Protein AF-0000000084648744 (afdb_homodimer)

Nearest PDB structures (foldseek):
  3tvk-assembly1_A  TM=9.026E-01  e=6.780E-12  Escherichia coli K-12
  4zmm-assembly1_B  TM=9.107E-01  e=5.421E-11  Pseudomonas aeruginosa PAO1
  7e6g-assembly1_B  TM=6.461E-01  e=3.018E-14  Pseudomonas aeruginosa
  5xge-assembly1_A  TM=9.233E-01  e=1.233E-10  Pseudomonas aeruginosa PAO1
  4zmu-assembly2_D  TM=7.276E-01  e=1.133E-12  Pseudomonas aeruginosa PAO1

Solvent-accessible surface area (backbone atoms only — not comparable to full-atom values): 40571 Å² total; per-residue (Å²): 130,80,72,69,49,69,80,64,50,49,41,69,85,43,54,94,82,56,56,72,87,45,51,61,44,44,53,54,51,44,51,53,24,52,51,51,25,53,51,26,53,53,45,26,56,52,26,49,75,64,72,32,56,70,59,18,51,53,24,53,53,42,28,52,41,22,51,47,19,36,50,30,35,65,72,63,38,50,67,59,16,51,49,39,46,48,52,47,50,55,51,49,24,50,53,50,21,50,62,56,31,70,78,36,31,49,46,51,46,37,54,39,51,21,38,49,48,32,46,43,65,90,54,58,64,68,60,23,47,50,54,19,49,49,33,42,50,52,41,50,48,63,72,66,48,56,69,83,75,35,67,52,66,92,64,89,59,63,52,67,67,57,13,51,51,43,35,50,51,34,49,48,46,33,48,51,49,32,41,49,52,39,50,51,52,51,52,51,48,52,53,31,45,46,48,33,31,28,30,87,81,51,64,31,30,17,44,67,41,50,52,53,50,40,49,48,46,32,60,47,21,60,72,69,66,53,43,26,19,37,36,33,35,36,52,57,65,48,66,57,46,25,72,73,66,28,60,70,52,41,49,50,49,51,33,49,50,40,51,50,49,62,71,72,51,61,88,83,40,46,54,22,46,56,47,95,63,28,33,35,38,37,33,72,72,30,45,52,81,68,46,47,62,56,51,52,50,46,56,50,51,41,52,75,54,46,47,78,52,97,89,38,72,44,79,47,46,47,19,22,2,34,25,40,54,34,52,73,46,58,50,67,59,43,51,50,49,17,48,50,30,22,50,50,17,48,73,73,69,37,64,34,79,32,73,51,84,60,76,62,65,92,78,75,77,64,81,76,65,87,76,64,85,82,70,76,76,87,71,74,79,82,78,80,134,132,80,70,74,58,75,77,63,69,39,51,73,64,38,53,101,79,47,54,76,81,44,57,60,43,46,54,55,51,43,51,51,24,53,52,50,25,52,52,26,54,53,44,26,54,52,25,49,75,66,71,32,58,70,60,18,51,51,23,53,54,44,28,51,42,23,51,47,19,36,50,30,35,56,63,55,39,50,66,59,15,50,50,40,47,49,51,48,51,54,49,49,25,50,54,49,21,50,63,56,31,72,77,36,30,50,46,49,46,38,53,39,51,20,39,48,48,34,47,43,65,88,53,58,66,67,60,23,48,49,54,19,48,49,34,43,50,50,41,50,50,63,73,66,48,54,68,83,74,37,70,50,66,92,64,88,58,62,52,68,66,57,12,50,50,44,35,49,50,34,49,47,47,30,48,50,49,32,40,50,52,39,51,52,52,50,53,51,48,53,54,32,45,46,49,33,31,29,30,87,82,52,63,31,30,17,45,67,40,51,52,49,49,40,49,50,48,32,58,47,21,58,72,69,66,53,43,26,18,38,35,35,34,35,50,57,67,48,67,58,46,24,72,74,66,30,60,68,52,41,50,49,48,50,34,50,51,41,52,49,50,62,70,71,50,62,86,82,40,45,53,22,44,56,47,95,63,27,32,35,38,39,32,71,72,30,44,54,81,68,47,47,63,57,51,51,51,47,56,51,50,40,51,74,54,47,47,78,53,95,90,38,73,43,79,46,46,46,19,22,2,32,26,38,54,36,53,74,46,59,50,68,59,44,50,48,49,16,49,51,29,23,50,48,17,49,74,74,68,36,65,35,78,31,73,50,82,62,77,63,65,92,78,75,80,64,78,76,65,87,76,65,84,81,73,80,73,89,72,70,81,86,79,81,131

Radius of gyration: 34.03 Å; Cα contacts (8 Å, |Δi|>4): 1109; chains: 2; bounding box: 67×123×66 Å

InterPro domains:
  IPR000160 GGDEF domain [PF00990] (196-352)
  IPR000160 GGDEF domain [PS50887] (226-358)
  IPR000160 GGDEF domain [SM00267] (185-356)
  IPR000160 GGDEF domain [TIGR00254] (193-355)
  IPR000160 GGDEF domain [cd01949] (197-354)
  IPR029787 Nucleotide cyclase [SSF55073] (201-355)
  IPR043128 Reverse transcriptase/Diguanylate cyclase domain [G3DSA:3.30.70.270] (186-356)
  IPR050469 Diguanylate cyclase Dgc-like, bacteria [PTHR45138] (186-361)

Organism: NCBI:txid1178482

pLDDT: mean 81.94, std 21.15, range [16.98, 97.75]

Sequence (770 aa):
MREPSFTAHISQGKPHRVHSQNYRKFFLIHWASVIGAIAHLCFIFLFLAYDHPGLAWLNVGGVLMWLGALLANLRGNHNQAIYLISIEAYTHAGIVTVTLGTAAGFHYYLLPLSCLVTLSPNMPKWRSLLIGFLGMLEFLALERLPDSLLPLPSGSNLPSIAATLNLSVALSAMVLFAMLVRCVYEMQERSLTTMATRDSLTGLFNRRFSSDYLRQVSIQQQRNKSPCSIALLDIDHFKQINDRYGHKVGDACLVQISDMLTRHFRSSDVLCRWGGEEFLLIFPGTSVKKIMPVMESFRQYLHDNPTQHHGEQIPLTISMGVTNLPPGIPYDVVINRADHLLYRAKAEGRDRIICQHVESRRGQAEYGHQDDMFEDGDHQQDQHPMREPSFTAHISQGKPHRVHSQNYRKFFLIHWASVIGAIAHLCFIFLFLAYDHPGLAWLNVGGVLMWLGALLANLRGNHNQAIYLISIEAYTHAGIVTVTLGTAAGFHYYLLPLSCLVTLSPNMPKWRSLLIGFLGMLEFLALERLPDSLLPLPSGSNLPSIAATLNLSVALSAMVLFAMLVRCVYEMQERSLTTMATRDSLTGLFNRRFSSDYLRQVSIQQQRNKSPCSIALLDIDHFKQINDRYGHKVGDACLVQISDMLTRHFRSSDVLCRWGGEEFLLIFPGTSVKKIMPVMESFRQYLHDNPTQHHGEQIPLTISMGVTNLPPGIPYDVVINRADHLLYRAKAEGRDRIICQHVESRRGQAEYGHQDDMFEDGDHQQDQHP

Structure (mmCIF, N/CA/C/O backbone):
data_AF-0000000084648744-model_v1
#
loop_
_entity.id
_entity.type
_entity.pdbx_description
1 polymer 'diguanylate cyclase'
#
loop_
_atom_site.group_PDB
_atom_site.id
_atom_site.type_symbol
_atom_site.label_atom_id
_atom_site.label_alt_id
_atom_site.label_comp_id
_atom_site.label_asym_id
_atom_site.label_entity_id
_atom_site.label_seq_id
_atom_site.pdbx_PDB_ins_code
_atom_site.Cartn_x
_atom_site.Cartn_y
_atom_site.Cartn_z
_atom_site.occupancy
_atom_site.B_iso_or_equiv
_atom_site.auth_seq_id
_atom_site.auth_comp_id
_atom_site.auth_asym_id
_atom_site.auth_atom_id
_atom_site.pdbx_PDB_model_num
ATOM 1 N N . MET A 1 1 ? 8.57 -1.099 22.016 1 17.12 1 MET A N 1
ATOM 2 C CA . MET A 1 1 ? 9.203 -1.374 20.734 1 17.12 1 MET A CA 1
ATOM 3 C C . MET A 1 1 ? 8.984 -0.219 19.766 1 17.12 1 MET A C 1
ATOM 5 O O . MET A 1 1 ? 7.84 0.154 19.484 1 17.12 1 MET A O 1
ATOM 9 N N . ARG A 1 2 ? 9.953 0.696 19.75 1 21.28 2 ARG A N 1
ATOM 10 C CA . ARG A 1 2 ? 10.055 1.984 19.062 1 21.28 2 ARG A CA 1
ATOM 11 C C . ARG A 1 2 ? 9.789 1.84 17.578 1 21.28 2 ARG A C 1
ATOM 13 O O . ARG A 1 2 ? 10.367 0.977 16.906 1 21.28 2 ARG A O 1
ATOM 20 N N . GLU A 1 3 ? 8.609 2.086 17.234 1 23.09 3 GLU A N 1
ATOM 21 C CA . GLU A 1 3 ? 7.992 1.869 15.93 1 23.09 3 GLU A CA 1
ATOM 22 C C . GLU A 1 3 ? 8.883 2.4 14.812 1 23.09 3 GLU A C 1
ATOM 24 O O . GLU A 1 3 ? 9.328 3.549 14.852 1 23.09 3 GLU A O 1
ATOM 29 N N . PRO A 1 4 ? 9.672 1.507 14.211 1 27.5 4 PRO A N 1
ATOM 30 C CA . PRO A 1 4 ? 10.672 1.858 13.195 1 27.5 4 PRO A CA 1
ATOM 31 C C . PRO A 1 4 ? 10.164 2.898 12.203 1 27.5 4 PRO A C 1
ATOM 33 O O . PRO A 1 4 ? 8.984 2.883 11.836 1 27.5 4 PRO A O 1
ATOM 36 N N . SER A 1 5 ? 10.523 4.07 12.383 1 25.86 5 SER A N 1
ATOM 37 C CA . SER A 1 5 ? 10.25 5.234 11.555 1 25.86 5 SER A CA 1
ATOM 38 C C . SER A 1 5 ? 10.305 4.879 10.07 1 25.86 5 SER A C 1
ATOM 40 O O . SER A 1 5 ? 11.289 4.312 9.594 1 25.86 5 SER A O 1
ATOM 42 N N . PHE A 1 6 ? 9.336 4.629 9.539 1 27.59 6 PHE A N 1
ATOM 43 C CA . PHE A 1 6 ? 9.125 4.152 8.172 1 27.59 6 PHE A CA 1
ATOM 44 C C . PHE A 1 6 ? 9.945 4.965 7.18 1 27.59 6 PHE A C 1
ATOM 46 O O . PHE A 1 6 ? 10.195 4.516 6.062 1 27.59 6 PHE A O 1
ATOM 53 N N . THR A 1 7 ? 10.188 6.234 7.32 1 31 7 THR A N 1
ATOM 54 C CA . THR A 1 7 ? 11.094 6.918 6.402 1 31 7 THR A CA 1
ATOM 55 C C . THR A 1 7 ? 12.492 6.328 6.488 1 31 7 THR A C 1
ATOM 57 O O . THR A 1 7 ? 13.156 6.125 5.465 1 31 7 THR A O 1
ATOM 60 N N . ALA A 1 8 ? 13.25 6.363 7.656 1 30.59 8 ALA A N 1
ATOM 61 C CA . ALA A 1 8 ? 14.586 5.945 8.07 1 30.59 8 ALA A CA 1
ATOM 62 C C . ALA A 1 8 ? 14.68 4.426 8.172 1 30.59 8 ALA A C 1
ATOM 64 O O . ALA A 1 8 ? 15.742 3.846 7.965 1 30.59 8 ALA A O 1
ATOM 65 N N . HIS A 1 9 ? 13.75 3.66 8.672 1 29.58 9 HIS A N 1
ATOM 66 C CA . HIS A 1 9 ? 13.891 2.219 8.852 1 29.58 9 HIS A CA 1
ATOM 67 C C . HIS A 1 9 ? 13.789 1.487 7.516 1 29.58 9 HIS A C 1
ATOM 69 O O . HIS A 1 9 ? 13.883 0.259 7.465 1 29.58 9 HIS A O 1
ATOM 75 N N . ILE A 1 10 ? 13.195 1.977 6.547 1 31.11 10 ILE A N 1
ATOM 76 C CA . ILE A 1 10 ? 13.516 1.327 5.281 1 31.11 10 ILE A CA 1
ATOM 77 C C . ILE A 1 10 ? 15.031 1.308 5.082 1 31.11 10 ILE A C 1
ATOM 79 O O . ILE A 1 10 ? 15.547 0.535 4.273 1 31.11 10 ILE A O 1
ATOM 83 N N . SER A 1 11 ? 15.773 2.188 5.672 1 28.75 11 SER A N 1
ATOM 84 C CA . SER A 1 11 ? 17.234 2.186 5.57 1 28.75 11 SER A CA 1
ATOM 85 C C . SER A 1 11 ? 17.828 1.019 6.34 1 28.75 11 SER A C 1
ATOM 87 O O . SER A 1 11 ? 18.969 0.62 6.082 1 28.75 11 SER A O 1
ATOM 89 N N . GLN A 1 12 ? 17.516 0.697 7.41 1 31.38 12 GLN A N 1
ATOM 90 C CA . GLN A 1 12 ? 18.578 0.004 8.125 1 31.38 12 GLN A CA 1
ATOM 91 C C . GLN A 1 12 ? 19 -1.267 7.395 1 31.38 12 GLN A C 1
ATOM 93 O O . GLN A 1 12 ? 20.141 -1.733 7.551 1 31.38 12 GLN A O 1
ATOM 98 N N . GLY A 1 13 ? 18.281 -2.236 7.098 1 31.33 13 GLY A N 1
ATOM 99 C CA . GLY A 1 13 ? 18.953 -3.352 6.457 1 31.33 13 GLY A CA 1
ATOM 100 C C . GLY A 1 13 ? 19.172 -3.139 4.969 1 31.33 13 GLY A C 1
ATOM 101 O O . GLY A 1 13 ? 19.547 -4.07 4.254 1 31.33 13 GLY A O 1
ATOM 102 N N . LYS A 1 14 ? 18.375 -2.387 4.23 1 35 14 LYS A N 1
ATOM 103 C CA . LYS A 1 14 ? 18.609 -2.076 2.822 1 35 14 LYS A CA 1
ATOM 104 C C . LYS A 1 14 ? 19.828 -1.182 2.656 1 35 14 LYS A C 1
ATOM 106 O O . LYS A 1 14 ? 20.062 -0.279 3.463 1 35 14 LYS A O 1
ATOM 111 N N . PRO A 1 15 ? 20.734 -1.55 1.886 1 34.31 15 PRO A N 1
ATOM 112 C CA . PRO A 1 15 ? 21.828 -0.626 1.581 1 34.31 15 PRO A CA 1
ATOM 113 C C . PRO A 1 15 ? 21.344 0.782 1.252 1 34.31 15 PRO A C 1
ATOM 115 O O . PRO A 1 15 ? 20.188 0.961 0.848 1 34.31 15 PRO A O 1
ATOM 118 N N . HIS A 1 16 ? 22.062 2.053 1.551 1 37.09 16 HIS A N 1
ATOM 119 C CA . HIS A 1 16 ? 22.016 3.5 1.374 1 37.09 16 HIS A CA 1
ATOM 120 C C . HIS A 1 16 ? 21.266 3.877 0.104 1 37.09 16 HIS A C 1
ATOM 122 O O . HIS A 1 16 ? 20.609 4.926 0.051 1 37.09 16 HIS A O 1
ATOM 128 N N . ARG A 1 17 ? 21.438 3.092 -0.977 1 36.22 17 ARG A N 1
ATOM 129 C CA . ARG A 1 17 ? 20.984 3.455 -2.316 1 36.22 17 ARG A CA 1
ATOM 130 C C . ARG A 1 17 ? 19.516 3.053 -2.531 1 36.22 17 ARG A C 1
ATOM 132 O O . ARG A 1 17 ? 18.969 3.244 -3.619 1 36.22 17 ARG A O 1
ATOM 139 N N . VAL A 1 18 ? 18.938 2.24 -1.724 1 39.69 18 VAL A N 1
ATOM 140 C CA . VAL A 1 18 ? 17.625 1.746 -2.098 1 39.69 18 VAL A CA 1
ATOM 141 C C . VAL A 1 18 ? 16.547 2.727 -1.627 1 39.69 18 VAL A C 1
ATOM 143 O O . VAL A 1 18 ? 16.422 2.984 -0.428 1 39.69 18 VAL A O 1
ATOM 146 N N . HIS A 1 19 ? 16.047 3.564 -2.357 1 42.38 19 HIS A N 1
ATOM 147 C CA . HIS A 1 19 ? 14.922 4.484 -2.18 1 42.38 19 HIS A CA 1
ATOM 148 C C . HIS A 1 19 ? 13.688 3.756 -1.659 1 42.38 19 HIS A C 1
ATOM 150 O O . HIS A 1 19 ? 13.516 2.562 -1.917 1 42.38 19 HIS A O 1
ATOM 156 N N . SER A 1 20 ? 13.047 4.039 -0.458 1 44.44 20 SER A N 1
ATOM 157 C CA . SER A 1 20 ? 11.852 3.523 0.205 1 44.44 20 SER A CA 1
ATOM 158 C C . SER A 1 20 ? 10.93 2.824 -0.785 1 44.44 20 SER A C 1
ATOM 160 O O . SER A 1 20 ? 10.305 1.815 -0.452 1 44.44 20 SER A O 1
ATOM 162 N N . GLN A 1 21 ? 10.938 3.281 -1.932 1 50.34 21 GLN A N 1
ATOM 163 C CA . GLN A 1 21 ? 10.094 2.756 -3.002 1 50.34 21 GLN A CA 1
ATOM 164 C C . GLN A 1 21 ? 10.5 1.333 -3.373 1 50.34 21 GLN A C 1
ATOM 166 O O . GLN A 1 21 ? 9.68 0.551 -3.854 1 50.34 21 GLN A O 1
ATOM 171 N N . ASN A 1 22 ? 11.695 0.948 -2.938 1 57.66 22 ASN A N 1
ATOM 172 C CA . ASN A 1 22 ? 12.18 -0.31 -3.496 1 57.66 22 ASN A CA 1
ATOM 173 C C . ASN A 1 22 ? 12.266 -1.399 -2.432 1 57.66 22 ASN A C 1
ATOM 175 O O . ASN A 1 22 ? 12.922 -2.422 -2.635 1 57.66 22 ASN A O 1
ATOM 179 N N . TYR A 1 23 ? 11.727 -1.217 -1.229 1 59.62 23 TYR A N 1
ATOM 180 C CA . TYR A 1 23 ? 11.836 -2.16 -0.123 1 59.62 23 TYR A CA 1
ATOM 181 C C . TYR A 1 23 ? 11.117 -3.467 -0.445 1 59.62 23 TYR A C 1
ATOM 183 O O . TYR A 1 23 ? 11.648 -4.551 -0.179 1 59.62 23 TYR A O 1
ATOM 191 N N . ARG A 1 24 ? 10.102 -3.355 -1.038 1 68.69 24 ARG A N 1
ATOM 192 C CA . ARG A 1 24 ? 9.32 -4.543 -1.381 1 68.69 24 ARG A CA 1
ATOM 193 C C . ARG A 1 24 ? 10.109 -5.461 -2.309 1 68.69 24 ARG A C 1
ATOM 195 O O . ARG A 1 24 ? 10.156 -6.676 -2.092 1 68.69 24 ARG A O 1
ATOM 202 N N . LYS A 1 25 ? 10.672 -4.766 -3.158 1 66.69 25 LYS A N 1
ATOM 203 C CA . LYS A 1 25 ? 11.398 -5.555 -4.152 1 66.69 25 LYS A CA 1
ATOM 204 C C . LYS A 1 25 ? 12.555 -6.32 -3.508 1 66.69 25 LYS A C 1
ATOM 206 O O . LYS A 1 25 ? 12.781 -7.492 -3.818 1 66.69 25 LYS A O 1
ATOM 211 N N . PHE A 1 26 ? 13.164 -5.641 -2.609 1 75.25 26 PHE A N 1
ATOM 212 C CA . PHE A 1 26 ? 14.336 -6.23 -1.968 1 75.25 26 PHE A CA 1
ATOM 213 C C . PHE A 1 26 ? 13.938 -7.461 -1.158 1 75.25 26 PHE A C 1
ATOM 215 O O . PHE A 1 26 ? 14.555 -8.523 -1.292 1 75.25 26 PHE A O 1
ATOM 222 N N . PHE A 1 27 ? 12.844 -7.406 -0.451 1 81 27 PHE A N 1
ATOM 223 C CA . PHE A 1 27 ? 12.469 -8.484 0.453 1 81 27 PHE A CA 1
ATOM 224 C C . PHE A 1 27 ? 11.977 -9.695 -0.328 1 81 27 PHE A C 1
ATOM 226 O O . PHE A 1 27 ? 12.32 -10.836 0.003 1 81 27 PHE A O 1
ATOM 233 N N . LEU A 1 28 ? 11.203 -9.484 -1.287 1 84.75 28 LEU A N 1
ATOM 234 C CA . LEU A 1 28 ? 10.656 -10.578 -2.074 1 84.75 28 LEU A CA 1
ATOM 235 C C . LEU A 1 28 ? 11.766 -11.352 -2.773 1 84.75 28 LEU A C 1
ATOM 237 O O . LEU A 1 28 ? 11.82 -12.586 -2.688 1 84.75 28 LEU A O 1
ATOM 241 N N . ILE A 1 29 ? 12.656 -10.625 -3.398 1 87.75 29 ILE A N 1
ATOM 242 C CA . ILE A 1 29 ? 13.742 -11.25 -4.145 1 87.75 29 ILE A CA 1
ATOM 243 C C . ILE A 1 29 ? 14.727 -11.906 -3.178 1 87.75 29 ILE A C 1
ATOM 245 O O . ILE A 1 29 ? 15.273 -12.977 -3.467 1 87.75 29 ILE A O 1
ATOM 249 N N . HIS A 1 30 ? 14.898 -11.359 -2.027 1 89.38 30 HIS A N 1
ATOM 250 C CA . HIS A 1 30 ? 15.789 -11.914 -1.018 1 89.38 30 HIS A CA 1
ATOM 251 C C . HIS A 1 30 ? 15.336 -13.305 -0.584 1 89.38 30 HIS A C 1
ATOM 253 O O . HIS A 1 30 ? 16.094 -14.273 -0.689 1 89.38 30 HIS A O 1
ATOM 259 N N . TRP A 1 31 ? 14.164 -13.422 -0.26 1 88.38 31 TRP A N 1
ATOM 260 C CA . TRP A 1 31 ? 13.664 -14.688 0.265 1 88.38 31 TRP A CA 1
ATOM 261 C C . TRP A 1 31 ? 13.492 -15.711 -0.853 1 88.38 31 TRP A C 1
ATOM 263 O O . TRP A 1 31 ? 13.727 -16.906 -0.654 1 88.38 31 TRP A O 1
ATOM 273 N N . ALA A 1 32 ? 13.008 -15.227 -1.979 1 89.81 32 ALA A N 1
ATOM 274 C CA . ALA A 1 32 ? 12.922 -16.125 -3.123 1 89.81 32 ALA A CA 1
ATOM 275 C C . ALA A 1 32 ? 14.289 -16.734 -3.449 1 89.81 32 ALA A C 1
ATOM 277 O O . ALA A 1 32 ? 14.398 -17.938 -3.699 1 89.81 32 ALA A O 1
ATOM 278 N N . SER A 1 33 ? 15.352 -15.867 -3.408 1 92.62 33 SER A N 1
ATOM 279 C CA . SER A 1 33 ? 16.703 -16.312 -3.736 1 92.62 33 SER A CA 1
ATOM 280 C C . SER A 1 33 ? 17.219 -17.281 -2.689 1 92.62 33 SER A C 1
ATOM 282 O O . SER A 1 33 ? 17.844 -18.297 -3.029 1 92.62 33 SER A O 1
ATOM 284 N N . VAL A 1 34 ? 16.953 -17.047 -1.436 1 92.69 34 VAL A N 1
ATOM 285 C CA . VAL A 1 34 ? 17.406 -17.906 -0.353 1 92.69 34 VAL A CA 1
ATOM 286 C C . VAL A 1 34 ? 16.719 -19.266 -0.454 1 92.69 34 VAL A C 1
ATOM 288 O O . VAL A 1 34 ? 17.359 -20.312 -0.421 1 92.69 34 VAL A O 1
ATOM 291 N N . ILE A 1 35 ? 15.453 -19.297 -0.66 1 91.81 35 ILE A N 1
ATOM 292 C CA . ILE A 1 35 ? 14.664 -20.516 -0.755 1 91.81 35 ILE A CA 1
ATOM 293 C C . ILE A 1 35 ? 15.078 -21.297 -2.004 1 91.81 35 ILE A C 1
ATOM 295 O O . ILE A 1 35 ? 15.227 -22.531 -1.958 1 91.81 35 ILE A O 1
ATOM 299 N N . GLY A 1 36 ? 15.242 -20.547 -3.123 1 93.5 36 GLY A N 1
ATOM 300 C CA . GLY A 1 36 ? 15.703 -21.203 -4.344 1 93.5 36 GLY A CA 1
ATOM 301 C C . GLY A 1 36 ? 17.062 -21.875 -4.191 1 93.5 36 GLY A C 1
ATOM 302 O O . GLY A 1 36 ? 17.25 -23 -4.637 1 93.5 36 GLY A O 1
ATOM 303 N N . ALA A 1 37 ? 17.969 -21.188 -3.5 1 95.38 37 ALA A N 1
ATOM 304 C CA . ALA A 1 37 ? 19.297 -21.734 -3.27 1 95.38 37 ALA A CA 1
ATOM 305 C C . ALA A 1 37 ? 19.219 -23 -2.41 1 95.38 37 ALA A C 1
ATOM 307 O O . ALA A 1 37 ? 19.875 -24 -2.715 1 95.38 37 ALA A O 1
ATOM 308 N N . ILE A 1 38 ? 18.422 -22.969 -1.412 1 94.75 38 ILE A N 1
ATOM 309 C CA . ILE A 1 38 ? 18.266 -24.094 -0.505 1 94.75 38 ILE A CA 1
ATOM 310 C C . ILE A 1 38 ? 17.641 -25.281 -1.25 1 94.75 38 ILE A C 1
ATOM 312 O O . ILE A 1 38 ? 18.094 -26.422 -1.102 1 94.75 38 ILE A O 1
ATOM 316 N N . ALA A 1 39 ? 16.625 -25.016 -2.027 1 94.31 39 ALA A N 1
ATOM 317 C CA . ALA A 1 39 ? 15.992 -26.078 -2.816 1 94.31 39 ALA A CA 1
ATOM 318 C C . ALA A 1 39 ? 17 -26.75 -3.746 1 94.31 39 ALA A C 1
ATOM 320 O O . ALA A 1 39 ? 17.047 -27.969 -3.834 1 94.31 39 ALA A O 1
ATOM 321 N N . HIS A 1 40 ? 17.828 -25.953 -4.414 1 96.38 40 HIS A N 1
ATOM 322 C CA . HIS A 1 40 ? 18.797 -26.5 -5.359 1 96.38 40 HIS A CA 1
ATOM 323 C C . HIS A 1 40 ? 19.891 -27.281 -4.633 1 96.38 40 HIS A C 1
ATOM 325 O O . HIS A 1 40 ? 20.391 -28.281 -5.156 1 96.38 40 HIS A O 1
ATOM 331 N N . LEU A 1 41 ? 20.219 -26.844 -3.447 1 96.25 41 LEU A N 1
ATOM 332 C CA . LEU A 1 41 ? 21.156 -27.609 -2.633 1 96.25 41 LEU A CA 1
ATOM 333 C C . LEU A 1 41 ? 20.578 -28.984 -2.305 1 96.25 41 LEU A C 1
ATOM 335 O O . LEU A 1 41 ? 21.281 -30 -2.41 1 96.25 41 LEU A O 1
ATOM 339 N N . CYS A 1 42 ? 19.344 -29.047 -1.97 1 96 42 CYS A N 1
ATOM 340 C CA . CYS A 1 42 ? 18.672 -30.312 -1.667 1 96 42 CYS A CA 1
ATOM 341 C C . CYS A 1 42 ? 18.609 -31.203 -2.902 1 96 42 CYS A C 1
ATOM 343 O O . CYS A 1 42 ? 18.766 -32.406 -2.805 1 96 42 CYS A O 1
ATOM 345 N N . PHE A 1 43 ? 18.406 -30.594 -4.074 1 95.88 43 PHE A N 1
ATOM 346 C CA . PHE A 1 43 ? 18.312 -31.359 -5.32 1 95.88 43 PHE A CA 1
ATOM 347 C C . PHE A 1 43 ? 19.641 -32 -5.656 1 95.88 43 PHE A C 1
ATOM 349 O O . PHE A 1 43 ? 19.688 -33.062 -6.273 1 95.88 43 PHE A O 1
ATOM 356 N N . ILE A 1 44 ? 20.75 -31.375 -5.277 1 96.75 44 ILE A N 1
ATOM 357 C CA . ILE A 1 44 ? 22.062 -31.984 -5.5 1 96.75 44 ILE A CA 1
ATOM 358 C C . ILE A 1 44 ? 22.109 -33.344 -4.832 1 96.75 44 ILE A C 1
ATOM 360 O O . ILE A 1 44 ? 22.484 -34.344 -5.465 1 96.75 44 ILE A O 1
ATOM 364 N N . PHE A 1 45 ? 21.672 -33.375 -3.59 1 95.62 45 PHE A N 1
ATOM 365 C CA . PHE A 1 45 ? 21.688 -34.656 -2.842 1 95.62 45 PHE A CA 1
ATOM 366 C C . PHE A 1 45 ? 20.688 -35.625 -3.434 1 95.62 45 PHE A C 1
ATOM 368 O O . PHE A 1 45 ? 20.969 -36.844 -3.514 1 95.62 45 PHE A O 1
ATOM 375 N N . LEU A 1 46 ? 19.594 -35.094 -3.828 1 94.19 46 LEU A N 1
ATOM 376 C CA . LEU A 1 46 ? 18.578 -35.938 -4.441 1 94.19 46 LEU A CA 1
ATOM 377 C C . LEU A 1 46 ? 19.125 -36.625 -5.699 1 94.19 46 LEU A C 1
ATOM 379 O O . LEU A 1 46 ? 19 -37.844 -5.867 1 94.19 46 LEU A O 1
ATOM 383 N N . PHE A 1 47 ? 19.766 -35.906 -6.602 1 94.38 47 PHE A N 1
ATOM 384 C CA . PHE A 1 47 ? 20.219 -36.406 -7.887 1 94.38 47 PHE A CA 1
ATOM 385 C C . PHE A 1 47 ? 21.422 -37.344 -7.699 1 94.38 47 PHE A C 1
ATOM 387 O O . PHE A 1 47 ? 21.578 -38.312 -8.43 1 94.38 47 PHE A O 1
ATOM 394 N N . LEU A 1 48 ? 22.203 -37.062 -6.691 1 94.62 48 LEU A N 1
ATOM 395 C CA . LEU A 1 48 ? 23.312 -37.969 -6.391 1 94.62 48 LEU A CA 1
ATOM 396 C C . LEU A 1 48 ? 22.797 -39.312 -5.84 1 94.62 48 LEU A C 1
ATOM 398 O O . LEU A 1 48 ? 23.312 -40.375 -6.184 1 94.62 48 LEU A O 1
ATOM 402 N N . ALA A 1 49 ? 21.812 -39.219 -5.02 1 93.06 49 ALA A N 1
ATOM 403 C CA . ALA A 1 49 ? 21.234 -40.406 -4.414 1 93.06 49 ALA A CA 1
ATOM 404 C C . ALA A 1 49 ? 20.625 -41.312 -5.473 1 93.06 49 ALA A C 1
ATOM 406 O O . ALA A 1 49 ? 20.609 -42.531 -5.316 1 93.06 49 ALA A O 1
ATOM 407 N N . TYR A 1 50 ? 20.219 -40.719 -6.547 1 90.44 50 TYR A N 1
ATOM 408 C CA . TYR A 1 50 ? 19.562 -41.5 -7.574 1 90.44 50 TYR A CA 1
ATOM 409 C C . TYR A 1 50 ? 20.422 -41.594 -8.828 1 90.44 50 TYR A C 1
ATOM 411 O O . TYR A 1 50 ? 19.906 -41.781 -9.93 1 90.44 50 TYR A O 1
ATOM 419 N N . ASP A 1 51 ? 21.656 -41.312 -8.672 1 90.44 51 ASP A N 1
ATOM 420 C CA . ASP A 1 51 ? 22.719 -41.594 -9.641 1 90.44 51 ASP A CA 1
ATOM 421 C C . ASP A 1 51 ? 22.547 -40.75 -10.898 1 90.44 51 ASP A C 1
ATOM 423 O O . ASP A 1 51 ? 22.594 -41.281 -12.016 1 90.44 51 ASP A O 1
ATOM 427 N N . HIS A 1 52 ? 22.219 -39.5 -10.711 1 91.94 52 HIS A N 1
ATOM 428 C CA . HIS A 1 52 ? 22.203 -38.531 -11.789 1 91.94 52 HIS A CA 1
ATOM 429 C C . HIS A 1 52 ? 23.219 -37.406 -11.539 1 91.94 52 HIS A C 1
ATOM 431 O O . HIS A 1 52 ? 22.844 -36.281 -11.297 1 91.94 52 HIS A O 1
ATOM 437 N N . PRO A 1 53 ? 24.469 -37.781 -11.664 1 94.06 53 PRO A N 1
ATOM 438 C CA . PRO A 1 53 ? 25.5 -36.781 -11.336 1 94.06 53 PRO A CA 1
ATOM 439 C C . PRO A 1 53 ? 25.469 -35.562 -12.25 1 94.06 53 PRO A C 1
ATOM 441 O O . PRO A 1 53 ? 25.797 -34.469 -11.828 1 94.06 53 PRO A O 1
ATOM 444 N N . GLY A 1 54 ? 25.141 -35.719 -13.531 1 94.44 54 GLY A N 1
ATOM 445 C CA . GLY A 1 54 ? 25 -34.594 -14.43 1 94.44 54 GLY A CA 1
ATOM 446 C C . GLY A 1 54 ? 24 -33.562 -13.938 1 94.44 54 GLY A C 1
ATOM 447 O O . GLY A 1 54 ? 24.266 -32.344 -13.969 1 94.44 54 GLY A O 1
ATOM 448 N N . LEU A 1 55 ? 22.875 -34.031 -13.484 1 95.38 55 LEU A N 1
ATOM 449 C CA . LEU A 1 55 ? 21.859 -33.156 -12.953 1 95.38 55 LEU A CA 1
ATOM 450 C C . LEU A 1 55 ? 22.312 -32.5 -11.641 1 95.38 55 LEU A C 1
ATOM 452 O O . LEU A 1 55 ? 21.969 -31.375 -11.344 1 95.38 55 LEU A O 1
ATOM 456 N N . ALA A 1 56 ? 23.078 -33.219 -10.875 1 96.81 56 ALA A N 1
ATOM 457 C CA . ALA A 1 56 ? 23.641 -32.656 -9.648 1 96.81 56 ALA A CA 1
ATOM 458 C C . ALA A 1 56 ? 24.547 -31.469 -9.961 1 96.81 56 ALA A C 1
ATOM 460 O O . ALA A 1 56 ? 24.484 -30.438 -9.289 1 96.81 56 ALA A O 1
ATOM 461 N N . TRP A 1 57 ? 25.281 -31.625 -10.969 1 97.06 57 TRP A N 1
ATOM 462 C CA . TRP A 1 57 ? 26.172 -30.531 -11.367 1 97.06 57 TRP A CA 1
ATOM 463 C C . TRP A 1 57 ? 25.375 -29.344 -11.883 1 97.06 57 TRP A C 1
ATOM 465 O O . TRP A 1 57 ? 25.75 -28.188 -11.656 1 97.06 57 TRP A O 1
ATOM 475 N N . LEU A 1 58 ? 24.359 -29.641 -12.594 1 97.06 58 LEU A N 1
ATOM 476 C CA . LEU A 1 58 ? 23.453 -28.578 -13.023 1 97.06 58 LEU A CA 1
ATOM 477 C C . LEU A 1 58 ? 22.953 -27.766 -11.828 1 97.06 58 LEU A C 1
ATOM 479 O O . LEU A 1 58 ? 22.891 -26.531 -11.891 1 97.06 58 LEU A O 1
ATOM 483 N N . ASN A 1 59 ? 22.672 -28.453 -10.766 1 97.75 59 ASN A N 1
ATOM 484 C CA . ASN A 1 59 ? 22.156 -27.797 -9.578 1 97.75 59 ASN A CA 1
ATOM 485 C C . ASN A 1 59 ? 23.25 -27.016 -8.852 1 97.75 59 ASN A C 1
ATOM 487 O O . ASN A 1 59 ? 22.953 -26.016 -8.172 1 97.75 59 ASN A O 1
ATOM 491 N N . VAL A 1 60 ? 24.469 -27.484 -8.938 1 97.5 60 VAL A N 1
ATOM 492 C CA . VAL A 1 60 ? 25.562 -26.672 -8.414 1 97.5 60 VAL A CA 1
ATOM 493 C C . VAL A 1 60 ? 25.578 -25.312 -9.125 1 97.5 60 VAL A C 1
ATOM 495 O O . VAL A 1 60 ? 25.672 -24.266 -8.484 1 97.5 60 VAL A O 1
ATOM 498 N N . GLY A 1 61 ? 25.5 -25.391 -10.438 1 97.06 61 GLY A N 1
ATOM 499 C CA . GLY A 1 61 ? 25.359 -24.156 -11.195 1 97.06 61 GLY A CA 1
ATOM 500 C C . GLY A 1 61 ? 24.156 -23.344 -10.781 1 97.06 61 GLY A C 1
ATOM 501 O O . GLY A 1 61 ? 24.219 -22.109 -10.719 1 97.06 61 GLY A O 1
ATOM 502 N N . GLY A 1 62 ? 23.031 -24.016 -10.5 1 97.38 62 GLY A N 1
ATOM 503 C CA . GLY A 1 62 ? 21.828 -23.344 -10.039 1 97.38 62 GLY A CA 1
ATOM 504 C C . GLY A 1 62 ? 22.016 -22.594 -8.734 1 97.38 62 GLY A C 1
ATOM 505 O O . GLY A 1 62 ? 21.594 -21.453 -8.602 1 97.38 62 GLY A O 1
ATOM 506 N N . VAL A 1 63 ? 22.672 -23.281 -7.789 1 97.38 63 VAL A N 1
ATOM 507 C CA . VAL A 1 63 ? 22.938 -22.641 -6.496 1 97.38 63 VAL A CA 1
ATOM 508 C C . VAL A 1 63 ? 23.734 -21.359 -6.699 1 97.38 63 VAL A C 1
ATOM 510 O O . VAL A 1 63 ? 23.422 -20.328 -6.109 1 97.38 63 VAL A O 1
ATOM 513 N N . LEU A 1 64 ? 24.688 -21.406 -7.562 1 96.88 64 LEU A N 1
ATOM 514 C CA . LEU A 1 64 ? 25.516 -20.25 -7.832 1 96.88 64 LEU A CA 1
ATOM 515 C C . LEU A 1 64 ? 24.688 -19.125 -8.461 1 96.88 64 LEU A C 1
ATOM 517 O O . LEU A 1 64 ? 24.891 -17.953 -8.141 1 96.88 64 LEU A O 1
ATOM 521 N N . MET A 1 65 ? 23.828 -19.453 -9.328 1 96.81 65 MET A N 1
ATOM 522 C CA . MET A 1 65 ? 22.984 -18.453 -9.977 1 96.81 65 MET A CA 1
ATOM 523 C C . MET A 1 65 ? 22.031 -17.812 -8.977 1 96.81 65 MET A C 1
ATOM 525 O O . MET A 1 65 ? 21.797 -16.594 -9.008 1 96.81 65 MET A O 1
ATOM 529 N N . TRP A 1 66 ? 21.484 -18.594 -8.062 1 96.56 66 TRP A N 1
ATOM 530 C CA . TRP A 1 66 ? 20.594 -18.047 -7.039 1 96.56 66 TRP A CA 1
ATOM 531 C C . TRP A 1 66 ? 21.359 -17.141 -6.078 1 96.56 66 TRP A C 1
ATOM 533 O O . TRP A 1 66 ? 20.844 -16.109 -5.645 1 96.56 66 TRP A O 1
ATOM 543 N N . LEU A 1 67 ? 22.578 -17.547 -5.75 1 96.25 67 LEU A N 1
ATOM 544 C CA . LEU A 1 67 ? 23.438 -16.703 -4.926 1 96.25 67 LEU A CA 1
ATOM 545 C C . LEU A 1 67 ? 23.797 -15.422 -5.664 1 96.25 67 LEU A C 1
ATOM 547 O O . LEU A 1 67 ? 23.891 -14.352 -5.059 1 96.25 67 LEU A O 1
ATOM 551 N N . GLY A 1 68 ? 24.031 -15.547 -6.934 1 96.12 68 GLY A N 1
ATOM 552 C CA . GLY A 1 68 ? 24.234 -14.367 -7.754 1 96.12 68 GLY A CA 1
ATOM 553 C C . GLY A 1 68 ? 23.047 -13.414 -7.742 1 96.12 68 GLY A C 1
ATOM 554 O O . GLY A 1 68 ? 23.219 -12.195 -7.691 1 96.12 68 GLY A O 1
ATOM 555 N N . ALA A 1 69 ? 21.891 -13.984 -7.809 1 95.19 69 ALA A N 1
ATOM 556 C CA . ALA A 1 69 ? 20.672 -13.172 -7.73 1 95.19 69 ALA A CA 1
ATOM 557 C C . ALA A 1 69 ? 20.578 -12.469 -6.387 1 95.19 69 ALA A C 1
ATOM 559 O O . ALA A 1 69 ? 20.172 -11.297 -6.32 1 95.19 69 ALA A O 1
ATOM 560 N N . LEU A 1 70 ? 20.953 -13.172 -5.336 1 93.31 70 LEU A N 1
ATOM 561 C CA . LEU A 1 70 ? 20.953 -12.594 -3.998 1 93.31 70 LEU A CA 1
ATOM 562 C C . LEU A 1 70 ? 21.906 -11.406 -3.924 1 93.31 70 LEU A C 1
ATOM 564 O O . LEU A 1 70 ? 21.578 -10.359 -3.359 1 93.31 70 LEU A O 1
ATOM 568 N N . LEU A 1 71 ? 23.031 -11.539 -4.508 1 93.31 71 LEU A N 1
ATOM 569 C CA . LEU A 1 71 ? 24.031 -10.477 -4.512 1 93.31 71 LEU A CA 1
ATOM 570 C C . LEU A 1 71 ? 23.562 -9.281 -5.332 1 93.31 71 LEU A C 1
ATOM 572 O O . LEU A 1 71 ? 23.734 -8.133 -4.918 1 93.31 71 LEU A O 1
ATOM 576 N N . ALA A 1 72 ? 22.984 -9.57 -6.469 1 92.88 72 ALA A N 1
ATOM 577 C CA . ALA A 1 72 ? 22.422 -8.5 -7.293 1 92.88 72 ALA A CA 1
ATOM 578 C C . ALA A 1 72 ? 21.344 -7.734 -6.535 1 92.88 72 ALA A C 1
ATOM 580 O O . ALA A 1 72 ? 21.266 -6.508 -6.621 1 92.88 72 ALA A O 1
ATOM 581 N N . ASN A 1 73 ? 20.516 -8.469 -5.844 1 89.19 73 ASN A N 1
ATOM 582 C CA . ASN A 1 73 ? 19.469 -7.871 -5.023 1 89.19 73 ASN A CA 1
ATOM 583 C C . ASN A 1 73 ? 20.047 -6.977 -3.934 1 89.19 73 ASN A C 1
ATOM 585 O O . ASN A 1 73 ? 19.562 -5.871 -3.703 1 89.19 73 ASN A O 1
ATOM 589 N N . LEU A 1 74 ? 21.125 -7.395 -3.299 1 85.62 74 LEU A N 1
ATOM 590 C CA . LEU A 1 74 ? 21.781 -6.652 -2.225 1 85.62 74 LEU A CA 1
ATOM 591 C C . LEU A 1 74 ? 22.406 -5.367 -2.754 1 85.62 74 LEU A C 1
ATOM 593 O O . LEU A 1 74 ? 22.484 -4.367 -2.035 1 85.62 74 LEU A O 1
ATOM 597 N N . ARG A 1 75 ? 22.781 -5.395 -4.027 1 88.56 75 ARG A N 1
ATOM 598 C CA . ARG A 1 75 ? 23.406 -4.234 -4.668 1 88.56 75 ARG A CA 1
ATOM 599 C C . ARG A 1 75 ? 22.344 -3.299 -5.238 1 88.56 75 ARG A C 1
ATOM 601 O O . ARG A 1 75 ? 22.672 -2.275 -5.844 1 88.56 75 ARG A O 1
ATOM 608 N N . GLY A 1 76 ? 21.094 -3.762 -5.223 1 82.88 76 GLY A N 1
ATOM 609 C CA . GLY A 1 76 ? 20 -2.912 -5.672 1 82.88 76 GLY A CA 1
ATOM 610 C C . GLY A 1 76 ? 19.609 -3.164 -7.117 1 82.88 76 GLY A C 1
ATOM 611 O O . GLY A 1 76 ? 18.766 -2.447 -7.672 1 82.88 76 GLY A O 1
ATOM 612 N N . ASN A 1 77 ? 20.281 -4.066 -7.699 1 87.88 77 ASN A N 1
ATOM 613 C CA . ASN A 1 77 ? 19.938 -4.438 -9.062 1 87.88 77 ASN A CA 1
ATOM 614 C C . ASN A 1 77 ? 18.844 -5.504 -9.086 1 87.88 77 ASN A C 1
ATOM 616 O O . ASN A 1 77 ? 19.094 -6.652 -9.461 1 87.88 77 ASN A O 1
ATOM 620 N N . HIS A 1 78 ? 17.672 -5.148 -8.836 1 87.25 78 HIS A N 1
ATOM 621 C CA . HIS A 1 78 ? 16.562 -6.062 -8.633 1 87.25 78 HIS A CA 1
ATOM 622 C C . HIS A 1 78 ? 16.156 -6.723 -9.945 1 87.25 78 HIS A C 1
ATOM 624 O O . HIS A 1 78 ? 15.82 -7.91 -9.977 1 87.25 78 HIS A O 1
ATOM 630 N N . ASN A 1 79 ? 16.141 -5.98 -11.023 1 87.25 79 ASN A N 1
ATOM 631 C CA . ASN A 1 79 ? 15.773 -6.551 -12.312 1 87.25 79 ASN A CA 1
ATOM 632 C C . ASN A 1 79 ? 16.734 -7.664 -12.734 1 87.25 79 ASN A C 1
ATOM 634 O O . ASN A 1 79 ? 16.297 -8.711 -13.219 1 87.25 79 ASN A O 1
ATOM 638 N N . GLN A 1 80 ? 17.984 -7.363 -12.492 1 91 80 GLN A N 1
ATOM 639 C CA . GLN A 1 80 ? 18.984 -8.375 -12.812 1 91 80 GLN A CA 1
ATOM 640 C C . GLN A 1 80 ? 18.781 -9.641 -11.992 1 91 80 GLN A C 1
ATOM 642 O O . GLN A 1 80 ? 18.953 -10.75 -12.492 1 91 80 GLN A O 1
ATOM 647 N N . ALA A 1 81 ? 18.469 -9.469 -10.773 1 93 81 ALA A N 1
ATOM 648 C CA . ALA A 1 81 ? 18.203 -10.609 -9.906 1 93 81 ALA A CA 1
ATOM 649 C C . ALA A 1 81 ? 17.047 -11.445 -10.445 1 93 81 ALA A C 1
ATOM 651 O O . ALA A 1 81 ? 17.141 -12.68 -10.5 1 93 81 ALA A O 1
ATOM 652 N N . ILE A 1 82 ? 16.016 -10.812 -10.906 1 92.31 82 ILE A N 1
ATOM 653 C CA . ILE A 1 82 ? 14.844 -11.508 -11.422 1 92.31 82 ILE A CA 1
ATOM 654 C C . ILE A 1 82 ? 15.195 -12.234 -12.711 1 92.31 82 ILE A C 1
ATOM 656 O O . ILE A 1 82 ? 14.742 -13.359 -12.945 1 92.31 82 ILE A O 1
ATOM 660 N N . TYR A 1 83 ? 16 -11.602 -13.547 1 93.75 83 TYR A N 1
ATOM 661 C CA . TYR A 1 83 ? 16.438 -12.25 -14.773 1 93.75 83 TYR A CA 1
ATOM 662 C C . TYR A 1 83 ? 17.234 -13.516 -14.469 1 93.75 83 TYR A C 1
ATOM 664 O O . TYR A 1 83 ? 17.016 -14.555 -15.102 1 93.75 83 TYR A O 1
ATOM 672 N N . LEU A 1 84 ? 18.094 -13.414 -13.539 1 94.81 84 LEU A N 1
ATOM 673 C CA . LEU A 1 84 ? 18.906 -14.562 -13.172 1 94.81 84 LEU A CA 1
ATOM 674 C C . LEU A 1 84 ? 18.047 -15.703 -12.641 1 94.81 84 LEU A C 1
ATOM 676 O O . LEU A 1 84 ? 18.219 -16.859 -13.039 1 94.81 84 LEU A O 1
ATOM 680 N N . ILE A 1 85 ? 17.141 -15.375 -11.828 1 93.94 85 ILE A N 1
ATOM 681 C CA . ILE A 1 85 ? 16.25 -16.359 -11.234 1 93.94 85 ILE A CA 1
ATOM 682 C C . ILE A 1 85 ? 15.414 -17.031 -12.328 1 93.94 85 ILE A C 1
ATOM 684 O O . ILE A 1 85 ? 15.305 -18.266 -12.375 1 93.94 85 ILE A O 1
ATOM 688 N N . SER A 1 86 ? 14.867 -16.234 -13.227 1 95.31 86 SER A N 1
ATOM 689 C CA . SER A 1 86 ? 14 -16.75 -14.281 1 95.31 86 SER A CA 1
ATOM 690 C C . SER A 1 86 ? 14.773 -17.641 -15.25 1 95.31 86 SER A C 1
ATOM 692 O O . SER A 1 86 ? 14.32 -18.734 -15.586 1 95.31 86 SER A O 1
ATOM 694 N N . ILE A 1 87 ? 15.93 -17.188 -15.633 1 96.44 87 ILE A N 1
ATOM 695 C CA . ILE A 1 87 ? 16.75 -17.953 -16.562 1 96.44 87 ILE A CA 1
ATOM 696 C C . ILE A 1 87 ? 17.141 -19.281 -15.938 1 96.44 87 ILE A C 1
ATOM 698 O O . ILE A 1 87 ? 17.016 -20.328 -16.578 1 96.44 87 ILE A O 1
ATOM 702 N N . GLU A 1 88 ? 17.609 -19.188 -14.758 1 96.75 88 GLU A N 1
ATOM 703 C CA . GLU A 1 88 ? 18 -20.391 -14.039 1 96.75 88 GLU A CA 1
ATOM 704 C C . GLU A 1 88 ? 16.828 -21.359 -13.906 1 96.75 88 GLU A C 1
ATOM 706 O O . GLU A 1 88 ? 16.938 -22.547 -14.242 1 96.75 88 GLU A O 1
ATOM 711 N N . ALA A 1 89 ? 15.742 -20.953 -13.438 1 95.5 89 ALA A N 1
ATOM 712 C CA . ALA A 1 89 ? 14.594 -21.797 -13.141 1 95.5 89 ALA A CA 1
ATOM 713 C C . ALA A 1 89 ? 14.008 -22.391 -14.422 1 95.5 89 ALA A C 1
ATOM 715 O O . ALA A 1 89 ? 13.68 -23.578 -14.461 1 95.5 89 ALA A O 1
ATOM 716 N N . TYR A 1 90 ? 13.859 -21.594 -15.484 1 97.12 90 TYR A N 1
ATOM 717 C CA . TYR A 1 90 ? 13.281 -22.062 -16.734 1 97.12 90 TYR A CA 1
ATOM 718 C C . TYR A 1 90 ? 14.188 -23.078 -17.406 1 97.12 90 TYR A C 1
ATOM 720 O O . TYR A 1 90 ? 13.727 -24.109 -17.906 1 97.12 90 TYR A O 1
ATOM 728 N N . THR A 1 91 ? 15.469 -22.797 -17.359 1 97.12 91 THR A N 1
ATOM 729 C CA . THR A 1 91 ? 16.422 -23.719 -17.953 1 97.12 91 THR A CA 1
ATOM 730 C C . THR A 1 91 ? 16.484 -25.016 -17.156 1 97.12 91 THR A C 1
ATOM 732 O O . THR A 1 91 ? 16.453 -26.109 -17.734 1 97.12 91 THR A O 1
ATOM 735 N N . HIS A 1 92 ? 16.578 -24.891 -15.883 1 97.06 92 HIS A N 1
ATOM 736 C CA . HIS A 1 92 ? 16.641 -26.062 -15.016 1 97.06 92 HIS A CA 1
ATOM 737 C C . HIS A 1 92 ? 15.406 -26.938 -15.18 1 97.06 92 HIS A C 1
ATOM 739 O O . HIS A 1 92 ? 15.523 -28.141 -15.375 1 97.06 92 HIS A O 1
ATOM 745 N N . ALA A 1 93 ? 14.242 -26.344 -15.102 1 95.75 93 ALA A N 1
ATOM 746 C CA . ALA A 1 93 ? 13 -27.094 -15.258 1 95.75 93 ALA A CA 1
ATOM 747 C C . ALA A 1 93 ? 12.953 -27.797 -16.609 1 95.75 93 ALA A C 1
ATOM 749 O O . ALA A 1 93 ? 12.539 -28.969 -16.688 1 95.75 93 ALA A O 1
ATOM 750 N N . GLY A 1 94 ? 13.414 -27.141 -17.641 1 94.31 94 GLY A N 1
ATOM 751 C CA . GLY A 1 94 ? 13.438 -27.75 -18.969 1 94.31 94 GLY A CA 1
ATOM 752 C C . GLY A 1 94 ? 14.367 -28.938 -19.062 1 94.31 94 GLY A C 1
ATOM 753 O O . GLY A 1 94 ? 13.945 -30.016 -19.484 1 94.31 94 GLY A O 1
ATOM 754 N N . ILE A 1 95 ? 15.57 -28.797 -18.625 1 93.88 95 ILE A N 1
ATOM 755 C CA . ILE A 1 95 ? 16.594 -29.828 -18.75 1 93.88 95 ILE A CA 1
ATOM 756 C C . ILE A 1 95 ? 16.219 -31.047 -17.906 1 93.88 95 ILE A C 1
ATOM 758 O O . ILE A 1 95 ? 16.25 -32.188 -18.375 1 93.88 95 ILE A O 1
ATOM 762 N N . VAL A 1 96 ? 15.82 -30.781 -16.719 1 93.5 96 VAL A N 1
ATOM 763 C CA . VAL A 1 96 ? 15.539 -31.891 -15.797 1 93.5 96 VAL A CA 1
ATOM 764 C C . VAL A 1 96 ? 14.289 -32.625 -16.266 1 93.5 96 VAL A C 1
ATOM 766 O O . VAL A 1 96 ? 14.25 -33.875 -16.219 1 93.5 96 VAL A O 1
ATOM 769 N N . THR A 1 97 ? 13.312 -31.938 -16.719 1 91.62 97 THR A N 1
ATOM 770 C CA . THR A 1 97 ? 12.078 -32.594 -17.156 1 91.62 97 THR A CA 1
ATOM 771 C C . THR A 1 97 ? 12.312 -33.406 -18.422 1 91.62 97 THR A C 1
ATOM 773 O O . THR A 1 97 ? 11.766 -34.5 -18.562 1 91.62 97 THR A O 1
ATOM 776 N N . VAL A 1 98 ? 13.117 -32.906 -19.328 1 89.38 98 VAL A N 1
ATOM 777 C CA . VAL A 1 98 ? 13.422 -33.656 -20.547 1 89.38 98 VAL A CA 1
ATOM 778 C C . VAL A 1 98 ? 14.242 -34.906 -20.188 1 89.38 98 VAL A C 1
ATOM 780 O O . VAL A 1 98 ? 14.078 -35.938 -20.812 1 89.38 98 VAL A O 1
ATOM 783 N N . THR A 1 99 ? 15.047 -34.812 -19.141 1 88.19 99 THR A N 1
ATOM 784 C CA . THR A 1 99 ? 15.93 -35.906 -18.75 1 88.19 99 THR A CA 1
ATOM 785 C C . THR A 1 99 ? 15.172 -36.938 -17.938 1 88.19 99 THR A C 1
ATOM 787 O O . THR A 1 99 ? 15.305 -38.125 -18.172 1 88.19 99 THR A O 1
ATOM 790 N N . LEU A 1 100 ? 14.383 -36.469 -16.953 1 88.81 100 LEU A N 1
ATOM 791 C CA . LEU A 1 100 ? 13.766 -37.406 -16.016 1 88.81 100 LEU A CA 1
ATOM 792 C C . LEU A 1 100 ? 12.312 -37.656 -16.391 1 88.81 100 LEU A C 1
ATOM 794 O O . LEU A 1 100 ? 11.695 -38.625 -15.883 1 88.81 100 LEU A O 1
ATOM 798 N N . GLY A 1 101 ? 11.766 -36.844 -17.281 1 86.38 101 GLY A N 1
ATOM 799 C CA . GLY A 1 101 ? 10.367 -37 -17.656 1 86.38 101 GLY A CA 1
ATOM 800 C C . GLY A 1 101 ? 9.445 -36.125 -16.828 1 86.38 101 GLY A C 1
ATOM 801 O O . GLY A 1 101 ? 9.844 -35.594 -15.789 1 86.38 101 GLY A O 1
ATOM 802 N N . THR A 1 102 ? 8.164 -36.031 -17.281 1 88.06 102 THR A N 1
ATOM 803 C CA . THR A 1 102 ? 7.188 -35.156 -16.641 1 88.06 102 THR A CA 1
ATOM 804 C C . THR A 1 102 ? 6.707 -35.781 -15.328 1 88.06 102 THR A C 1
ATOM 806 O O . THR A 1 102 ? 6.223 -35.062 -14.445 1 88.06 102 THR A O 1
ATOM 809 N N . ALA A 1 103 ? 6.863 -37.062 -15.188 1 85.62 103 ALA A N 1
ATOM 810 C CA . ALA A 1 103 ? 6.418 -37.719 -13.969 1 85.62 103 ALA A CA 1
ATOM 811 C C . ALA A 1 103 ? 7.227 -37.281 -12.758 1 85.62 103 ALA A C 1
ATOM 813 O O . ALA A 1 103 ? 6.738 -37.312 -11.625 1 85.62 103 ALA A O 1
ATOM 814 N N . ALA A 1 104 ? 8.492 -36.875 -13.016 1 90.5 104 ALA A N 1
ATOM 815 C CA . ALA A 1 104 ? 9.352 -36.406 -11.93 1 90.5 104 ALA A CA 1
ATOM 816 C C . ALA A 1 104 ? 8.852 -35.094 -11.352 1 90.5 104 ALA A C 1
ATOM 818 O O . ALA A 1 104 ? 9.164 -34.75 -10.211 1 90.5 104 ALA A O 1
ATOM 819 N N . GLY A 1 105 ? 8.164 -34.219 -12.117 1 92.44 105 GLY A N 1
ATOM 820 C CA . GLY A 1 105 ? 7.406 -33.094 -11.617 1 92.44 105 GLY A CA 1
ATOM 821 C C . GLY A 1 105 ? 8.227 -31.812 -11.523 1 92.44 105 GLY A C 1
ATOM 822 O O . GLY A 1 105 ? 7.812 -30.844 -10.891 1 92.44 105 GLY A O 1
ATOM 823 N N . PHE A 1 106 ? 9.359 -31.734 -12.109 1 94.69 106 PHE A N 1
ATOM 824 C CA . PHE A 1 106 ? 10.227 -30.578 -11.945 1 94.69 106 PHE A CA 1
ATOM 825 C C . PHE A 1 106 ? 9.719 -29.391 -12.766 1 94.69 106 PHE A C 1
ATOM 827 O O . PHE A 1 106 ? 10.03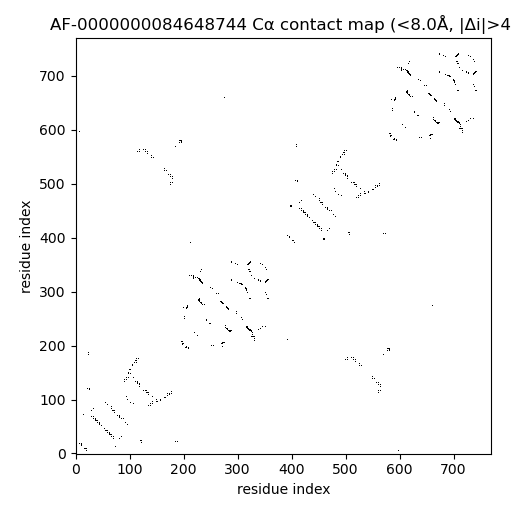9 -28.234 -12.461 1 94.69 106 PHE A O 1
ATOM 834 N N . HIS A 1 107 ? 8.914 -29.609 -13.852 1 94.75 107 HIS A N 1
ATOM 835 C CA . HIS A 1 107 ? 8.352 -28.516 -14.633 1 94.75 107 HIS A CA 1
ATOM 836 C C . HIS A 1 107 ? 7.293 -27.766 -13.828 1 94.75 107 HIS A C 1
ATOM 838 O O . HIS A 1 107 ? 6.93 -26.641 -14.18 1 94.75 107 HIS A O 1
ATOM 844 N N . TYR A 1 108 ? 6.832 -28.266 -12.711 1 96.19 108 TYR A N 1
ATOM 845 C CA . TYR A 1 108 ? 5.832 -27.594 -11.883 1 96.19 108 TYR A CA 1
ATOM 846 C C . TYR A 1 108 ? 6.422 -26.391 -11.172 1 96.19 108 TYR A C 1
ATOM 848 O O . TYR A 1 108 ? 5.688 -25.5 -10.719 1 96.19 108 TYR A O 1
ATOM 856 N N . TYR A 1 109 ? 7.719 -26.328 -11.047 1 96.62 109 TYR A N 1
ATOM 857 C CA . TYR A 1 109 ? 8.352 -25.172 -10.43 1 96.62 109 TYR A CA 1
ATOM 858 C C . TYR A 1 109 ? 8.203 -23.938 -11.312 1 96.62 109 TYR A C 1
ATOM 860 O O . TYR A 1 109 ? 8.391 -22.812 -10.844 1 96.62 109 TYR A O 1
ATOM 868 N N . LEU A 1 110 ? 7.879 -24.125 -12.562 1 96.56 110 LEU A N 1
ATOM 869 C CA . LEU A 1 110 ? 7.66 -23 -13.477 1 96.56 110 LEU A CA 1
ATOM 870 C C . LEU A 1 110 ? 6.461 -22.172 -13.031 1 96.56 110 LEU A C 1
ATOM 872 O O . LEU A 1 110 ? 6.418 -20.953 -13.266 1 96.56 110 LEU A O 1
ATOM 876 N N . LEU A 1 111 ? 5.551 -22.797 -12.359 1 95.25 111 LEU A N 1
ATOM 877 C CA . LEU A 1 111 ? 4.297 -22.141 -12.016 1 95.25 111 LEU A CA 1
ATOM 878 C C . LEU A 1 111 ? 4.512 -21.094 -10.922 1 95.25 111 LEU A C 1
ATOM 880 O O . LEU A 1 111 ? 4.266 -19.906 -11.125 1 95.25 111 LEU A O 1
ATOM 884 N N . PRO A 1 112 ? 5.059 -21.469 -9.734 1 93.62 112 PRO A N 1
ATOM 885 C CA . PRO A 1 112 ? 5.289 -20.453 -8.711 1 93.62 112 PRO A CA 1
ATOM 886 C C . PRO A 1 112 ? 6.301 -19.391 -9.148 1 93.62 112 PRO A C 1
ATOM 888 O O . PRO A 1 112 ? 6.191 -18.219 -8.758 1 93.62 112 PRO A O 1
ATOM 891 N N . LEU A 1 113 ? 7.246 -19.781 -9.938 1 93.62 113 LEU A N 1
ATOM 892 C CA . LEU A 1 113 ? 8.273 -18.828 -10.352 1 93.62 113 LEU A CA 1
ATOM 893 C C . LEU A 1 113 ? 7.699 -17.797 -11.328 1 93.62 113 LEU A C 1
ATOM 895 O O . LEU A 1 113 ? 8.039 -16.625 -11.266 1 93.62 113 LEU A O 1
ATOM 899 N N . SER A 1 114 ? 6.871 -18.266 -12.234 1 94.5 114 SER A N 1
ATOM 900 C CA . SER A 1 114 ? 6.207 -17.359 -13.156 1 94.5 114 SER A CA 1
ATOM 901 C C . SER A 1 114 ? 5.305 -16.375 -12.406 1 94.5 114 SER A C 1
ATOM 903 O O . SER A 1 114 ? 5.242 -15.195 -12.75 1 94.5 114 SER A O 1
ATOM 905 N N . CYS A 1 115 ? 4.672 -16.906 -11.445 1 91.75 115 CYS A N 1
ATOM 906 C CA . CYS A 1 115 ? 3.836 -16.047 -10.609 1 91.75 115 CYS A CA 1
ATOM 907 C C . CYS A 1 115 ? 4.676 -15 -9.883 1 91.75 115 CYS A C 1
ATOM 909 O O . CYS A 1 115 ? 4.324 -13.82 -9.859 1 91.75 115 CYS A O 1
ATOM 911 N N . LEU A 1 116 ? 5.746 -15.414 -9.367 1 89.62 116 LEU A N 1
ATOM 912 C CA . LEU A 1 116 ? 6.637 -14.523 -8.633 1 89.62 116 LEU A CA 1
ATOM 913 C C . LEU A 1 116 ? 7.137 -13.398 -9.531 1 89.62 116 LEU A C 1
ATOM 915 O O . LEU A 1 116 ? 7.137 -12.227 -9.133 1 89.62 116 LEU A O 1
ATOM 919 N N . VAL A 1 117 ? 7.516 -13.75 -10.711 1 92.44 117 VAL A N 1
ATOM 920 C CA . VAL A 1 117 ? 8.047 -12.773 -11.648 1 92.44 117 VAL A CA 1
ATOM 921 C C . VAL A 1 117 ? 6.961 -11.766 -12.016 1 92.44 117 VAL A C 1
ATOM 923 O O . VAL A 1 117 ? 7.223 -10.562 -12.094 1 92.44 117 VAL A O 1
ATOM 926 N N . THR A 1 118 ? 5.762 -12.25 -12.18 1 93.06 118 THR A N 1
ATOM 927 C CA . THR A 1 118 ? 4.652 -11.391 -12.57 1 93.06 118 THR A CA 1
ATOM 928 C C . THR A 1 118 ? 4.277 -10.445 -11.438 1 93.06 118 THR A C 1
ATOM 930 O O . THR A 1 118 ? 3.934 -9.289 -11.672 1 93.06 118 THR A O 1
ATOM 933 N N . LEU A 1 119 ? 4.422 -10.953 -10.242 1 90.31 119 LEU A N 1
ATOM 934 C CA . LEU A 1 119 ? 4.004 -10.188 -9.07 1 90.31 119 LEU A CA 1
ATOM 935 C C . LEU A 1 119 ? 5.117 -9.25 -8.609 1 90.31 119 LEU A C 1
ATOM 937 O O . LEU A 1 119 ? 4.891 -8.383 -7.762 1 90.31 119 LEU A O 1
ATOM 941 N N . SER A 1 120 ? 6.336 -9.398 -9.078 1 82.31 120 SER A N 1
ATOM 942 C CA . SER A 1 120 ? 7.473 -8.586 -8.656 1 82.31 120 SER A CA 1
ATOM 943 C C . SER A 1 120 ? 7.25 -7.113 -9 1 82.31 120 SER A C 1
ATOM 945 O O . SER A 1 120 ? 6.891 -6.781 -10.133 1 82.31 120 SER A O 1
ATOM 947 N N . PRO A 1 121 ? 7.516 -6.414 -7.891 1 74.44 121 PRO A N 1
ATOM 948 C CA . PRO A 1 121 ? 7.301 -4.98 -8.102 1 74.44 121 PRO A CA 1
ATOM 949 C C . PRO A 1 121 ? 8.438 -4.316 -8.875 1 74.44 121 PRO A C 1
ATOM 951 O O . PRO A 1 121 ? 9.523 -4.895 -9 1 74.44 121 PRO A O 1
ATOM 954 N N . ASN A 1 122 ? 8.281 -3.234 -9.727 1 71.19 122 ASN A N 1
ATOM 955 C CA . ASN A 1 122 ? 9.195 -2.248 -10.289 1 71.19 122 ASN A CA 1
ATOM 956 C C . ASN A 1 122 ? 9.68 -2.658 -11.68 1 71.19 122 ASN A C 1
ATOM 958 O O . ASN A 1 122 ? 10.383 -1.896 -12.344 1 71.19 122 ASN A O 1
ATOM 962 N N . MET A 1 123 ? 9.445 -3.988 -11.914 1 81.25 123 MET A N 1
ATOM 963 C CA . MET A 1 123 ? 9.609 -4.293 -13.336 1 81.25 123 MET A CA 1
ATOM 964 C C . MET A 1 123 ? 8.414 -3.795 -14.141 1 81.25 123 MET A C 1
ATOM 966 O O . MET A 1 123 ? 7.277 -3.873 -13.68 1 81.25 123 MET A O 1
ATOM 970 N N . PRO A 1 124 ? 8.852 -3.227 -15.289 1 88.19 124 PRO A N 1
ATOM 971 C CA . PRO A 1 124 ? 7.688 -2.852 -16.109 1 88.19 124 PRO A CA 1
ATOM 972 C C . PRO A 1 124 ? 6.707 -4.004 -16.297 1 88.19 124 PRO A C 1
ATOM 974 O O . PRO A 1 124 ? 7.121 -5.152 -16.469 1 88.19 124 PRO A O 1
ATOM 977 N N . LYS A 1 125 ? 5.398 -3.793 -16.234 1 92.06 125 LYS A N 1
ATOM 978 C CA . LYS A 1 125 ? 4.348 -4.805 -16.234 1 92.06 125 LYS A CA 1
ATOM 979 C C . LYS A 1 125 ? 4.418 -5.66 -17.5 1 92.06 125 LYS A C 1
ATOM 981 O O . LYS A 1 125 ? 4.227 -6.879 -17.438 1 92.06 125 LYS A O 1
ATOM 986 N N . TRP A 1 126 ? 4.746 -5.059 -18.641 1 93.12 126 TRP A N 1
ATOM 987 C CA . TRP A 1 126 ? 4.762 -5.824 -19.891 1 93.12 126 TRP A CA 1
ATOM 988 C C . TRP A 1 126 ? 5.906 -6.828 -19.891 1 93.12 126 TRP A C 1
ATOM 990 O O . TRP A 1 126 ? 5.762 -7.941 -20.406 1 93.12 126 TRP A O 1
ATOM 1000 N N . ARG A 1 127 ? 7.055 -6.449 -19.406 1 93.81 127 ARG A N 1
ATOM 1001 C CA . ARG A 1 127 ? 8.188 -7.371 -19.328 1 93.81 127 ARG A CA 1
ATOM 1002 C C . ARG A 1 127 ? 7.879 -8.539 -18.406 1 93.81 127 ARG A C 1
ATOM 1004 O O . ARG A 1 127 ? 8.195 -9.688 -18.719 1 93.81 127 ARG A O 1
ATOM 1011 N N . SER A 1 128 ? 7.305 -8.18 -17.203 1 94.12 128 SER A N 1
ATOM 1012 C CA . SER A 1 128 ? 6.945 -9.234 -16.266 1 94.12 128 SER A CA 1
ATOM 1013 C C . SER A 1 128 ? 5.918 -10.188 -16.859 1 94.12 128 SER A C 1
ATOM 1015 O O . SER A 1 128 ? 5.996 -11.406 -16.656 1 94.12 128 SER A O 1
ATOM 1017 N N . LEU A 1 129 ? 4.945 -9.656 -17.609 1 95.62 129 LEU A N 1
ATOM 1018 C CA . LEU A 1 129 ? 3.938 -10.477 -18.266 1 95.62 129 LEU A CA 1
ATOM 1019 C C . LEU A 1 129 ? 4.582 -11.406 -19.297 1 95.62 129 LEU A C 1
ATOM 1021 O O . LEU A 1 129 ? 4.242 -12.594 -19.359 1 95.62 129 LEU A O 1
ATOM 1025 N N . LEU A 1 130 ? 5.484 -10.852 -19.984 1 96.25 130 LEU A N 1
ATOM 1026 C CA . LEU A 1 130 ? 6.156 -11.633 -21.016 1 96.25 130 LEU A CA 1
ATOM 1027 C C . LEU A 1 130 ? 6.922 -12.797 -20.406 1 96.25 130 LEU A C 1
ATOM 1029 O O . LEU A 1 130 ? 6.801 -13.938 -20.859 1 96.25 130 LEU A O 1
ATOM 1033 N N . ILE A 1 131 ? 7.66 -12.523 -19.406 1 96.06 131 ILE A N 1
ATOM 1034 C CA . ILE A 1 131 ? 8.453 -13.555 -18.75 1 96.06 131 ILE A CA 1
ATOM 1035 C C . ILE A 1 131 ? 7.527 -14.586 -18.109 1 96.06 131 ILE A C 1
ATOM 1037 O O . ILE A 1 131 ? 7.785 -15.789 -18.188 1 96.06 131 ILE A O 1
ATOM 1041 N N . GLY A 1 132 ? 6.445 -14.125 -17.469 1 96.56 132 GLY A N 1
ATOM 1042 C CA . GLY A 1 132 ? 5.461 -15.031 -16.891 1 96.56 132 GLY A CA 1
ATOM 1043 C C . GLY A 1 132 ? 4.832 -15.953 -17.922 1 96.56 132 GLY A C 1
ATOM 1044 O O . GLY A 1 132 ? 4.75 -17.156 -17.703 1 96.56 132 GLY A O 1
ATOM 1045 N N . PHE A 1 133 ? 4.465 -15.438 -19.078 1 97.31 133 PHE A N 1
ATOM 1046 C CA . PHE A 1 133 ? 3.822 -16.219 -20.109 1 97.31 133 PHE A CA 1
ATOM 1047 C C . PHE A 1 133 ? 4.82 -17.172 -20.766 1 97.31 133 PHE A C 1
ATOM 1049 O O . PHE A 1 133 ? 4.453 -18.281 -21.188 1 97.31 133 PHE A O 1
ATOM 1056 N N . LEU A 1 134 ? 6.066 -16.766 -20.828 1 97.19 134 LEU A N 1
ATOM 1057 C CA . LEU A 1 134 ? 7.094 -17.672 -21.328 1 97.19 134 LEU A CA 1
ATOM 1058 C C . LEU A 1 134 ? 7.188 -18.922 -20.469 1 97.19 134 LEU A C 1
ATOM 1060 O O . LEU A 1 134 ? 7.359 -20.031 -20.969 1 97.19 134 LEU A O 1
ATOM 1064 N N . GLY A 1 135 ? 7.137 -18.703 -19.156 1 97.25 135 GLY A N 1
ATOM 1065 C CA . GLY A 1 135 ? 7.113 -19.844 -18.266 1 97.25 135 GLY A CA 1
ATOM 1066 C C . GLY A 1 135 ? 5.926 -20.75 -18.484 1 97.25 135 GLY A C 1
ATOM 1067 O O . GLY A 1 135 ? 6.062 -21.984 -18.453 1 97.25 135 GLY A O 1
ATOM 1068 N N . MET A 1 136 ? 4.777 -20.203 -18.797 1 97.12 136 MET A N 1
ATOM 1069 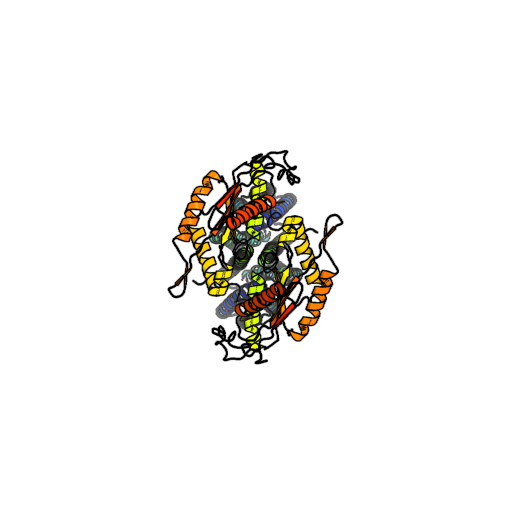C CA . MET A 1 136 ? 3.572 -20.984 -19.047 1 97.12 136 MET A CA 1
ATOM 1070 C C . MET A 1 136 ? 3.678 -21.734 -20.359 1 97.12 136 MET A C 1
ATOM 1072 O O . MET A 1 136 ? 3.236 -22.891 -20.469 1 97.12 136 MET A O 1
ATOM 1076 N N . LEU A 1 137 ? 4.215 -21.062 -21.312 1 96.69 137 LEU A N 1
ATOM 1077 C CA . LEU A 1 137 ? 4.414 -21.703 -22.609 1 96.69 137 LEU A CA 1
ATOM 1078 C C . LEU A 1 137 ? 5.355 -22.891 -22.5 1 96.69 137 LEU A C 1
ATOM 1080 O O . LEU A 1 137 ? 5.121 -23.938 -23.109 1 96.69 137 LEU A O 1
ATOM 1084 N N . GLU A 1 138 ? 6.43 -22.656 -21.766 1 96.81 138 GLU A N 1
ATOM 1085 C CA . GLU A 1 138 ? 7.352 -23.766 -21.516 1 96.81 138 GLU A CA 1
ATOM 1086 C C . GLU A 1 138 ? 6.656 -24.906 -20.797 1 96.81 138 GLU A C 1
ATOM 1088 O O . GLU A 1 138 ? 6.855 -26.078 -21.141 1 96.81 138 GLU A O 1
ATOM 1093 N N . PHE A 1 139 ? 5.887 -24.625 -19.828 1 97.19 139 PHE A N 1
ATOM 1094 C CA . PHE A 1 139 ? 5.129 -25.656 -19.109 1 97.19 139 PHE A CA 1
ATOM 1095 C C . PHE A 1 139 ? 4.234 -26.438 -20.062 1 97.19 139 PHE A C 1
ATOM 1097 O O . PHE A 1 139 ? 4.227 -27.672 -20.031 1 97.19 139 PHE A O 1
ATOM 1104 N N . LEU A 1 140 ? 3.533 -25.656 -20.891 1 95.69 140 LEU A N 1
ATOM 1105 C CA . LEU A 1 140 ? 2.615 -26.266 -21.844 1 95.69 140 LEU A CA 1
ATOM 1106 C C . LEU A 1 140 ? 3.361 -27.172 -22.812 1 95.69 140 LEU A C 1
ATOM 1108 O O . LEU A 1 140 ? 2.926 -28.297 -23.062 1 95.69 140 LEU A O 1
ATOM 1112 N N . ALA A 1 141 ? 4.434 -26.75 -23.297 1 93.94 141 ALA A N 1
ATOM 1113 C CA . ALA A 1 141 ? 5.234 -27.531 -24.25 1 93.94 141 ALA A CA 1
ATOM 1114 C C . ALA A 1 141 ? 5.734 -28.828 -23.609 1 93.94 141 ALA A C 1
ATOM 1116 O O . ALA A 1 141 ? 5.668 -29.891 -24.219 1 93.94 141 ALA A O 1
ATOM 1117 N N . LEU A 1 142 ? 6.184 -28.75 -22.391 1 92.12 142 LEU A N 1
ATOM 1118 C CA . LEU A 1 142 ? 6.73 -29.922 -21.703 1 92.12 142 LEU A CA 1
ATOM 1119 C C . LEU A 1 142 ? 5.629 -30.922 -21.391 1 92.12 142 LEU A C 1
ATOM 1121 O O . LEU A 1 142 ? 5.836 -32.125 -21.5 1 92.12 142 LEU A O 1
ATOM 1125 N N . GLU A 1 143 ? 4.492 -30.422 -21.031 1 89.94 143 GLU A N 1
ATOM 1126 C CA . GLU A 1 143 ? 3.379 -31.297 -20.656 1 89.94 143 GLU A CA 1
ATOM 1127 C C . GLU A 1 143 ? 2.791 -32 -21.875 1 89.94 143 GLU A C 1
ATOM 1129 O O . GLU A 1 143 ? 2.312 -33.125 -21.75 1 89.94 143 GLU A O 1
ATOM 1134 N N . ARG A 1 144 ? 2.826 -31.375 -23.047 1 87.56 144 ARG A N 1
ATOM 1135 C CA . ARG A 1 144 ? 2.143 -31.922 -24.219 1 87.56 144 ARG A CA 1
ATOM 1136 C C . ARG A 1 144 ? 3.139 -32.531 -25.203 1 87.56 144 ARG A C 1
ATOM 1138 O O . ARG A 1 144 ? 2.742 -33.156 -26.188 1 87.56 144 ARG A O 1
ATOM 1145 N N . LEU A 1 145 ? 4.352 -32.375 -24.906 1 78.62 145 LEU A N 1
ATOM 1146 C CA . LEU A 1 145 ? 5.355 -32.969 -25.766 1 78.62 145 LEU A CA 1
ATOM 1147 C C . LEU A 1 145 ? 5.262 -34.5 -25.75 1 78.62 145 LEU A C 1
ATOM 1149 O O . LEU A 1 145 ? 5.148 -35.094 -24.672 1 78.62 145 LEU A O 1
ATOM 1153 N N . PRO A 1 146 ? 5.051 -35.031 -26.953 1 73.44 146 PRO A N 1
ATOM 1154 C CA . PRO A 1 146 ? 4.969 -36.469 -27.016 1 73.44 146 PRO A CA 1
ATOM 1155 C C . PRO A 1 146 ? 6.199 -37.156 -26.438 1 73.44 146 PRO A C 1
ATOM 1157 O O . PRO A 1 146 ? 7.312 -36.656 -26.547 1 73.44 146 PRO A O 1
ATOM 1160 N N . ASP A 1 147 ? 5.949 -38.156 -25.609 1 64.75 147 ASP A N 1
ATOM 1161 C CA . ASP A 1 147 ? 6.992 -38.938 -24.953 1 64.75 147 ASP A CA 1
ATOM 1162 C C . ASP A 1 147 ? 8.062 -39.344 -25.953 1 64.75 147 ASP A C 1
ATOM 1164 O O . ASP A 1 147 ? 9.219 -39.562 -25.594 1 64.75 147 ASP A O 1
ATOM 1168 N N . SER A 1 148 ? 7.613 -39.531 -27.281 1 63.5 148 SER A N 1
ATOM 1169 C CA . SER A 1 148 ? 8.555 -40 -28.312 1 63.5 148 SER A CA 1
ATOM 1170 C C . SER A 1 148 ? 9.664 -38.969 -28.531 1 63.5 148 SER A C 1
ATOM 1172 O O . SER A 1 148 ? 10.773 -39.344 -28.922 1 63.5 148 SER A O 1
ATOM 1174 N N . LEU A 1 149 ? 9.352 -37.781 -28.391 1 61.75 149 LEU A N 1
ATOM 1175 C CA . LEU A 1 149 ? 10.336 -36.719 -28.625 1 61.75 149 LEU A CA 1
ATOM 1176 C C . LEU A 1 149 ? 11.203 -36.531 -27.391 1 61.75 149 LEU A C 1
ATOM 1178 O O . LEU A 1 149 ? 12.234 -35.844 -27.453 1 61.75 149 LEU A O 1
ATOM 1182 N N . LEU A 1 150 ? 10.727 -36.906 -26.344 1 58.69 150 LEU A N 1
ATOM 1183 C CA . LEU A 1 150 ? 11.539 -36.812 -25.141 1 58.69 150 LEU A CA 1
ATOM 1184 C C . LEU A 1 150 ? 12.484 -38 -25.031 1 58.69 150 LEU A C 1
ATOM 1186 O O . LEU A 1 150 ? 12.055 -39.156 -25.125 1 58.69 150 LEU A O 1
ATOM 1190 N N . PRO A 1 151 ? 13.727 -37.938 -25.656 1 55 151 PRO A N 1
ATOM 1191 C CA . PRO A 1 151 ? 14.641 -39.062 -25.625 1 55 151 PRO A CA 1
ATOM 1192 C C . PRO A 1 151 ? 14.5 -39.906 -24.344 1 55 151 PRO A C 1
ATOM 1194 O O . PRO A 1 151 ? 15.43 -40.594 -23.953 1 55 151 PRO A O 1
ATOM 1197 N N . LEU A 1 152 ? 13.633 -39.969 -23.688 1 48.53 152 LEU A N 1
ATOM 1198 C CA . LEU A 1 152 ? 13.977 -40.594 -22.406 1 48.53 152 LEU A CA 1
ATOM 1199 C C . LEU A 1 152 ? 14.633 -41.969 -22.625 1 48.53 152 LEU A C 1
ATOM 1201 O O . LEU A 1 152 ? 14.07 -42.812 -23.297 1 48.53 152 LEU A O 1
ATOM 1205 N N . PRO A 1 153 ? 15.914 -42.031 -22.562 1 43.53 153 PRO A N 1
ATOM 1206 C CA . PRO A 1 153 ? 16.406 -43.344 -22.203 1 43.53 153 PRO A CA 1
ATOM 1207 C C . PRO A 1 153 ? 15.445 -44.094 -21.281 1 43.53 153 PRO A C 1
ATOM 1209 O O . PRO A 1 153 ? 14.633 -43.5 -20.578 1 43.53 153 PRO A O 1
ATOM 1212 N N . SER A 1 154 ? 15.172 -45.406 -21.469 1 41.16 154 SER A N 1
ATOM 1213 C CA . SER A 1 154 ? 14.68 -46.406 -20.547 1 41.16 154 SER A CA 1
ATOM 1214 C C . SER A 1 154 ? 15.023 -46.031 -19.094 1 41.16 154 SER A C 1
ATOM 1216 O O . SER A 1 154 ? 14.859 -46.875 -18.188 1 41.16 154 SER A O 1
ATOM 1218 N N . GLY A 1 155 ? 16.125 -45.25 -18.812 1 44.19 155 GLY A N 1
ATOM 1219 C CA . GLY A 1 155 ? 16.797 -45.156 -17.531 1 44.19 155 GLY A CA 1
ATOM 1220 C C . GLY A 1 155 ? 15.875 -44.812 -16.391 1 44.19 155 GLY A C 1
ATOM 1221 O O . GLY A 1 155 ? 14.703 -44.5 -16.609 1 44.19 155 GLY A O 1
ATOM 1222 N N . SER A 1 156 ? 16.625 -44.719 -15.055 1 51.22 156 SER A N 1
ATOM 1223 C CA . SER A 1 156 ? 16.266 -44.875 -13.648 1 51.22 156 SER A CA 1
ATOM 1224 C C . SER A 1 156 ? 15.32 -43.75 -13.203 1 51.22 156 SER A C 1
ATOM 1226 O O . SER A 1 156 ? 15.734 -42.594 -13.078 1 51.22 156 SER A O 1
ATOM 1228 N N . ASN A 1 157 ? 13.93 -43.594 -13.5 1 65.88 157 ASN A N 1
ATOM 1229 C CA . ASN A 1 157 ? 12.734 -42.875 -13.094 1 65.88 157 ASN A CA 1
ATOM 1230 C C . ASN A 1 157 ? 12.75 -42.562 -11.602 1 65.88 157 ASN A C 1
ATOM 1232 O O . ASN A 1 157 ? 13.258 -43.344 -10.797 1 65.88 157 ASN A O 1
ATOM 1236 N N . LEU A 1 158 ? 12.961 -41.219 -11.219 1 80.75 158 LEU A N 1
ATOM 1237 C CA . LEU A 1 158 ? 12.68 -40.906 -9.82 1 80.75 158 LEU A CA 1
ATOM 1238 C C . LEU A 1 158 ? 11.539 -41.75 -9.289 1 80.75 158 LEU A C 1
ATOM 1240 O O . LEU A 1 158 ? 10.492 -41.875 -9.938 1 80.75 158 LEU A O 1
ATOM 1244 N N . PRO A 1 159 ? 12 -42.562 -8.219 1 87.38 159 PRO A N 1
ATOM 1245 C CA . PRO A 1 159 ? 10.898 -43.312 -7.625 1 87.38 159 PRO A CA 1
ATOM 1246 C C . PRO A 1 159 ? 9.648 -42.469 -7.406 1 87.38 159 PRO A C 1
ATOM 1248 O O . PRO A 1 159 ? 9.742 -41.25 -7.23 1 87.38 159 PRO A O 1
ATOM 1251 N N . SER A 1 160 ? 8.57 -43.156 -7.492 1 87.31 160 SER A N 1
ATOM 1252 C CA . SER A 1 160 ? 7.273 -42.5 -7.383 1 87.31 160 SER A CA 1
ATOM 1253 C C . SER A 1 160 ? 7.188 -41.656 -6.102 1 87.31 160 SER A C 1
ATOM 1255 O O . SER A 1 160 ? 6.617 -40.562 -6.102 1 87.31 160 SER A O 1
ATOM 1257 N N . ILE A 1 161 ? 7.766 -42.156 -5.07 1 89.62 161 ILE A N 1
ATOM 1258 C CA . ILE A 1 161 ? 7.719 -41.469 -3.791 1 89.62 161 ILE A CA 1
ATOM 1259 C C . ILE A 1 161 ? 8.508 -40.156 -3.887 1 89.62 161 ILE A C 1
ATOM 1261 O O . ILE A 1 161 ? 8.062 -39.125 -3.4 1 89.62 161 ILE A O 1
ATOM 1265 N N . ALA A 1 162 ? 9.672 -40.25 -4.453 1 90.81 162 ALA A N 1
ATOM 1266 C CA . ALA A 1 162 ? 10.508 -39.062 -4.621 1 90.81 162 ALA A CA 1
ATOM 1267 C C . ALA A 1 162 ? 9.828 -38.031 -5.539 1 90.81 162 ALA A C 1
ATOM 1269 O O . ALA A 1 162 ? 9.883 -36.844 -5.281 1 90.81 162 ALA A O 1
ATOM 1270 N N . ALA A 1 163 ? 9.195 -38.531 -6.555 1 91.38 163 ALA A N 1
ATOM 1271 C CA . ALA A 1 163 ? 8.492 -37.656 -7.492 1 91.38 163 ALA A CA 1
ATOM 1272 C C . ALA A 1 163 ? 7.309 -36.969 -6.816 1 91.38 163 ALA A C 1
ATOM 1274 O O . ALA A 1 163 ? 7.059 -35.781 -7.051 1 91.38 163 ALA A O 1
ATOM 1275 N N . THR A 1 164 ? 6.594 -37.719 -6.008 1 92.5 164 THR A N 1
ATOM 1276 C CA . THR A 1 164 ? 5.453 -37.188 -5.285 1 92.5 164 THR A CA 1
ATOM 1277 C C . THR A 1 164 ? 5.91 -36.125 -4.281 1 92.5 164 THR A C 1
ATOM 1279 O O . THR A 1 164 ? 5.281 -35.062 -4.148 1 92.5 164 THR A O 1
ATOM 1282 N N . LEU A 1 165 ? 6.953 -36.375 -3.615 1 93.5 165 LEU A N 1
ATOM 1283 C CA . LEU A 1 165 ? 7.504 -35.375 -2.684 1 93.5 165 LEU A CA 1
ATOM 1284 C C . LEU A 1 165 ? 7.941 -34.125 -3.416 1 93.5 165 LEU A C 1
ATOM 1286 O O . LEU A 1 165 ? 7.699 -33 -2.941 1 93.5 165 LEU A O 1
ATOM 1290 N N . ASN A 1 166 ? 8.609 -34.312 -4.516 1 93.62 166 ASN A N 1
ATOM 1291 C CA . ASN A 1 166 ? 9.039 -33.188 -5.332 1 93.62 166 ASN A CA 1
ATOM 1292 C C . ASN A 1 166 ? 7.848 -32.344 -5.762 1 93.62 166 ASN A C 1
ATOM 1294 O O . ASN A 1 166 ? 7.895 -31.109 -5.66 1 93.62 166 ASN A O 1
ATOM 1298 N N . LEU A 1 167 ? 6.828 -32.969 -6.195 1 94.69 167 LEU A N 1
ATOM 1299 C CA . LEU A 1 167 ? 5.621 -32.25 -6.594 1 94.69 167 LEU A CA 1
ATOM 1300 C C . LEU A 1 167 ? 5.016 -31.5 -5.41 1 94.69 167 LEU A C 1
ATOM 1302 O O . LEU A 1 167 ? 4.586 -30.344 -5.547 1 94.69 167 LEU A O 1
ATOM 1306 N N . SER A 1 168 ? 4.98 -32.156 -4.281 1 95 168 SER A N 1
ATOM 1307 C CA . SER A 1 168 ? 4.461 -31.516 -3.072 1 95 168 SER A CA 1
ATOM 1308 C C . SER A 1 168 ? 5.238 -30.234 -2.736 1 95 168 SER A C 1
ATOM 1310 O O . SER A 1 168 ? 4.645 -29.234 -2.355 1 95 168 SER A O 1
ATOM 1312 N N . VAL A 1 169 ? 6.504 -30.297 -2.887 1 94.06 169 VAL A N 1
ATOM 1313 C CA . VAL A 1 169 ? 7.348 -29.141 -2.6 1 94.06 169 VAL A CA 1
ATOM 1314 C C . VAL A 1 169 ? 7.031 -28.016 -3.582 1 94.06 169 VAL A C 1
ATOM 1316 O O . VAL A 1 169 ? 6.895 -26.859 -3.184 1 94.06 169 VAL A O 1
ATOM 1319 N N . ALA A 1 170 ? 6.922 -28.344 -4.809 1 94.81 170 ALA A N 1
ATOM 1320 C CA . ALA A 1 170 ? 6.617 -27.359 -5.836 1 94.81 170 ALA A CA 1
ATOM 1321 C C . ALA A 1 170 ? 5.273 -26.688 -5.566 1 94.81 170 ALA A C 1
ATOM 1323 O O . ALA A 1 170 ? 5.156 -25.453 -5.668 1 94.81 170 ALA A O 1
ATOM 1324 N N . LEU A 1 171 ? 4.285 -27.453 -5.215 1 95.69 171 LEU A N 1
ATOM 1325 C CA . LEU A 1 171 ? 2.947 -26.938 -4.945 1 95.69 171 LEU A CA 1
ATOM 1326 C C . LEU A 1 171 ? 2.941 -26.078 -3.688 1 95.69 171 LEU A C 1
ATOM 1328 O O . LEU A 1 171 ? 2.307 -25.016 -3.658 1 95.69 171 LEU A O 1
ATOM 1332 N N . SER A 1 172 ? 3.67 -26.516 -2.678 1 93.75 172 SER A N 1
ATOM 1333 C CA . SER A 1 172 ? 3.768 -25.734 -1.447 1 93.75 172 SER A CA 1
ATOM 1334 C C . SER A 1 172 ? 4.457 -24.406 -1.692 1 93.75 172 SER A C 1
ATOM 1336 O O . SER A 1 172 ? 4.082 -23.391 -1.101 1 93.75 172 SER A O 1
ATOM 1338 N N . ALA A 1 173 ? 5.418 -24.422 -2.533 1 92.94 173 ALA A N 1
ATOM 1339 C CA . ALA A 1 173 ? 6.137 -23.203 -2.859 1 92.94 173 ALA A CA 1
ATOM 1340 C C . ALA A 1 173 ? 5.199 -22.156 -3.473 1 92.94 173 ALA A C 1
ATOM 1342 O O . ALA A 1 173 ? 5.344 -20.969 -3.223 1 92.94 173 ALA A O 1
ATOM 1343 N N . MET A 1 174 ? 4.242 -22.609 -4.16 1 93.19 174 MET A N 1
ATOM 1344 C CA . MET A 1 174 ? 3.277 -21.703 -4.785 1 93.19 174 MET A CA 1
ATOM 1345 C C . MET A 1 174 ? 2.494 -20.922 -3.73 1 93.19 174 MET A C 1
ATOM 1347 O O . MET A 1 174 ? 2.41 -19.703 -3.791 1 93.19 174 MET A O 1
ATOM 1351 N N . VAL A 1 175 ? 2.031 -21.641 -2.764 1 94.44 175 VAL A N 1
ATOM 1352 C CA . VAL A 1 175 ? 1.216 -21.031 -1.715 1 94.44 175 VAL A CA 1
ATOM 1353 C C . VAL A 1 175 ? 2.092 -20.172 -0.809 1 94.44 175 VAL A C 1
ATOM 1355 O O . VAL A 1 175 ? 1.705 -19.062 -0.433 1 94.44 175 VAL A O 1
ATOM 1358 N N . LEU A 1 176 ? 3.25 -20.641 -0.524 1 92.56 176 LEU A N 1
ATOM 1359 C CA . LEU A 1 176 ? 4.148 -19.922 0.373 1 92.56 176 LEU A CA 1
ATOM 1360 C C . LEU A 1 176 ? 4.637 -18.625 -0.27 1 92.56 176 LEU A C 1
ATOM 1362 O O . LEU A 1 176 ? 4.73 -17.594 0.397 1 92.56 176 LEU A O 1
ATOM 1366 N N . PHE A 1 177 ? 4.898 -18.703 -1.505 1 91.31 177 PHE A N 1
ATOM 1367 C CA . PHE A 1 177 ? 5.32 -17.5 -2.213 1 91.31 177 PHE A CA 1
ATOM 1368 C C . PHE A 1 177 ? 4.184 -16.484 -2.291 1 91.31 177 PHE A C 1
ATOM 1370 O O . PHE A 1 177 ? 4.402 -15.281 -2.129 1 91.31 177 PHE A O 1
ATOM 1377 N N . ALA A 1 178 ? 3.025 -16.969 -2.543 1 92.88 178 ALA A N 1
ATOM 1378 C CA . ALA A 1 178 ? 1.864 -16.078 -2.559 1 92.88 178 ALA A CA 1
ATOM 1379 C C . ALA A 1 178 ? 1.676 -15.391 -1.208 1 92.88 178 ALA A C 1
ATOM 1381 O O . ALA A 1 178 ? 1.425 -14.188 -1.144 1 92.88 178 ALA A O 1
ATOM 1382 N N . MET A 1 179 ? 1.866 -16.156 -0.182 1 92.56 179 MET A N 1
ATOM 1383 C CA . MET A 1 179 ? 1.741 -15.617 1.168 1 92.56 179 MET A CA 1
ATOM 1384 C C . MET A 1 179 ? 2.84 -14.602 1.448 1 92.56 179 MET A C 1
ATOM 1386 O O . MET A 1 179 ? 2.59 -13.562 2.066 1 92.56 179 MET A O 1
ATOM 1390 N N . LEU A 1 180 ? 3.994 -14.883 0.993 1 89.69 180 LEU A N 1
ATOM 1391 C CA . LEU A 1 180 ? 5.109 -13.961 1.172 1 89.69 180 LEU A CA 1
ATOM 1392 C C . LEU A 1 180 ? 4.82 -12.625 0.49 1 89.69 180 LEU A C 1
ATOM 1394 O O . LEU A 1 180 ? 5.012 -11.562 1.089 1 89.69 180 LEU A O 1
ATOM 1398 N N . VAL A 1 181 ? 4.387 -12.703 -0.676 1 89.31 181 VAL A N 1
ATOM 1399 C CA . VAL A 1 181 ? 4.055 -11.5 -1.432 1 89.31 181 VAL A CA 1
ATOM 1400 C C . VAL A 1 181 ? 2.965 -10.719 -0.701 1 89.31 181 VAL A C 1
ATOM 1402 O O . VAL A 1 181 ? 3.076 -9.5 -0.531 1 89.31 181 VAL A O 1
ATOM 1405 N N . ARG A 1 182 ? 1.961 -11.383 -0.252 1 88.38 182 ARG A N 1
ATOM 1406 C CA . ARG A 1 182 ? 0.876 -10.75 0.495 1 88.38 182 ARG A CA 1
ATOM 1407 C C . ARG A 1 182 ? 1.406 -10.039 1.734 1 88.38 182 ARG A C 1
ATOM 1409 O O . ARG A 1 182 ? 1.062 -8.883 1.987 1 88.38 182 ARG A O 1
ATOM 1416 N N . CYS A 1 183 ? 2.215 -10.719 2.424 1 88.75 183 CYS A N 1
ATOM 1417 C CA . CYS A 1 183 ? 2.75 -10.172 3.666 1 88.75 183 CYS A CA 1
ATOM 1418 C C . CYS A 1 183 ? 3.557 -8.906 3.398 1 88.75 183 CYS A C 1
ATOM 1420 O O . CYS A 1 183 ? 3.42 -7.914 4.117 1 88.75 183 CYS A O 1
ATOM 1422 N N . VAL A 1 184 ? 4.348 -8.945 2.414 1 84.69 184 VAL A N 1
ATOM 1423 C CA . VAL A 1 184 ? 5.188 -7.801 2.078 1 84.69 184 VAL A CA 1
ATOM 1424 C C . VAL A 1 184 ? 4.312 -6.625 1.64 1 84.69 184 VAL A C 1
ATOM 1426 O O . VAL A 1 184 ? 4.523 -5.492 2.072 1 84.69 184 VAL A O 1
ATOM 1429 N N . TYR A 1 185 ? 3.328 -6.91 0.861 1 82.88 185 TYR A N 1
ATOM 1430 C CA . TYR A 1 185 ? 2.434 -5.863 0.382 1 82.88 185 TYR A CA 1
ATOM 1431 C C . TYR A 1 185 ? 1.638 -5.258 1.533 1 82.88 185 TYR A C 1
ATOM 1433 O O . TYR A 1 185 ? 1.477 -4.039 1.61 1 82.88 185 TYR A O 1
ATOM 1441 N N . GLU A 1 186 ? 1.162 -6.039 2.408 1 83.25 186 GLU A N 1
ATOM 1442 C CA . GLU A 1 186 ? 0.36 -5.574 3.535 1 83.25 186 GLU A CA 1
ATOM 1443 C C . GLU A 1 186 ? 1.201 -4.754 4.508 1 83.25 186 GLU A C 1
ATOM 1445 O O . GLU A 1 186 ? 0.718 -3.775 5.082 1 83.25 186 GLU A O 1
ATOM 1450 N N . MET A 1 187 ? 2.377 -5.242 4.691 1 83 187 MET A N 1
ATOM 1451 C CA . MET A 1 187 ? 3.275 -4.488 5.562 1 83 187 MET A CA 1
ATOM 1452 C C . MET A 1 187 ? 3.512 -3.086 5.016 1 83 187 MET A C 1
ATOM 1454 O O . MET A 1 187 ? 3.477 -2.109 5.77 1 83 187 MET A O 1
ATOM 1458 N N . GLN A 1 188 ? 3.785 -2.914 3.818 1 79.38 188 GLN A N 1
ATOM 1459 C CA . GLN A 1 188 ? 3.992 -1.615 3.184 1 79.38 188 GLN A CA 1
ATOM 1460 C C . GLN A 1 188 ? 2.73 -0.759 3.26 1 79.38 188 GLN A C 1
ATOM 1462 O O . GLN A 1 188 ? 2.809 0.449 3.49 1 79.38 188 GLN A O 1
ATOM 1467 N N . GLU A 1 189 ? 1.66 -1.368 2.984 1 79.25 189 GLU A N 1
ATOM 1468 C CA . GLU A 1 189 ? 0.381 -0.667 3.047 1 79.25 189 GLU A CA 1
ATOM 1469 C C . GLU A 1 189 ? 0.13 -0.099 4.441 1 79.25 189 GLU A C 1
ATOM 1471 O O . GLU A 1 189 ? -0.343 1.031 4.578 1 79.25 189 GLU A O 1
ATOM 1476 N N . ARG A 1 190 ? 0.36 -0.895 5.402 1 78.56 190 ARG A N 1
ATOM 1477 C CA . ARG A 1 190 ? 0.167 -0.437 6.773 1 78.56 190 ARG A CA 1
ATOM 1478 C C . ARG A 1 190 ? 1.05 0.769 7.078 1 78.56 190 ARG A C 1
ATOM 1480 O O . ARG A 1 190 ? 0.599 1.735 7.695 1 78.56 190 ARG A O 1
ATOM 1487 N N . SER A 1 191 ? 2.225 0.685 6.652 1 79 191 SER A N 1
ATOM 1488 C CA . SER A 1 191 ? 3.16 1.784 6.863 1 79 191 SER A CA 1
ATOM 1489 C C . SER A 1 191 ? 2.695 3.049 6.148 1 79 191 SER A C 1
ATOM 1491 O O . SER A 1 191 ? 2.672 4.129 6.742 1 79 191 SER A O 1
ATOM 1493 N N . LEU A 1 192 ? 2.289 2.928 4.938 1 78.19 192 LEU A N 1
ATOM 1494 C CA . LEU A 1 192 ? 1.832 4.062 4.145 1 78.19 192 LEU A CA 1
ATOM 1495 C C . LEU A 1 192 ? 0.542 4.641 4.715 1 78.19 192 LEU A C 1
ATOM 1497 O O . LEU A 1 192 ? 0.348 5.859 4.711 1 78.19 192 LEU A O 1
ATOM 1501 N N . THR A 1 193 ? -0.297 3.781 5.188 1 78.5 193 THR A N 1
ATOM 1502 C CA . THR A 1 193 ? -1.552 4.223 5.789 1 78.5 193 THR A CA 1
ATOM 1503 C C . THR A 1 193 ? -1.288 5.066 7.031 1 78.5 193 THR A C 1
ATOM 1505 O O . THR A 1 193 ? -1.9 6.121 7.215 1 78.5 193 THR A O 1
ATOM 1508 N N . THR A 1 194 ? -0.413 4.625 7.781 1 79.12 194 THR A N 1
ATOM 1509 C CA . THR A 1 194 ? -0.054 5.379 8.977 1 79.12 194 THR A CA 1
ATOM 1510 C C . THR A 1 194 ? 0.504 6.75 8.609 1 79.12 194 THR A C 1
ATOM 1512 O O . THR A 1 194 ? 0.114 7.762 9.195 1 79.12 194 THR A O 1
ATOM 1515 N N . MET A 1 195 ? 1.272 6.758 7.668 1 80.19 195 MET A N 1
ATOM 1516 C CA . MET A 1 195 ? 1.872 8.016 7.227 1 80.19 195 MET A CA 1
ATOM 1517 C C . MET A 1 195 ? 0.822 8.93 6.609 1 80.19 195 MET A C 1
ATOM 1519 O O . MET A 1 195 ? 0.917 10.156 6.723 1 80.19 195 MET A O 1
ATOM 1523 N N . ALA A 1 196 ? -0.097 8.328 6.059 1 79.31 196 ALA A N 1
ATOM 1524 C CA . ALA A 1 196 ? -1.113 9.086 5.328 1 79.31 196 ALA A CA 1
ATOM 1525 C C . ALA A 1 196 ? -2.203 9.594 6.27 1 79.31 196 ALA A C 1
ATOM 1527 O O . ALA A 1 196 ? -2.9 10.562 5.961 1 79.31 196 ALA A O 1
ATOM 1528 N N . THR A 1 197 ? -2.314 8.961 7.449 1 82.25 197 THR A N 1
ATOM 1529 C CA . THR A 1 197 ? -3.5 9.258 8.242 1 82.25 197 THR A CA 1
ATOM 1530 C C . THR A 1 197 ? -3.109 9.82 9.609 1 82.25 197 THR A C 1
ATOM 1532 O O . THR A 1 197 ? -3.932 10.43 10.289 1 82.25 197 THR A O 1
ATOM 1535 N N . ARG A 1 198 ? -1.904 9.609 10.039 1 85.69 198 ARG A N 1
ATOM 1536 C CA . ARG A 1 198 ? -1.512 9.977 11.391 1 85.69 198 ARG A CA 1
ATOM 1537 C C . ARG A 1 198 ? -0.447 11.07 11.375 1 85.69 198 ARG A C 1
ATOM 1539 O O . ARG A 1 198 ? 0.358 11.141 10.445 1 85.69 198 ARG A O 1
ATOM 1546 N N . ASP A 1 199 ? -0.569 11.844 12.43 1 86.94 199 ASP A N 1
ATOM 1547 C CA . ASP A 1 199 ? 0.49 12.82 12.664 1 86.94 199 ASP A CA 1
ATOM 1548 C C . ASP A 1 199 ? 1.73 12.156 13.25 1 86.94 199 ASP A C 1
ATOM 1550 O O . ASP A 1 199 ? 1.631 11.367 14.195 1 86.94 199 ASP A O 1
ATOM 1554 N N . SER A 1 200 ? 2.846 12.414 12.695 1 82.19 200 SER A N 1
ATOM 1555 C CA . SER A 1 200 ? 4.066 11.688 13.031 1 82.19 200 SER A CA 1
ATOM 1556 C C . SER A 1 200 ? 4.535 12.016 14.445 1 82.19 200 SER A C 1
ATOM 1558 O O . SER A 1 200 ? 5.164 11.188 15.109 1 82.19 200 SER A O 1
ATOM 1560 N N . LEU A 1 201 ? 4.246 13.18 14.898 1 85.94 201 LEU A N 1
ATOM 1561 C CA . LEU A 1 201 ? 4.734 13.609 16.203 1 85.94 201 LEU A CA 1
ATOM 1562 C C . LEU A 1 201 ? 3.842 13.078 17.312 1 85.94 201 LEU A C 1
ATOM 1564 O O . LEU A 1 201 ? 4.332 12.523 18.297 1 85.94 201 LEU A O 1
ATOM 1568 N N . THR A 1 202 ? 2.617 13.148 17.109 1 93.56 202 THR A N 1
ATOM 1569 C CA . THR A 1 202 ? 1.689 12.922 18.203 1 93.56 202 THR A CA 1
ATOM 1570 C C . THR A 1 202 ? 1.003 11.57 18.078 1 93.56 202 THR A C 1
ATOM 1572 O O . THR A 1 202 ? 0.426 11.062 19.031 1 93.56 202 THR A O 1
ATOM 1575 N N . GLY A 1 203 ? 0.986 11.078 16.891 1 90.12 203 GLY A N 1
ATOM 1576 C CA . GLY A 1 203 ? 0.282 9.82 16.656 1 90.12 203 GLY A CA 1
ATOM 1577 C C . GLY A 1 203 ? -1.207 10.008 16.438 1 90.12 203 GLY A C 1
ATOM 1578 O O . GLY A 1 203 ? -1.911 9.062 16.078 1 90.12 203 GLY A O 1
ATOM 1579 N N . LEU A 1 204 ? -1.699 11.164 16.594 1 92.44 204 LEU A N 1
ATOM 1580 C CA . LEU A 1 204 ? -3.1 11.461 16.328 1 92.44 204 LEU A CA 1
ATOM 1581 C C . LEU A 1 204 ? -3.367 11.492 14.82 1 92.44 204 LEU A C 1
ATOM 1583 O O . LEU A 1 204 ? -2.432 11.438 14.016 1 92.44 204 LEU A O 1
ATOM 1587 N N . PHE A 1 205 ? -4.645 11.477 14.508 1 89.75 205 PHE A N 1
ATOM 1588 C CA . PHE A 1 205 ? -4.957 11.609 13.094 1 89.75 205 PHE A CA 1
ATOM 1589 C C . PHE A 1 205 ? -4.48 12.961 12.555 1 89.75 205 PHE A C 1
ATOM 1591 O O . PHE A 1 205 ? -4.336 13.914 13.32 1 89.75 205 PHE A O 1
ATOM 1598 N N . ASN A 1 206 ? -4.203 12.961 11.312 1 86.75 206 ASN A N 1
ATOM 1599 C CA . ASN A 1 206 ? -3.734 14.211 10.719 1 86.75 206 ASN A CA 1
ATOM 1600 C C . ASN A 1 206 ? -4.875 14.984 10.062 1 86.75 206 ASN A C 1
ATOM 1602 O O . ASN A 1 206 ? -6.004 14.492 9.992 1 86.75 206 ASN A O 1
ATOM 1606 N N . ARG A 1 207 ? -4.594 16.141 9.648 1 86 207 ARG A N 1
ATOM 1607 C CA . ARG A 1 207 ? -5.586 17.062 9.094 1 86 207 ARG A CA 1
ATOM 1608 C C . ARG A 1 207 ? -6.258 16.469 7.863 1 86 207 ARG A C 1
ATOM 1610 O O . ARG A 1 207 ? -7.473 16.578 7.695 1 86 207 ARG A O 1
ATOM 1617 N N . ARG A 1 208 ? -5.492 15.953 7.051 1 79.31 208 ARG A N 1
ATOM 1618 C CA . ARG A 1 208 ? -6.031 15.391 5.82 1 79.31 208 ARG A CA 1
ATOM 1619 C C . ARG A 1 208 ? -7.102 14.344 6.117 1 79.31 208 ARG A C 1
ATOM 1621 O O . ARG A 1 208 ? -8.203 14.398 5.559 1 79.31 208 ARG A O 1
ATOM 1628 N N . PHE A 1 209 ? -6.703 13.375 6.957 1 83 209 PHE A N 1
ATOM 1629 C CA . PHE A 1 209 ? -7.637 12.312 7.312 1 83 209 PHE A CA 1
ATOM 1630 C C . PHE A 1 209 ? -8.898 12.891 7.945 1 83 209 PHE A C 1
ATOM 1632 O O . PHE A 1 209 ? -10.008 12.484 7.602 1 83 209 PHE A O 1
ATOM 1639 N N . SER A 1 210 ? -8.703 13.742 8.828 1 86.62 210 SER A N 1
ATOM 1640 C CA . SER A 1 210 ? -9.828 14.297 9.57 1 86.62 210 SER A CA 1
ATOM 1641 C C . SER A 1 210 ? -10.742 15.109 8.656 1 86.62 210 SER A C 1
ATOM 1643 O O . SER A 1 210 ? -11.961 15.117 8.844 1 86.62 210 SER A O 1
ATOM 1645 N N . SER A 1 211 ? -10.188 15.805 7.742 1 83.69 211 SER A N 1
ATOM 1646 C CA . SER A 1 211 ? -10.984 16.547 6.77 1 83.69 211 SER A CA 1
ATOM 1647 C C . SER A 1 211 ? -11.844 15.602 5.93 1 83.69 211 SER A C 1
ATOM 1649 O O . SER A 1 211 ? -13.031 15.867 5.707 1 83.69 211 SER A O 1
ATOM 1651 N N . ASP A 1 212 ? -11.234 14.594 5.52 1 77.88 212 ASP A N 1
ATOM 1652 C CA . ASP A 1 212 ? -11.961 13.594 4.746 1 77.88 212 ASP A CA 1
ATOM 1653 C C . ASP A 1 212 ? -13.07 12.953 5.578 1 77.88 212 ASP A C 1
ATOM 1655 O O . ASP A 1 212 ? -14.164 12.688 5.074 1 77.88 212 ASP A O 1
ATOM 1659 N N . TYR A 1 213 ? -12.703 12.625 6.793 1 82.38 213 TYR A N 1
ATOM 1660 C CA . TYR A 1 213 ? -13.672 12.039 7.707 1 82.38 213 TYR A CA 1
ATOM 1661 C C . TYR A 1 213 ? -14.875 12.961 7.902 1 82.38 213 TYR A C 1
ATOM 1663 O O . TYR A 1 213 ? -16.016 12.516 7.836 1 82.38 213 TYR A O 1
ATOM 1671 N N . LEU A 1 214 ? -14.586 14.18 8.078 1 85.31 214 LEU A N 1
ATOM 1672 C CA . LEU A 1 214 ? -15.641 15.164 8.297 1 85.31 214 LEU A CA 1
ATOM 1673 C C . LEU A 1 214 ? -16.516 15.297 7.051 1 85.31 214 LEU A C 1
ATOM 1675 O O . LEU A 1 214 ? -17.734 15.477 7.16 1 85.31 214 LEU A O 1
ATOM 1679 N N . ARG A 1 215 ? -15.906 15.32 5.961 1 80.12 215 ARG A N 1
ATOM 1680 C CA . ARG A 1 215 ? -16.656 15.375 4.711 1 80.12 215 ARG A CA 1
ATOM 1681 C C . ARG A 1 215 ? -17.641 14.211 4.605 1 80.12 215 ARG A C 1
ATOM 1683 O O . ARG A 1 215 ? -18.797 14.398 4.227 1 80.12 215 ARG A O 1
ATOM 1690 N N . GLN A 1 216 ? -17.203 13.094 4.992 1 76.88 216 GLN A N 1
ATOM 1691 C CA . GLN A 1 216 ? -18.047 11.906 4.941 1 76.88 216 GLN A CA 1
ATOM 1692 C C . GLN A 1 216 ? -19.188 11.984 5.957 1 76.88 216 GLN A C 1
ATOM 1694 O O . GLN A 1 216 ? -20.328 11.617 5.652 1 76.88 216 GLN A O 1
ATOM 1699 N N . VAL A 1 217 ? -18.812 12.398 7.102 1 80.81 217 VAL A N 1
ATOM 1700 C CA . VAL A 1 217 ? -19.812 12.516 8.164 1 80.81 217 VAL A CA 1
ATOM 1701 C C . VAL A 1 217 ? -20.875 13.531 7.758 1 80.81 217 VAL A C 1
ATOM 1703 O O . VAL A 1 217 ? -22.062 13.336 8.023 1 80.81 217 VAL A O 1
ATOM 1706 N N . SER A 1 218 ? -20.406 14.562 7.168 1 82.19 218 SER A N 1
ATOM 1707 C CA . SER A 1 218 ? -21.328 15.602 6.73 1 82.19 218 SER A CA 1
ATOM 1708 C C . SER A 1 218 ? -22.328 15.047 5.719 1 82.19 218 SER A C 1
ATOM 1710 O O . SER A 1 218 ? -23.5 15.43 5.727 1 82.19 218 SER A O 1
ATOM 1712 N N . ILE A 1 219 ? -21.938 14.164 4.902 1 75.19 219 ILE A N 1
ATOM 1713 C CA . ILE A 1 219 ? -22.797 13.562 3.889 1 75.19 219 ILE A CA 1
ATOM 1714 C C . ILE A 1 219 ? -23.734 12.555 4.543 1 75.19 219 ILE A C 1
ATOM 1716 O O . ILE A 1 219 ? -24.938 12.5 4.219 1 75.19 219 ILE A O 1
ATOM 1720 N N . GLN A 1 220 ? -23.203 11.836 5.445 1 74.5 220 GLN A N 1
ATOM 1721 C CA . GLN A 1 220 ? -23.984 10.797 6.117 1 74.5 220 GLN A CA 1
ATOM 1722 C C . GLN A 1 220 ? -25.062 11.414 7.012 1 74.5 220 GLN A C 1
ATOM 1724 O O . GLN A 1 220 ? -26.141 10.852 7.168 1 74.5 220 GLN A O 1
ATOM 1729 N N . GLN A 1 221 ? -24.672 12.414 7.641 1 77.62 221 GLN A N 1
ATOM 1730 C CA . GLN A 1 221 ? -25.594 13.086 8.547 1 77.62 221 GLN A CA 1
ATOM 1731 C C . GLN A 1 221 ? -26.828 13.586 7.805 1 77.62 221 GLN A C 1
ATOM 1733 O O . GLN A 1 221 ? -27.891 13.758 8.398 1 77.62 221 GLN A O 1
ATOM 1738 N N . GLN A 1 222 ? -26.625 13.828 6.629 1 73.19 222 GLN A N 1
ATOM 1739 C CA . GLN A 1 222 ? -27.781 14.203 5.816 1 73.19 222 GLN A CA 1
ATOM 1740 C C . GLN A 1 222 ? -28.812 13.078 5.773 1 73.19 222 GLN A C 1
ATOM 1742 O O . GLN A 1 222 ? -30.016 13.336 5.691 1 73.19 222 GLN A O 1
ATOM 1747 N N . ARG A 1 223 ? -28.391 11.922 6.055 1 67.69 223 ARG A N 1
ATOM 1748 C CA . ARG A 1 223 ? -29.266 10.758 5.961 1 67.69 223 ARG A CA 1
ATOM 1749 C C . ARG A 1 223 ? -29.766 10.336 7.34 1 67.69 223 ARG A C 1
ATOM 1751 O O . ARG A 1 223 ? -30.953 10.078 7.523 1 67.69 223 ARG A O 1
ATOM 1758 N N . ASN A 1 224 ? -28.938 10.266 8.32 1 71.5 224 ASN A N 1
ATOM 1759 C CA . ASN A 1 224 ? -29.266 9.641 9.594 1 71.5 224 ASN A CA 1
ATOM 1760 C C . ASN A 1 224 ? -29.594 10.68 10.664 1 71.5 224 ASN A C 1
ATOM 1762 O O . ASN A 1 224 ? -30.125 10.344 11.727 1 71.5 224 ASN A O 1
ATOM 1766 N N . LYS A 1 225 ? -29.312 11.914 10.469 1 77.75 225 LYS A N 1
ATOM 1767 C CA . LYS A 1 225 ? -29.562 13.055 11.352 1 77.75 225 LYS A CA 1
ATOM 1768 C C . LYS A 1 225 ? -28.938 12.828 12.727 1 77.75 225 LYS A C 1
ATOM 1770 O O . LYS A 1 225 ? -29.484 13.266 13.734 1 77.75 225 LYS A O 1
ATOM 1775 N N . SER A 1 226 ? -27.969 12 12.742 1 84.94 226 SER A N 1
ATOM 1776 C CA . SER A 1 226 ? -27.266 11.781 14 1 84.94 226 SER A CA 1
ATOM 1777 C C . SER A 1 226 ? -26.438 13 14.391 1 84.94 226 SER A C 1
ATOM 1779 O O . SER A 1 226 ? -25.797 13.625 13.539 1 84.94 226 SER A O 1
ATOM 1781 N N . PRO A 1 227 ? -26.547 13.383 15.641 1 89.81 227 PRO A N 1
ATOM 1782 C CA . PRO A 1 227 ? -25.797 14.57 16.062 1 89.81 227 PRO A CA 1
ATOM 1783 C C . PRO A 1 227 ? -24.281 14.367 15.969 1 89.81 227 PRO A C 1
ATOM 1785 O O . PRO A 1 227 ? -23.797 13.242 16.125 1 89.81 227 PRO A O 1
ATOM 1788 N N . CYS A 1 228 ? -23.609 15.383 15.594 1 92.81 228 CYS A N 1
ATOM 1789 C CA . CYS A 1 228 ? -22.141 15.398 15.562 1 92.81 228 CYS A CA 1
ATOM 1790 C C . CYS A 1 228 ? -21.594 16.734 16.031 1 92.81 228 CYS A C 1
ATOM 1792 O O . CYS A 1 228 ? -22.109 17.797 15.656 1 92.81 228 CYS A O 1
ATOM 1794 N N . SER A 1 229 ? -20.641 16.688 16.953 1 95.56 229 SER A N 1
ATOM 1795 C CA . SER A 1 229 ? -20 17.906 17.438 1 95.56 229 SER A CA 1
ATOM 1796 C C . SER A 1 229 ? -18.516 17.906 17.125 1 95.56 229 SER A C 1
ATOM 1798 O O . SER A 1 229 ? -17.906 16.844 16.969 1 95.56 229 SER A O 1
ATOM 1800 N N . ILE A 1 230 ? -17.953 19.109 16.984 1 96.5 230 ILE A N 1
ATOM 1801 C CA . ILE A 1 230 ? -16.516 19.25 16.766 1 96.5 230 ILE A CA 1
ATOM 1802 C C . ILE A 1 230 ? -15.953 20.297 17.719 1 96.5 230 ILE A C 1
ATOM 1804 O O . ILE A 1 230 ? -16.672 21.203 18.156 1 96.5 230 ILE A O 1
ATOM 1808 N N . ALA A 1 231 ? -14.719 20.141 18.094 1 97.69 231 ALA A N 1
ATOM 1809 C CA . ALA A 1 231 ? -14 21.094 18.938 1 97.69 231 ALA A CA 1
ATOM 1810 C C . ALA A 1 231 ? -12.633 21.422 18.359 1 97.69 231 ALA A C 1
ATOM 1812 O O . ALA A 1 231 ? -11.875 20.516 17.984 1 97.69 231 ALA A O 1
ATOM 1813 N N . LEU A 1 232 ? -12.414 22.656 18.188 1 97 232 LEU A N 1
ATOM 1814 C CA . LEU A 1 232 ? -11.086 23.125 17.828 1 97 232 LEU A CA 1
ATOM 1815 C C . LEU A 1 232 ? -10.344 23.688 19.031 1 97 232 LEU A C 1
ATOM 1817 O O . LEU A 1 232 ? -10.859 24.562 19.734 1 97 232 LEU A O 1
ATOM 1821 N N . LEU A 1 233 ? -9.164 23.078 19.25 1 97 233 LEU A N 1
ATOM 1822 C CA . LEU A 1 233 ? -8.359 23.438 20.406 1 97 233 LEU A CA 1
ATOM 1823 C C . LEU A 1 233 ? -7.035 24.062 19.984 1 97 233 LEU A C 1
ATOM 1825 O O . LEU A 1 233 ? -6.461 23.672 18.969 1 97 233 LEU A O 1
ATOM 1829 N N . ASP A 1 234 ? -6.562 24.953 20.781 1 95.81 234 ASP A N 1
ATOM 1830 C CA . ASP A 1 234 ? -5.254 25.562 20.609 1 95.81 234 ASP A CA 1
ATOM 1831 C C . ASP A 1 234 ? -4.52 25.688 21.953 1 95.81 234 ASP A C 1
ATOM 1833 O O . ASP A 1 234 ? -5.121 26.047 22.969 1 95.81 234 ASP A O 1
ATOM 1837 N N . ILE A 1 235 ? -3.277 25.391 21.922 1 95.88 235 ILE A N 1
ATOM 1838 C CA . ILE A 1 235 ? -2.465 25.547 23.125 1 95.88 235 ILE A CA 1
ATOM 1839 C C . ILE A 1 235 ? -2.139 27.016 23.344 1 95.88 235 ILE A C 1
ATOM 1841 O O . ILE A 1 235 ? -1.548 27.672 22.484 1 95.88 235 ILE A O 1
ATOM 1845 N N . ASP A 1 236 ? -2.477 27.469 24.578 1 95.19 236 ASP A N 1
ATOM 1846 C CA . ASP A 1 236 ? -2.271 28.875 24.875 1 95.19 236 ASP A CA 1
ATOM 1847 C C . ASP A 1 236 ? -0.785 29.203 25.016 1 95.19 236 ASP A C 1
ATOM 1849 O O . ASP A 1 236 ? -0.06 28.516 25.75 1 95.19 236 ASP A O 1
ATOM 1853 N N . HIS A 1 237 ? -0.353 30.219 24.281 1 92.25 237 HIS A N 1
ATOM 1854 C CA . HIS A 1 237 ? 0.996 30.766 24.375 1 92.25 237 HIS A CA 1
ATOM 1855 C C . HIS A 1 237 ? 2.043 29.719 24.031 1 92.25 237 HIS A C 1
ATOM 1857 O O . HIS A 1 237 ? 3.086 29.641 24.688 1 92.25 237 HIS A O 1
ATOM 1863 N N . PHE A 1 238 ? 1.778 28.969 23.094 1 91.69 238 PHE A N 1
ATOM 1864 C CA . PHE A 1 238 ? 2.676 27.875 22.734 1 91.69 238 PHE A CA 1
ATOM 1865 C C . PHE A 1 238 ? 3.986 28.406 22.172 1 91.69 238 PHE A C 1
ATOM 1867 O O . PHE A 1 238 ? 5.051 27.844 22.406 1 91.69 238 PHE A O 1
ATOM 1874 N N . LYS A 1 239 ? 3.889 29.422 21.375 1 82.88 239 LYS A N 1
ATOM 1875 C CA . LYS A 1 239 ? 5.102 30.031 20.844 1 82.88 239 LYS A CA 1
ATOM 1876 C C . LYS A 1 239 ? 6.035 30.469 21.969 1 82.88 239 LYS A C 1
ATOM 1878 O O . LYS A 1 239 ? 7.254 30.328 21.859 1 82.88 239 LYS A O 1
ATOM 1883 N N . GLN A 1 240 ? 5.488 31.031 22.969 1 86.75 240 GLN A N 1
ATOM 1884 C CA . GLN A 1 240 ? 6.281 31.453 24.125 1 86.75 240 GLN A CA 1
ATOM 1885 C C . GLN A 1 240 ? 6.988 30.266 24.766 1 86.75 240 GLN A C 1
ATOM 1887 O O . GLN A 1 240 ? 8.125 30.406 25.234 1 86.75 240 GLN A O 1
ATOM 1892 N N . ILE A 1 241 ? 6.324 29.203 24.828 1 90.25 241 ILE A N 1
ATOM 1893 C CA . ILE A 1 241 ? 6.918 28 25.375 1 90.25 241 ILE A CA 1
ATOM 1894 C C . ILE A 1 241 ? 8.102 27.562 24.516 1 90.25 241 ILE A C 1
ATOM 1896 O O . ILE A 1 241 ? 9.18 27.266 25.031 1 90.25 241 ILE A O 1
ATOM 1900 N N . ASN A 1 242 ? 7.938 27.594 23.25 1 84.06 242 ASN A N 1
ATOM 1901 C CA . ASN A 1 242 ? 9.008 27.219 22.328 1 84.06 242 ASN A CA 1
ATOM 1902 C C . ASN A 1 242 ? 10.195 28.172 22.438 1 84.06 242 ASN A C 1
ATOM 1904 O O . ASN A 1 242 ? 11.352 27.75 22.391 1 84.06 242 ASN A O 1
ATOM 1908 N N . ASP A 1 243 ? 9.883 29.406 22.547 1 78.62 243 ASP A N 1
ATOM 1909 C CA . ASP A 1 243 ? 10.914 30.438 22.609 1 78.62 243 ASP A CA 1
ATOM 1910 C C . ASP A 1 243 ? 11.734 30.312 23.891 1 78.62 243 ASP A C 1
ATOM 1912 O O . ASP A 1 243 ? 12.945 30.516 23.891 1 78.62 243 ASP A O 1
ATOM 1916 N N . ARG A 1 244 ? 11.023 30.031 24.922 1 85.25 244 ARG A N 1
ATOM 1917 C CA . ARG A 1 244 ? 11.656 30.016 26.234 1 85.25 244 ARG A CA 1
ATOM 1918 C C . ARG A 1 244 ? 12.391 28.688 26.469 1 85.25 244 ARG A C 1
ATOM 1920 O O . ARG A 1 244 ? 13.492 28.688 27.016 1 85.25 244 ARG A O 1
ATOM 1927 N N . TYR A 1 245 ? 11.805 27.609 26.062 1 86.38 245 TYR A N 1
ATOM 1928 C CA . TYR A 1 245 ? 12.336 26.312 26.453 1 86.38 245 TYR A CA 1
ATOM 1929 C C . TYR A 1 245 ? 12.883 25.547 25.25 1 86.38 245 TYR A C 1
ATOM 1931 O O . TYR A 1 245 ? 13.555 24.531 25.406 1 86.38 245 TYR A O 1
ATOM 1939 N N . GLY A 1 246 ? 12.555 26 24.141 1 80.75 246 GLY A N 1
ATOM 1940 C CA . GLY A 1 246 ? 13.008 25.328 22.922 1 80.75 246 GLY A CA 1
ATOM 1941 C C . GLY A 1 246 ? 11.922 24.484 22.266 1 80.75 246 GLY A C 1
ATOM 1942 O O . GLY A 1 246 ? 10.977 24.062 22.922 1 80.75 246 GLY A O 1
ATOM 1943 N N . HIS A 1 247 ? 12.164 24.094 21.047 1 79.88 247 HIS A N 1
ATOM 1944 C CA . HIS A 1 247 ? 11.18 23.375 20.25 1 79.88 247 HIS A CA 1
ATOM 1945 C C . HIS A 1 247 ? 11.031 21.938 20.719 1 79.88 247 HIS A C 1
ATOM 1947 O O . HIS A 1 247 ? 9.961 21.328 20.609 1 79.88 247 HIS A O 1
ATOM 1953 N N . LYS A 1 248 ? 12.031 21.406 21.156 1 82.69 248 LYS A N 1
ATOM 1954 C CA . LYS A 1 248 ? 11.961 20.031 21.672 1 82.69 248 LYS A CA 1
ATOM 1955 C C . LYS A 1 248 ? 10.977 19.922 22.828 1 82.69 248 LYS A C 1
ATOM 1957 O O . LYS A 1 248 ? 10.25 18.938 22.953 1 82.69 248 LYS A O 1
ATOM 1962 N N . VAL A 1 249 ? 11.062 20.906 23.656 1 87.75 249 VAL A N 1
ATOM 1963 C CA . VAL A 1 249 ? 10.141 20.953 24.781 1 87.75 249 VAL A CA 1
ATOM 1964 C C . VAL A 1 249 ? 8.719 21.172 24.266 1 87.75 249 VAL A C 1
ATOM 1966 O O . VAL A 1 249 ? 7.766 20.578 24.797 1 87.75 249 VAL A O 1
ATOM 1969 N N . GLY A 1 250 ? 8.617 22 23.266 1 91.12 250 GLY A N 1
ATOM 1970 C CA . GLY A 1 250 ? 7.32 22.172 22.641 1 91.12 250 GLY A CA 1
ATOM 1971 C C . GLY A 1 250 ? 6.754 20.875 22.078 1 91.12 250 GLY A C 1
ATOM 1972 O O . GLY A 1 250 ? 5.578 20.562 22.281 1 91.12 250 GLY A O 1
ATOM 1973 N N . ASP A 1 251 ? 7.605 20.172 21.516 1 89 251 ASP A N 1
ATOM 1974 C CA . ASP A 1 251 ? 7.203 18.875 20.984 1 89 251 ASP A CA 1
ATOM 1975 C C . ASP A 1 251 ? 6.746 17.938 22.109 1 89 251 ASP A C 1
ATOM 1977 O O . ASP A 1 251 ? 5.773 17.203 21.938 1 89 251 ASP A O 1
ATOM 1981 N N . ALA A 1 252 ? 7.449 17.984 23.125 1 91.12 252 ALA A N 1
ATOM 1982 C CA . ALA A 1 252 ? 7.09 17.141 24.266 1 91.12 252 ALA A CA 1
ATOM 1983 C C . ALA A 1 252 ? 5.719 17.531 24.828 1 91.12 252 ALA A C 1
ATOM 1985 O O . ALA A 1 252 ? 4.949 16.656 25.25 1 91.12 252 ALA A O 1
ATOM 1986 N N . CYS A 1 253 ? 5.473 18.781 24.812 1 94.25 253 CYS A N 1
ATOM 1987 C CA . CYS A 1 253 ? 4.168 19.266 25.25 1 94.25 253 CYS A CA 1
ATOM 1988 C C . CYS A 1 253 ? 3.061 18.734 24.344 1 94.25 253 CYS A C 1
ATOM 1990 O O . CYS A 1 253 ? 2.021 18.281 24.828 1 94.25 253 CYS A O 1
ATOM 1992 N N . LEU A 1 254 ? 3.322 18.828 23.094 1 95.12 254 LEU A N 1
ATOM 1993 C CA . LEU A 1 254 ? 2.348 18.344 22.125 1 95.12 254 LEU A CA 1
ATOM 1994 C C . LEU A 1 254 ? 2.07 16.859 22.312 1 95.12 254 LEU A C 1
ATOM 1996 O O . LEU A 1 254 ? 0.917 16.422 22.266 1 95.12 254 LEU A O 1
ATOM 2000 N N . VAL A 1 255 ? 3.072 16.094 22.547 1 94.88 255 VAL A N 1
ATOM 2001 C CA . VAL A 1 255 ? 2.951 14.664 22.75 1 94.88 255 VAL A CA 1
ATOM 2002 C C . VAL A 1 255 ? 2.166 14.383 24.031 1 94.88 255 VAL A C 1
ATOM 2004 O O . VAL A 1 255 ? 1.295 13.516 24.062 1 94.88 255 VAL A O 1
ATOM 2007 N N . GLN A 1 256 ? 2.48 15.094 25 1 94.56 256 GLN A N 1
ATOM 2008 C CA . GLN A 1 256 ? 1.793 14.898 26.266 1 94.56 256 GLN A CA 1
ATOM 2009 C C . GLN A 1 256 ? 0.301 15.188 26.141 1 94.56 256 GLN A C 1
ATOM 2011 O O . GLN A 1 256 ? -0.532 14.422 26.625 1 94.56 256 GLN A O 1
ATOM 2016 N N . ILE A 1 257 ? 0.024 16.266 25.531 1 95.81 257 ILE A N 1
ATOM 2017 C CA . ILE A 1 257 ? -1.376 16.641 25.359 1 95.81 257 ILE A CA 1
ATOM 2018 C C . ILE A 1 257 ? -2.084 15.57 24.531 1 95.81 257 ILE A C 1
ATOM 2020 O O . ILE A 1 257 ? -3.223 15.195 24.828 1 95.81 257 ILE A O 1
ATOM 2024 N N . SER A 1 258 ? -1.443 15.141 23.547 1 96.19 258 SER A N 1
ATOM 2025 C CA . SER A 1 258 ? -2.014 14.109 22.672 1 96.19 258 SER A CA 1
ATOM 2026 C C . SER A 1 258 ? -2.295 12.828 23.453 1 96.19 258 SER A C 1
ATOM 2028 O O . SER A 1 258 ? -3.334 12.195 23.266 1 96.19 258 SER A O 1
ATOM 2030 N N . ASP A 1 259 ? -1.37 12.477 24.297 1 95.19 259 ASP A N 1
ATOM 2031 C CA . ASP A 1 259 ? -1.553 11.305 25.141 1 95.19 259 ASP A CA 1
ATOM 2032 C C . ASP A 1 259 ? -2.738 11.484 26.094 1 95.19 259 ASP A C 1
ATOM 2034 O O . ASP A 1 259 ? -3.523 10.555 26.297 1 95.19 259 ASP A O 1
ATOM 2038 N N . MET A 1 260 ? -2.816 12.594 26.594 1 95.75 260 MET A N 1
ATOM 2039 C CA . MET A 1 260 ? -3.91 12.898 27.5 1 95.75 260 MET A CA 1
ATOM 2040 C C . MET A 1 260 ? -5.25 12.883 26.781 1 95.75 260 MET A C 1
ATOM 2042 O O . MET A 1 260 ? -6.246 12.391 27.312 1 95.75 260 MET A O 1
ATOM 2046 N N . LEU A 1 261 ? -5.289 13.445 25.625 1 96.12 261 LEU A N 1
ATOM 2047 C CA . LEU A 1 261 ? -6.5 13.414 24.812 1 96.12 261 LEU A CA 1
ATOM 2048 C C . LEU A 1 261 ? -6.938 11.984 24.547 1 96.12 261 LEU A C 1
ATOM 2050 O O . LEU A 1 261 ? -8.117 11.648 24.703 1 96.12 261 LEU A O 1
ATOM 2054 N N . THR A 1 262 ? -6.016 11.164 24.172 1 94.5 262 THR A N 1
ATOM 2055 C CA . THR A 1 262 ? -6.297 9.773 23.812 1 94.5 262 THR A CA 1
ATOM 2056 C C . THR A 1 262 ? -6.832 9 25.016 1 94.5 262 THR A C 1
ATOM 2058 O O . THR A 1 262 ? -7.684 8.125 24.859 1 94.5 262 THR A O 1
ATOM 2061 N N . ARG A 1 263 ? -6.383 9.336 26.172 1 93.06 263 ARG A N 1
ATOM 2062 C CA . ARG A 1 263 ? -6.805 8.656 27.391 1 93.06 263 ARG A CA 1
ATOM 2063 C C . ARG A 1 263 ? -8.156 9.172 27.875 1 93.06 263 ARG A C 1
ATOM 2065 O O . ARG A 1 263 ? -8.906 8.453 28.531 1 93.06 263 ARG A O 1
ATOM 2072 N N . HIS A 1 264 ? -8.438 10.312 27.531 1 95.06 264 HIS A N 1
ATOM 2073 C CA . HIS A 1 264 ? -9.602 10.977 28.094 1 95.06 264 HIS A CA 1
ATOM 2074 C C . HIS A 1 264 ? -10.852 10.734 27.25 1 95.06 264 HIS A C 1
ATOM 2076 O O . HIS A 1 264 ? -11.961 10.68 27.781 1 95.06 264 HIS A O 1
ATOM 2082 N N . PHE A 1 265 ? -10.695 10.625 26 1 93.5 265 PHE A N 1
ATOM 2083 C CA . PHE A 1 265 ? -11.836 10.516 25.094 1 93.5 265 PHE A CA 1
ATOM 2084 C C . PHE A 1 265 ? -12 9.086 24.594 1 93.5 265 PHE A C 1
ATOM 2086 O O . PHE A 1 265 ? -11.125 8.242 24.812 1 93.5 265 PHE A O 1
ATOM 2093 N N . ARG A 1 266 ? -13.18 8.82 23.875 1 85.06 266 ARG A N 1
ATOM 2094 C CA . ARG A 1 266 ? -13.547 7.469 23.453 1 85.06 266 ARG A CA 1
ATOM 2095 C C . ARG A 1 266 ? -12.805 7.066 22.188 1 85.06 266 ARG A C 1
ATOM 2097 O O . ARG A 1 266 ? -12.312 7.926 21.453 1 85.06 266 ARG A O 1
ATOM 2104 N N . SER A 1 267 ? -12.805 5.82 21.969 1 83.06 267 SER A N 1
ATOM 2105 C CA . SER A 1 267 ? -12.195 5.273 20.766 1 83.06 267 SER A CA 1
ATOM 2106 C C . SER A 1 267 ? -12.984 5.664 19.516 1 83.06 267 SER A C 1
ATOM 2108 O O . SER A 1 267 ? -12.43 5.707 18.422 1 83.06 267 SER A O 1
ATOM 2110 N N . SER A 1 268 ? -14.25 5.965 19.641 1 82.56 268 SER A N 1
ATOM 2111 C CA . SER A 1 268 ? -15.102 6.352 18.516 1 82.56 268 SER A CA 1
ATOM 2112 C C . SER A 1 268 ? -14.883 7.812 18.141 1 82.56 268 SER A C 1
ATOM 2114 O O . SER A 1 268 ? -15.305 8.242 17.062 1 82.56 268 SER A O 1
ATOM 2116 N N . ASP A 1 269 ? -14.219 8.539 19.031 1 89.88 269 ASP A N 1
ATOM 2117 C CA . ASP A 1 269 ? -13.914 9.938 18.75 1 89.88 269 ASP A CA 1
ATOM 2118 C C . ASP A 1 269 ? -12.688 10.055 17.844 1 89.88 269 ASP A C 1
ATOM 2120 O O . ASP A 1 269 ? -11.828 9.172 17.828 1 89.88 269 ASP A O 1
ATOM 2124 N N . VAL A 1 270 ? -12.742 11.086 17.062 1 92.12 270 VAL A N 1
ATOM 2125 C CA . VAL A 1 270 ? -11.625 11.328 16.156 1 92.12 270 VAL A CA 1
ATOM 2126 C C . VAL A 1 270 ? -10.789 12.5 16.672 1 92.12 270 VAL A C 1
ATOM 2128 O O . VAL A 1 270 ? -11.25 13.648 16.672 1 92.12 270 VAL A O 1
ATOM 2131 N N . LEU A 1 271 ? -9.625 12.172 17.125 1 95.38 271 LEU A N 1
ATOM 2132 C CA . LEU A 1 271 ? -8.68 13.164 17.641 1 95.38 271 LEU A CA 1
ATOM 2133 C C . LEU A 1 271 ? -7.594 13.469 16.609 1 95.38 271 LEU A C 1
ATOM 2135 O O . LEU A 1 271 ? -6.867 12.57 16.188 1 95.38 271 LEU A O 1
ATOM 2139 N N . CYS A 1 272 ? -7.441 14.758 16.266 1 94.62 272 CYS A N 1
ATOM 2140 C CA . CYS A 1 272 ? -6.586 15.141 15.148 1 94.62 272 CYS A CA 1
ATOM 2141 C C . CYS A 1 272 ? -5.668 16.297 15.539 1 94.62 272 CYS A C 1
ATOM 2143 O O . CYS A 1 272 ? -6.09 17.219 16.219 1 94.62 272 CYS A O 1
ATOM 2145 N N . ARG A 1 273 ? -4.418 16.156 15.164 1 93.88 273 ARG A N 1
ATOM 2146 C CA . ARG A 1 273 ? -3.592 17.359 15.148 1 93.88 273 ARG A CA 1
ATOM 2147 C C . ARG A 1 273 ? -3.85 18.188 13.891 1 93.88 273 ARG A C 1
ATOM 2149 O O . ARG A 1 273 ? -3.379 17.844 12.805 1 93.88 273 ARG A O 1
ATOM 2156 N N . TRP A 1 274 ? -4.512 19.266 14.008 1 88.69 274 TRP A N 1
ATOM 2157 C CA . TRP A 1 274 ? -5.051 20.062 12.922 1 88.69 274 TRP A CA 1
ATOM 2158 C C . TRP A 1 274 ? -4.012 21.062 12.406 1 88.69 274 TRP A C 1
ATOM 2160 O O . TRP A 1 274 ? -4.016 21.406 11.227 1 88.69 274 TRP A O 1
ATOM 2170 N N . GLY A 1 275 ? -3.186 21.5 13.25 1 84.56 275 GLY A N 1
ATOM 2171 C CA . GLY A 1 275 ? -2.092 22.422 12.969 1 84.56 275 GLY A CA 1
ATOM 2172 C C . GLY A 1 275 ? -0.892 22.219 13.875 1 84.56 275 GLY A C 1
ATOM 2173 O O . GLY A 1 275 ? -0.721 21.141 14.445 1 84.56 275 GLY A O 1
ATOM 2174 N N . GLY A 1 276 ? 0.001 23.156 13.82 1 83.25 276 GLY A N 1
ATOM 2175 C CA . GLY A 1 276 ? 1.163 23.031 14.688 1 83.25 276 GLY A CA 1
ATOM 2176 C C . GLY A 1 276 ? 0.801 22.859 16.141 1 83.25 2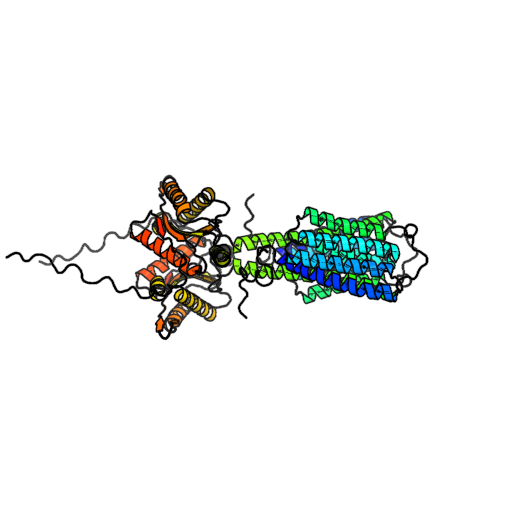76 GLY A C 1
ATOM 2177 O O . GLY A 1 276 ? 1.244 21.906 16.797 1 83.25 276 GLY A O 1
ATOM 2178 N N . GLU A 1 277 ? 0.004 23.734 16.594 1 92.38 277 GLU A N 1
ATOM 2179 C CA . GLU A 1 277 ? -0.403 23.703 18 1 92.38 277 GLU A CA 1
ATOM 2180 C C . GLU A 1 277 ? -1.913 23.531 18.141 1 92.38 277 GLU A C 1
ATOM 2182 O O . GLU A 1 277 ? -2.473 23.703 19.219 1 92.38 277 GLU A O 1
ATOM 2187 N N . GLU A 1 278 ? -2.516 23.203 17.047 1 94.12 278 GLU A N 1
ATOM 2188 C CA . GLU A 1 278 ? -3.971 23.094 17.016 1 94.12 278 GLU A CA 1
ATOM 2189 C C . GLU A 1 278 ? -4.418 21.641 16.891 1 94.12 278 GLU A C 1
ATOM 2191 O O . GLU A 1 278 ? -3.773 20.844 16.203 1 94.12 278 GLU A O 1
ATOM 2196 N N . PHE A 1 279 ? -5.551 21.344 17.594 1 96.5 279 PHE A N 1
ATOM 2197 C CA . PHE A 1 279 ? -6.164 20.031 17.547 1 96.5 279 PHE A CA 1
ATOM 2198 C C . PHE A 1 279 ? -7.637 20.125 17.172 1 96.5 279 PHE A C 1
ATOM 2200 O O . PHE A 1 279 ? -8.312 21.094 17.531 1 96.5 279 PHE A O 1
ATOM 2207 N N . LEU A 1 280 ? -8.031 19.25 16.406 1 95.94 280 LEU A N 1
ATOM 2208 C CA . LEU A 1 280 ? -9.438 19.109 16.062 1 95.94 280 LEU A CA 1
ATOM 2209 C C . LEU A 1 280 ? -10.016 17.812 16.609 1 95.94 280 LEU A C 1
ATOM 2211 O O . LEU A 1 280 ? -9.477 16.734 16.344 1 95.94 280 LEU A O 1
ATOM 2215 N N . LEU A 1 281 ? -11.039 17.906 17.375 1 96.5 281 LEU A N 1
ATOM 2216 C CA . LEU A 1 281 ? -11.734 16.75 17.922 1 96.5 281 LEU A CA 1
ATOM 2217 C C . LEU A 1 281 ? -13.125 16.594 17.297 1 96.5 281 LEU A C 1
ATOM 2219 O O . LEU A 1 281 ? -13.859 17.578 17.188 1 96.5 281 LEU A O 1
ATOM 2223 N N . ILE A 1 282 ? -13.438 15.422 16.844 1 93.94 282 ILE A N 1
ATOM 2224 C CA . ILE A 1 282 ? -14.727 15.125 16.234 1 93.94 282 ILE A CA 1
ATOM 2225 C C . ILE A 1 282 ? -15.469 14.086 17.094 1 93.94 282 ILE A C 1
ATOM 2227 O O . ILE A 1 282 ? -14.914 13.039 17.422 1 93.94 282 ILE A O 1
ATOM 2231 N N . PHE A 1 283 ? -16.672 14.383 17.391 1 93.44 283 PHE A N 1
ATOM 2232 C CA . PHE A 1 283 ? -17.484 13.523 18.25 1 93.44 283 PHE A CA 1
ATOM 2233 C C . PHE A 1 283 ? -18.75 13.086 17.531 1 93.44 283 PHE A C 1
ATOM 2235 O O . PHE A 1 283 ? -19.812 13.664 17.734 1 93.44 283 PHE A O 1
ATOM 2242 N N . PRO A 1 284 ? -18.641 11.977 16.828 1 87.56 284 PRO A N 1
ATOM 2243 C CA . PRO A 1 284 ? -19.844 11.469 16.172 1 87.56 284 PRO A CA 1
ATOM 2244 C C . PRO A 1 284 ? -20.906 10.984 17.156 1 87.56 284 PRO A C 1
ATOM 2246 O O . PRO A 1 284 ? -20.562 10.383 18.188 1 87.56 284 PRO A O 1
ATOM 2249 N N . GLY A 1 285 ? -22.125 11.219 16.828 1 87.94 285 GLY A N 1
ATOM 2250 C CA . GLY A 1 285 ? -23.234 10.758 17.641 1 87.94 285 GLY A CA 1
ATOM 2251 C C . GLY A 1 285 ? -23.359 11.5 18.953 1 87.94 285 GLY A C 1
ATOM 2252 O O . GLY A 1 285 ? -24.016 11.023 19.891 1 87.94 285 GLY A O 1
ATOM 2253 N N . THR A 1 286 ? -22.703 12.641 19.062 1 91.88 286 THR A N 1
ATOM 2254 C CA . THR A 1 286 ? -22.688 13.375 20.312 1 91.88 286 THR A CA 1
ATOM 2255 C C . THR A 1 286 ? -23.062 14.836 20.094 1 91.88 286 THR A C 1
ATOM 2257 O O . THR A 1 286 ? -22.484 15.508 19.234 1 91.88 286 THR A O 1
ATOM 2260 N N . SER A 1 287 ? -24.016 15.344 20.875 1 93.19 287 SER A N 1
ATOM 2261 C CA . SER A 1 287 ? -24.438 16.734 20.781 1 93.19 287 SER A CA 1
ATOM 2262 C C . SER A 1 287 ? -23.5 17.641 21.578 1 93.19 287 SER A C 1
ATOM 2264 O O . SER A 1 287 ? -22.719 17.172 22.406 1 93.19 287 SER A O 1
ATOM 2266 N N . VAL A 1 288 ? -23.578 18.922 21.266 1 95.06 288 VAL A N 1
ATOM 2267 C CA . VAL A 1 288 ? -22.75 19.906 21.969 1 95.06 288 VAL A CA 1
ATOM 2268 C C . VAL A 1 288 ? -23.062 19.859 23.469 1 95.06 288 VAL A C 1
ATOM 2270 O O . VAL A 1 288 ? -22.156 19.953 24.297 1 95.06 288 VAL A O 1
ATOM 2273 N N . LYS A 1 289 ? -24.281 19.734 23.797 1 94.19 289 LYS A N 1
ATOM 2274 C CA . LYS A 1 289 ? -24.703 19.688 25.203 1 94.19 289 LYS A CA 1
ATOM 2275 C C . LYS A 1 289 ? -24.047 18.531 25.938 1 94.19 289 LYS A C 1
ATOM 2277 O O . LYS A 1 289 ? -23.656 18.672 27.109 1 94.19 289 LYS A O 1
ATOM 2282 N N . LYS A 1 290 ? -23.906 17.469 25.297 1 94.5 290 LYS A N 1
ATOM 2283 C CA . LYS A 1 290 ? -23.375 16.266 25.906 1 94.5 290 LYS A CA 1
ATOM 2284 C C . LYS A 1 290 ? -21.859 16.328 26.031 1 94.5 290 LYS A C 1
ATOM 2286 O O . LYS A 1 290 ? -21.266 15.766 26.953 1 94.5 290 LYS A O 1
ATOM 2291 N N . ILE A 1 291 ? -21.203 16.938 25.094 1 95.62 291 ILE A N 1
ATOM 2292 C CA . ILE A 1 291 ? -19.75 16.859 25.031 1 95.62 291 ILE A CA 1
ATOM 2293 C C . ILE A 1 291 ? -19.156 17.953 25.922 1 95.62 291 ILE A C 1
ATOM 2295 O O . ILE A 1 291 ? -18 17.844 26.359 1 95.62 291 ILE A O 1
ATOM 2299 N N . MET A 1 292 ? -19.875 19.016 26.281 1 95.81 292 MET A N 1
ATOM 2300 C CA . MET A 1 292 ? -19.359 20.188 26.969 1 95.81 292 MET A CA 1
ATOM 2301 C C . MET A 1 292 ? -18.797 19.828 28.344 1 95.81 292 MET A C 1
ATOM 2303 O O . MET A 1 292 ? -17.703 20.234 28.688 1 95.81 292 MET A O 1
ATOM 2307 N N . PRO A 1 293 ? -19.5 19.062 29.109 1 95.81 293 PRO A N 1
ATOM 2308 C CA . PRO A 1 293 ? -18.938 18.688 30.406 1 95.81 293 PRO A CA 1
ATOM 2309 C C . PRO A 1 293 ? -17.641 17.906 30.281 1 95.81 293 PRO A C 1
ATOM 2311 O O . PRO A 1 293 ? -16.734 18.047 31.109 1 95.81 293 PRO A O 1
ATOM 2314 N N . VAL A 1 294 ? -17.594 17.062 29.312 1 96.25 294 VAL A N 1
ATOM 2315 C CA . VAL A 1 294 ? -16.406 16.266 29.078 1 96.25 294 VAL A CA 1
ATOM 2316 C C . VAL A 1 294 ? -15.234 17.156 28.688 1 96.25 294 VAL A C 1
ATOM 2318 O O . VAL A 1 294 ? -14.102 16.953 29.141 1 96.25 294 VAL A O 1
ATOM 2321 N N . MET A 1 295 ? -15.516 18.156 27.891 1 96.31 295 MET A N 1
ATOM 2322 C CA . MET A 1 295 ? -14.492 19.094 27.453 1 96.31 295 MET A CA 1
ATOM 2323 C C . MET A 1 295 ? -13.977 19.922 28.625 1 96.31 295 MET A C 1
ATOM 2325 O O . MET A 1 295 ? -12.781 20.188 28.719 1 96.31 295 MET A O 1
ATOM 2329 N N . GLU A 1 296 ? -14.883 20.281 29.422 1 96.19 296 GLU A N 1
ATOM 2330 C CA . GLU A 1 296 ? -14.5 21.047 30.609 1 96.19 296 GLU A CA 1
ATOM 2331 C C . GLU A 1 296 ? -13.633 20.203 31.547 1 96.19 296 GLU A C 1
ATOM 2333 O O . GLU A 1 296 ? -12.695 20.719 32.156 1 96.19 296 GLU A O 1
ATOM 2338 N N . SER A 1 297 ? -14.047 19.031 31.688 1 96.75 297 SER A N 1
ATOM 2339 C CA . SER A 1 297 ? -13.266 18.125 32.5 1 96.75 297 SER A CA 1
ATOM 2340 C C . SER A 1 297 ? -11.844 17.953 31.969 1 96.75 297 SER A C 1
ATOM 2342 O O . SER A 1 297 ? -10.891 17.859 32.75 1 96.75 297 SER A O 1
ATOM 2344 N N . PHE A 1 298 ? -11.766 17.859 30.75 1 96.31 298 PHE A N 1
ATOM 2345 C CA . PHE A 1 298 ? -10.445 17.734 30.141 1 96.31 298 PHE A CA 1
ATOM 2346 C C . PHE A 1 298 ? -9.609 18.984 30.375 1 96.31 298 PHE A C 1
ATOM 2348 O O . PHE A 1 298 ? -8.422 18.891 30.672 1 96.31 298 PHE A O 1
ATOM 2355 N N . ARG A 1 299 ? -10.203 20.141 30.094 1 96.06 299 ARG A N 1
ATOM 2356 C CA . ARG A 1 299 ? -9.508 21.406 30.312 1 96.06 299 ARG A CA 1
ATOM 2357 C C . ARG A 1 299 ? -8.906 21.453 31.719 1 96.06 299 ARG A C 1
ATOM 2359 O O . ARG A 1 299 ? -7.746 21.828 31.891 1 96.06 299 ARG A O 1
ATOM 2366 N N . GLN A 1 300 ? -9.68 21.062 32.656 1 94.5 300 GLN A N 1
ATOM 2367 C CA . GLN A 1 300 ? -9.227 21.047 34.062 1 94.5 300 GLN A CA 1
ATOM 2368 C C . GLN A 1 300 ? -8.125 20.016 34.25 1 94.5 300 GLN A C 1
ATOM 2370 O O . GLN A 1 300 ? -7.156 20.266 34.969 1 94.5 300 GLN A O 1
ATOM 2375 N N . TYR A 1 301 ? -8.328 18.922 33.656 1 94.81 301 TYR A N 1
ATOM 2376 C CA . TYR A 1 301 ? -7.344 17.844 33.75 1 94.81 301 TYR A CA 1
ATOM 2377 C C . TYR A 1 301 ? -5.984 18.312 33.25 1 94.81 301 TYR A C 1
ATOM 2379 O O . TYR A 1 301 ? -4.953 18.031 33.875 1 94.81 301 TYR A O 1
ATOM 2387 N N . LEU A 1 302 ? -5.949 18.969 32.188 1 94.12 302 LEU A N 1
ATOM 2388 C CA . LEU A 1 302 ? -4.715 19.484 31.594 1 94.12 302 LEU A CA 1
ATOM 2389 C C . LEU A 1 302 ? -4.062 20.516 32.5 1 94.12 302 LEU A C 1
ATOM 2391 O O . LEU A 1 302 ? -2.844 20.5 32.688 1 94.12 302 LEU A O 1
ATOM 2395 N N . HIS A 1 303 ? -4.895 21.328 33 1 89.81 303 HIS A N 1
ATOM 2396 C CA . HIS A 1 303 ? -4.422 22.359 33.938 1 89.81 303 HIS A CA 1
ATOM 2397 C C . HIS A 1 303 ? -3.734 21.75 35.156 1 89.81 303 HIS A C 1
ATOM 2399 O O . HIS A 1 303 ? -2.719 22.266 35.625 1 89.81 303 HIS A O 1
ATOM 2405 N N . ASP A 1 304 ? -4.195 20.703 35.562 1 91.69 304 ASP A N 1
ATOM 2406 C CA . ASP A 1 304 ? -3.723 20.062 36.812 1 91.69 304 ASP A CA 1
ATOM 2407 C C . ASP A 1 304 ? -2.508 19.188 36.531 1 91.69 304 ASP A C 1
ATOM 2409 O O . ASP A 1 304 ? -1.865 18.703 37.469 1 91.69 304 ASP A O 1
ATOM 2413 N N . ASN A 1 305 ? -2.15 18.984 35.312 1 92.5 305 ASN A N 1
ATOM 2414 C CA . ASN A 1 305 ? -1.033 18.125 34.969 1 92.5 305 ASN A CA 1
ATOM 2415 C C . ASN A 1 305 ? -0.03 18.844 34.062 1 92.5 305 ASN A C 1
ATOM 2417 O O . ASN A 1 305 ? 0.111 18.5 32.875 1 92.5 305 ASN A O 1
ATOM 2421 N N . PRO A 1 306 ? 0.731 19.656 34.625 1 92 306 PRO A N 1
ATOM 2422 C CA . PRO A 1 306 ? 1.716 20.406 33.844 1 92 306 PRO A CA 1
ATOM 2423 C C . PRO A 1 306 ? 2.844 19.531 33.312 1 92 306 PRO A C 1
ATOM 2425 O O . PRO A 1 306 ? 3.074 18.438 33.844 1 92 306 PRO A O 1
ATOM 2428 N N . THR A 1 307 ? 3.434 19.969 32.188 1 90.81 307 THR A N 1
ATOM 2429 C CA . THR A 1 307 ? 4.59 19.266 31.641 1 90.81 307 THR A CA 1
ATOM 2430 C C . THR A 1 307 ? 5.824 19.516 32.5 1 90.81 307 THR A C 1
ATOM 2432 O O . THR A 1 307 ? 6.051 20.625 32.969 1 90.81 307 THR A O 1
ATOM 2435 N N . GLN A 1 308 ? 6.551 18.422 32.688 1 89.44 308 GLN A N 1
ATOM 2436 C CA . GLN A 1 308 ? 7.773 18.516 33.469 1 89.44 308 GLN A CA 1
ATOM 2437 C C . GLN A 1 308 ? 9 18.641 32.594 1 89.44 308 GLN A C 1
ATOM 2439 O O . GLN A 1 308 ? 9.172 17.859 31.641 1 89.44 308 GLN A O 1
ATOM 2444 N N . HIS A 1 309 ? 9.789 19.609 32.781 1 86.75 309 HIS A N 1
ATOM 2445 C CA . HIS A 1 309 ? 11.047 19.797 32.062 1 86.75 309 HIS A CA 1
ATOM 2446 C C . HIS A 1 309 ? 12.164 20.188 33.031 1 86.75 309 HIS A C 1
ATOM 2448 O O . HIS A 1 309 ? 12.18 21.312 33.562 1 86.75 309 HIS A O 1
ATOM 2454 N N . HIS A 1 310 ? 13.117 19.344 33.156 1 86.69 310 HIS A N 1
ATOM 2455 C CA . HIS A 1 310 ? 14.273 19.562 34.031 1 86.69 310 HIS A CA 1
ATOM 2456 C C . HIS A 1 310 ? 13.844 20.094 35.375 1 86.69 310 HIS A C 1
ATOM 2458 O O . HIS A 1 310 ? 14.375 21.094 35.875 1 86.69 310 HIS A O 1
ATOM 2464 N N . GLY A 1 311 ? 12.805 19.562 35.969 1 85.5 311 GLY A N 1
ATOM 2465 C CA . GLY A 1 311 ? 12.359 19.891 37.312 1 85.5 311 GLY A CA 1
ATOM 2466 C C . GLY A 1 311 ? 11.383 21.047 37.375 1 85.5 311 GLY A C 1
ATOM 2467 O O . GLY A 1 311 ? 10.781 21.328 38.406 1 85.5 311 GLY A O 1
ATOM 2468 N N . GLU A 1 312 ? 11.312 21.719 36.219 1 89.06 312 GLU A N 1
ATOM 2469 C CA . GLU A 1 312 ? 10.352 22.828 36.156 1 89.06 312 GLU A CA 1
ATOM 2470 C C . GLU A 1 312 ? 9.031 22.359 35.531 1 89.06 312 GLU A C 1
ATOM 2472 O O . GLU A 1 312 ? 9.008 21.5 34.656 1 89.06 312 GLU A O 1
ATOM 2477 N N . GLN A 1 313 ? 8.031 22.969 36.188 1 91.88 313 GLN A N 1
ATOM 2478 C CA . GLN A 1 313 ? 6.695 22.672 35.656 1 91.88 313 GLN A CA 1
ATOM 2479 C C . GLN A 1 313 ? 6.27 23.719 34.656 1 91.88 313 GLN A C 1
ATOM 2481 O O . GLN A 1 313 ? 6.367 24.922 34.906 1 91.88 313 GLN A O 1
ATOM 2486 N N . ILE A 1 314 ? 5.926 23.281 33.562 1 93.06 314 ILE A N 1
ATOM 2487 C CA . ILE A 1 314 ? 5.41 24.141 32.5 1 93.06 314 ILE A CA 1
ATOM 2488 C C . ILE A 1 314 ? 3.889 24.031 32.438 1 93.06 314 ILE A C 1
ATOM 2490 O O . ILE A 1 314 ? 3.363 23.031 31.922 1 93.06 314 ILE A O 1
ATOM 2494 N N . PRO A 1 315 ? 3.234 25.047 32.938 1 91.5 315 PRO A N 1
ATOM 2495 C CA . PRO A 1 315 ? 1.772 24.984 32.875 1 91.5 315 PRO A CA 1
ATOM 2496 C C . PRO A 1 315 ? 1.252 25.047 31.438 1 91.5 315 PRO A C 1
ATOM 2498 O O . PRO A 1 315 ? 1.783 25.797 30.609 1 91.5 315 PRO A O 1
ATOM 2501 N N . LEU A 1 316 ? 0.313 24.219 31.141 1 93 316 LEU A N 1
ATOM 2502 C CA . LEU A 1 316 ? -0.327 24.188 29.828 1 93 316 LEU A CA 1
ATOM 2503 C C . LEU A 1 316 ? -1.811 24.531 29.953 1 93 316 LEU A C 1
ATOM 2505 O O . LEU A 1 316 ? -2.51 24 30.812 1 93 316 LEU A O 1
ATOM 2509 N N . THR A 1 317 ? -2.23 25.516 29.266 1 94.69 317 THR A N 1
ATOM 2510 C CA . THR A 1 317 ? -3.652 25.828 29.141 1 94.69 317 THR A CA 1
ATOM 2511 C C . THR A 1 317 ? -4.098 25.781 27.688 1 94.69 317 THR A C 1
ATOM 2513 O O . THR A 1 317 ? -3.273 25.891 26.781 1 94.69 317 THR A O 1
ATOM 2516 N N . ILE A 1 318 ? -5.371 25.531 27.516 1 96.44 318 ILE A N 1
ATOM 2517 C CA . ILE A 1 318 ? -5.895 25.422 26.156 1 96.44 318 ILE A CA 1
ATOM 2518 C C . ILE A 1 318 ? -7.16 26.266 26.016 1 96.44 318 ILE A C 1
ATOM 2520 O O . ILE A 1 318 ? -7.895 26.453 27 1 96.44 318 ILE A O 1
ATOM 2524 N N . SER A 1 319 ? -7.352 26.844 24.906 1 97.62 319 SER A N 1
ATOM 2525 C CA . SER A 1 319 ? -8.594 27.484 24.484 1 97.62 319 SER A CA 1
ATOM 2526 C C . SER A 1 319 ? -9.32 26.672 23.438 1 97.62 319 SER A C 1
ATOM 2528 O O . SER A 1 319 ? -8.68 26.047 22.578 1 97.62 319 SER A O 1
ATOM 2530 N N . MET A 1 320 ? -10.688 26.703 23.531 1 97.5 320 MET A N 1
ATOM 2531 C CA . MET A 1 320 ? -11.422 25.797 22.656 1 97.5 320 MET A CA 1
ATOM 2532 C C . MET A 1 320 ? -12.648 26.484 22.078 1 97.5 320 MET A C 1
ATOM 2534 O O . MET A 1 320 ? -13.297 27.281 22.75 1 97.5 320 MET A O 1
ATOM 2538 N N . GLY A 1 321 ? -12.883 26.188 20.844 1 97.62 321 GLY A N 1
ATOM 2539 C CA . GLY A 1 321 ? -14.156 26.453 20.203 1 97.62 321 GLY A CA 1
ATOM 2540 C C . GLY A 1 321 ? -14.938 25.188 19.859 1 97.62 321 GLY A C 1
ATOM 2541 O O . GLY A 1 321 ? -14.438 24.328 19.156 1 97.62 321 GLY A O 1
ATOM 2542 N N . VAL A 1 322 ? -16.219 25.094 20.375 1 97.62 322 VAL A N 1
ATOM 2543 C CA . VAL A 1 322 ? -17.031 23.906 20.188 1 97.62 322 VAL A CA 1
ATOM 2544 C C . VAL A 1 322 ? -18.312 24.25 19.438 1 97.62 322 VAL A C 1
ATOM 2546 O O . VAL A 1 322 ? -18.938 25.281 19.719 1 97.62 322 VAL A O 1
ATOM 2549 N N . THR A 1 323 ? -18.594 23.422 18.453 1 96.81 323 THR A N 1
ATOM 2550 C CA . THR A 1 323 ? -19.828 23.641 17.703 1 96.81 323 THR A CA 1
ATOM 2551 C C . THR A 1 323 ? -20.359 22.312 17.172 1 96.81 323 THR A C 1
ATOM 2553 O O . THR A 1 323 ? -19.703 21.266 17.281 1 96.81 323 THR A O 1
ATOM 2556 N N . ASN A 1 324 ? -21.609 22.344 16.719 1 94.81 324 ASN A N 1
ATOM 2557 C CA . ASN A 1 324 ? -22.203 21.141 16.125 1 94.81 324 ASN A CA 1
ATOM 2558 C C . ASN A 1 324 ? -22.078 21.156 14.602 1 94.81 324 ASN A C 1
ATOM 2560 O O . ASN A 1 324 ? -21.859 22.219 14 1 94.81 324 ASN A O 1
ATOM 2564 N N . LEU A 1 325 ? -22.156 19.984 14.055 1 92.12 325 LEU A N 1
ATOM 2565 C CA . LEU A 1 325 ? -22.234 19.797 12.609 1 92.12 325 LEU A CA 1
ATOM 2566 C C . LEU A 1 325 ? -23.672 19.547 12.172 1 92.12 325 LEU A C 1
ATOM 2568 O O . LEU A 1 325 ? -24.141 18.406 12.203 1 92.12 325 LEU A O 1
ATOM 2572 N N . PRO A 1 326 ? 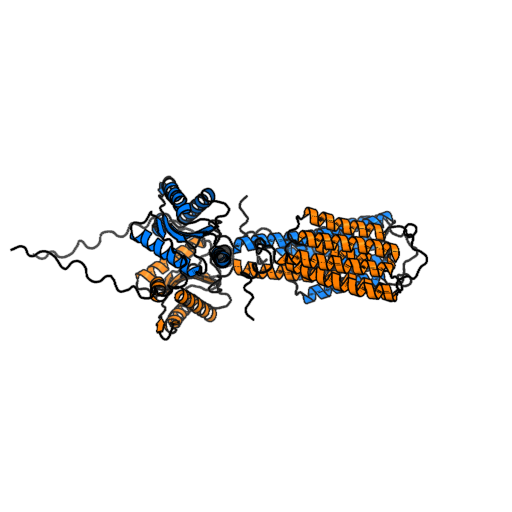-24.266 20.609 11.742 1 88.5 326 PRO A N 1
ATOM 2573 C CA . PRO A 1 326 ? -25.656 20.406 11.289 1 88.5 326 PRO A CA 1
ATOM 2574 C C . PRO A 1 326 ? -25.734 19.641 9.969 1 88.5 326 PRO A C 1
ATOM 2576 O O . PRO A 1 326 ? -24.797 19.703 9.156 1 88.5 326 PRO A O 1
ATOM 2579 N N . PRO A 1 327 ? -26.906 18.984 9.75 1 83 327 PRO A N 1
ATOM 2580 C CA . PRO A 1 327 ? -27.062 18.297 8.469 1 83 327 PRO A CA 1
ATOM 2581 C C . PRO A 1 327 ? -27.047 19.25 7.273 1 83 327 PRO A C 1
ATOM 2583 O O . PRO A 1 327 ? -27.625 20.328 7.332 1 83 327 PRO A O 1
ATOM 2586 N N . GLY A 1 328 ? -26.328 18.859 6.227 1 78.31 328 GLY A N 1
ATOM 2587 C CA . GLY A 1 328 ? -26.359 19.594 4.965 1 78.31 328 GLY A CA 1
ATOM 2588 C C . GLY A 1 328 ? -25.344 20.719 4.91 1 78.31 328 GLY A C 1
ATOM 2589 O O . GLY A 1 328 ? -25.188 21.359 3.867 1 78.31 328 GLY A O 1
ATOM 2590 N N . ILE A 1 329 ? -24.766 21.078 6.008 1 83.62 329 ILE A N 1
ATOM 2591 C CA . ILE A 1 329 ? -23.781 22.141 6.023 1 83.62 329 ILE A CA 1
ATOM 2592 C C . ILE A 1 329 ? -22.391 21.578 5.707 1 83.62 329 ILE A C 1
ATOM 2594 O O . ILE A 1 329 ? -21.984 20.578 6.293 1 83.62 329 ILE A O 1
ATOM 2598 N N . PRO A 1 330 ? -21.75 22.266 4.793 1 83.5 330 PRO A N 1
ATOM 2599 C CA . PRO A 1 330 ? -20.391 21.812 4.492 1 83.5 330 PRO A CA 1
ATOM 2600 C C . PRO A 1 330 ? -19.469 21.891 5.699 1 83.5 330 PRO A C 1
ATOM 2602 O O . PRO A 1 330 ? -19.562 22.812 6.508 1 83.5 330 PRO A O 1
ATOM 2605 N N . TYR A 1 331 ? -18.578 20.938 5.762 1 85 331 TYR A N 1
ATOM 2606 C CA . TYR A 1 331 ? -17.734 20.812 6.941 1 85 331 TYR A CA 1
ATOM 2607 C C . TYR A 1 331 ? -16.812 22.031 7.086 1 85 331 TYR A C 1
ATOM 2609 O O . TYR A 1 331 ? -16.438 22.406 8.203 1 85 331 TYR A O 1
ATOM 2617 N N . ASP A 1 332 ? -16.422 22.656 6 1 82.69 332 ASP A N 1
ATOM 2618 C CA . ASP A 1 332 ? -15.523 23.812 6.039 1 82.69 332 ASP A CA 1
ATOM 2619 C C . ASP A 1 332 ? -16.188 24.984 6.77 1 82.69 332 ASP A C 1
ATOM 2621 O O . ASP A 1 332 ? -15.508 25.734 7.477 1 82.69 332 ASP A O 1
ATOM 2625 N N . VAL A 1 333 ? -17.438 25.062 6.57 1 84.5 333 VAL A N 1
ATOM 2626 C CA . VAL A 1 333 ? -18.188 26.109 7.25 1 84.5 333 VAL A CA 1
ATOM 2627 C C . VAL A 1 333 ? -18.203 25.844 8.758 1 84.5 333 VAL A C 1
ATOM 2629 O O . VAL A 1 333 ? -18.078 26.766 9.555 1 84.5 333 VAL A O 1
ATOM 2632 N N . VAL A 1 334 ? -18.312 24.641 9.055 1 89.88 334 VAL A N 1
ATOM 2633 C CA . VAL A 1 334 ? -18.375 24.25 10.453 1 89.88 334 VAL A CA 1
ATOM 2634 C C . VAL A 1 334 ? -17.016 24.469 11.117 1 89.88 334 VAL A C 1
ATOM 2636 O O . VAL A 1 334 ? -16.938 24.953 12.25 1 89.88 334 VAL A O 1
ATOM 2639 N N . ILE A 1 335 ? -15.984 24.156 10.445 1 89.25 335 ILE A N 1
ATOM 2640 C CA . ILE A 1 335 ? -14.633 24.375 10.953 1 89.25 335 ILE A CA 1
ATOM 2641 C C . ILE A 1 335 ? -14.383 25.859 11.141 1 89.25 335 ILE A C 1
ATOM 2643 O O . ILE A 1 335 ? -13.773 26.281 12.133 1 89.25 335 ILE A O 1
ATOM 2647 N N . ASN A 1 336 ? -14.828 26.625 10.242 1 86.31 336 ASN A N 1
ATOM 2648 C CA . ASN A 1 336 ? -14.703 28.062 10.359 1 86.31 336 ASN A CA 1
ATOM 2649 C C . ASN A 1 336 ? -15.43 28.594 11.586 1 86.31 336 ASN A C 1
ATOM 2651 O O . ASN A 1 336 ? -14.953 29.516 12.25 1 86.31 336 ASN A O 1
ATOM 2655 N N . ARG A 1 337 ? -16.516 28.078 11.75 1 90.94 337 ARG A N 1
ATOM 2656 C CA . ARG A 1 337 ? -17.266 28.469 12.938 1 90.94 337 ARG A CA 1
ATOM 2657 C C . ARG A 1 337 ? -16.5 28.125 14.211 1 90.94 337 ARG A C 1
ATOM 2659 O O . ARG A 1 337 ? -16.406 28.938 15.133 1 90.94 337 ARG A O 1
ATOM 2666 N N . ALA A 1 338 ? -16.031 26.938 14.258 1 94.44 338 ALA A N 1
ATOM 2667 C CA . ALA A 1 338 ? -15.234 26.516 15.414 1 94.44 338 ALA A CA 1
ATOM 2668 C C . ALA A 1 338 ? -14.016 27.422 15.594 1 94.44 338 ALA A C 1
ATOM 2670 O O . ALA A 1 338 ? -13.633 27.734 16.719 1 94.44 338 ALA A O 1
ATOM 2671 N N . ASP A 1 339 ? -13.445 27.781 14.516 1 89.38 339 ASP A N 1
ATOM 2672 C CA . ASP A 1 339 ? -12.281 28.672 14.523 1 89.38 339 ASP A CA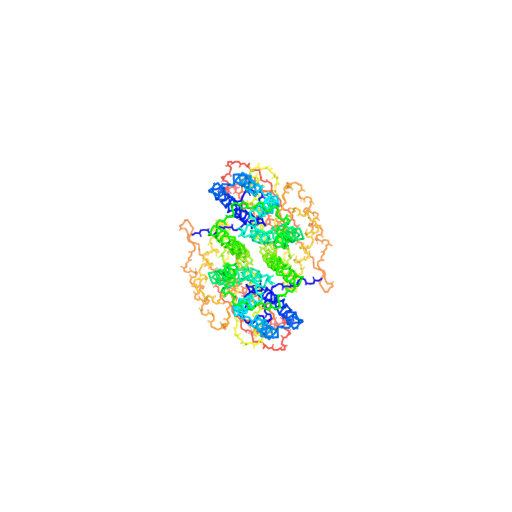 1
ATOM 2673 C C . ASP A 1 339 ? -12.641 30.047 15.094 1 89.38 339 ASP A C 1
ATOM 2675 O O . ASP A 1 339 ? -11.867 30.625 15.852 1 89.38 339 ASP A O 1
ATOM 2679 N N . HIS A 1 340 ? -13.758 30.5 14.688 1 90.19 340 HIS A N 1
ATOM 2680 C CA . HIS A 1 340 ? -14.234 31.766 15.203 1 90.19 340 HIS A CA 1
ATOM 2681 C C . HIS A 1 340 ? -14.469 31.703 16.703 1 90.19 340 HIS A C 1
ATOM 2683 O O . HIS A 1 340 ? -14.141 32.625 17.438 1 90.19 340 HIS A O 1
ATOM 2689 N N . LEU A 1 341 ? -15.023 30.672 17.094 1 95.44 341 LEU A N 1
ATOM 2690 C CA . LEU A 1 341 ? -15.266 30.469 18.516 1 95.44 341 LEU A CA 1
ATOM 2691 C C . LEU A 1 341 ? -13.953 30.359 19.281 1 95.44 341 LEU A C 1
ATOM 2693 O O . LEU A 1 341 ? -13.836 30.859 20.406 1 95.44 341 LEU A O 1
ATOM 2697 N N . LEU A 1 342 ? -13.031 29.703 18.719 1 95.19 342 LEU A N 1
ATOM 2698 C CA . LEU A 1 342 ? -11.703 29.609 19.312 1 95.19 342 LEU A CA 1
ATOM 2699 C C . LEU A 1 342 ? -11.062 30.984 19.438 1 95.19 342 LEU A C 1
ATOM 2701 O O . LEU A 1 342 ? -10.438 31.297 20.453 1 95.19 342 LEU A O 1
ATOM 2705 N N . TYR A 1 343 ? -11.195 31.719 18.391 1 90.81 343 TYR A N 1
ATOM 2706 C CA . TYR A 1 343 ? -10.656 33.062 18.391 1 90.81 343 TYR A CA 1
ATOM 2707 C C . TYR A 1 343 ? -11.258 33.875 19.531 1 90.81 343 TYR A C 1
ATOM 2709 O O . TYR A 1 343 ? -10.555 34.625 20.219 1 90.81 343 TYR A O 1
ATOM 2717 N N . ARG A 1 344 ? -12.516 33.781 19.719 1 94.62 344 ARG A N 1
ATOM 2718 C CA . ARG A 1 344 ? -13.203 34.469 20.812 1 94.62 344 ARG A CA 1
ATOM 2719 C C . ARG A 1 344 ? -12.68 34 22.156 1 94.62 344 ARG A C 1
ATOM 2721 O O . ARG A 1 344 ? -12.492 34.781 23.078 1 94.62 344 ARG A O 1
ATOM 2728 N N . ALA A 1 345 ? -12.461 32.75 22.281 1 96.31 345 ALA A N 1
ATOM 2729 C CA . ALA A 1 345 ? -11.938 32.188 23.516 1 96.31 345 ALA A CA 1
ATOM 2730 C C . ALA A 1 345 ? -10.578 32.781 23.859 1 96.31 345 ALA A C 1
ATOM 2732 O O . ALA A 1 345 ? -10.305 33.094 25.016 1 96.31 345 ALA A O 1
ATOM 2733 N N . LYS A 1 346 ? -9.758 32.906 22.859 1 94.06 346 LYS A N 1
ATOM 2734 C CA . LYS A 1 346 ? -8.445 33.531 23.047 1 94.06 346 LYS A CA 1
ATOM 2735 C C . LYS A 1 346 ? -8.562 35 23.391 1 94.06 346 LYS A C 1
ATOM 2737 O O . LYS A 1 346 ? -7.863 35.5 2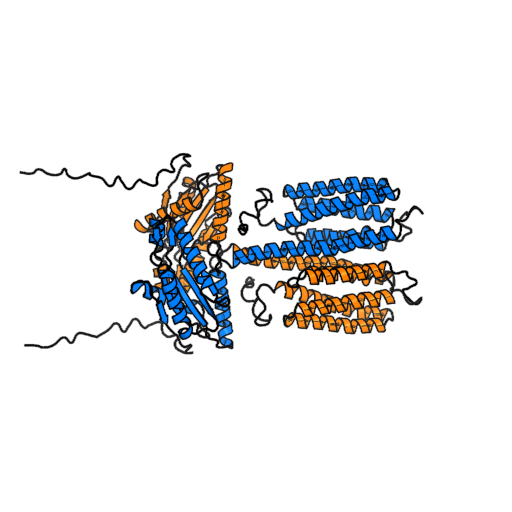4.281 1 94.06 346 LYS A O 1
ATOM 2742 N N . ALA A 1 347 ? -9.469 35.688 22.766 1 93.62 347 ALA A N 1
ATOM 2743 C CA . ALA A 1 347 ? -9.648 37.125 22.953 1 93.62 347 ALA A CA 1
ATOM 2744 C C . ALA A 1 347 ? -10.227 37.438 24.328 1 93.62 347 ALA A C 1
ATOM 2746 O O . ALA A 1 347 ? -9.938 38.469 24.922 1 93.62 347 ALA A O 1
ATOM 2747 N N . GLU A 1 348 ? -10.992 36.531 24.844 1 95.5 348 GLU A N 1
ATOM 2748 C CA . GLU A 1 348 ? -11.672 36.75 26.109 1 95.5 348 GLU A CA 1
ATOM 2749 C C . GLU A 1 348 ? -10.82 36.281 27.281 1 95.5 348 GLU A C 1
ATOM 2751 O O . GLU A 1 348 ? -11.328 36.062 28.375 1 95.5 348 GLU A O 1
ATOM 2756 N N . GLY A 1 349 ? -9.539 35.938 27.109 1 94.25 349 GLY A N 1
ATOM 2757 C CA . GLY A 1 349 ? -8.656 35.688 28.234 1 94.25 349 GLY A CA 1
ATOM 2758 C C . GLY A 1 349 ? -7.988 34.344 28.188 1 94.25 349 GLY A C 1
ATOM 2759 O O . GLY A 1 349 ? -7.18 34 29.047 1 94.25 349 GLY A O 1
ATOM 2760 N N . ARG A 1 350 ? -8.305 33.562 27.203 1 95.19 350 ARG A N 1
ATOM 2761 C CA . ARG A 1 350 ? -7.707 32.25 27 1 95.19 350 ARG A CA 1
ATOM 2762 C C . ARG A 1 350 ? -8.078 31.297 28.141 1 95.19 350 ARG A C 1
ATOM 2764 O O . ARG A 1 350 ? -8.812 31.672 29.047 1 95.19 350 ARG A O 1
ATOM 2771 N N . ASP A 1 351 ? -7.82 30.078 28.062 1 96.12 351 ASP A N 1
ATOM 2772 C CA . ASP A 1 351 ? -8.117 29.031 29.047 1 96.12 351 ASP A CA 1
ATOM 2773 C C . ASP A 1 351 ? -9.625 28.922 29.281 1 96.12 351 ASP A C 1
ATOM 2775 O O . ASP A 1 351 ? -10.078 29 30.422 1 96.12 351 ASP A O 1
ATOM 2779 N N . ARG A 1 352 ? -10.281 28.812 28.25 1 96.69 352 ARG A N 1
ATOM 2780 C CA . ARG A 1 352 ? -11.734 28.688 28.359 1 96.69 352 ARG A CA 1
ATOM 2781 C C . ARG A 1 352 ? -12.328 28.031 27.125 1 96.69 352 ARG A C 1
ATOM 2783 O O . ARG A 1 352 ? -11.641 27.844 26.125 1 96.69 352 ARG A O 1
ATOM 2790 N N . ILE A 1 353 ? -13.602 27.672 27.25 1 97.38 353 ILE A N 1
ATOM 2791 C CA . ILE A 1 353 ? -14.344 27.047 26.172 1 97.38 353 ILE A CA 1
ATOM 2792 C C . ILE A 1 353 ? -15.516 27.938 25.766 1 97.38 353 ILE A C 1
ATOM 2794 O O . ILE A 1 353 ? -16.266 28.422 26.609 1 97.38 353 ILE A O 1
ATOM 2798 N N . ILE A 1 354 ? -15.586 28.203 24.469 1 97.44 354 ILE A N 1
ATOM 2799 C CA . ILE A 1 354 ? -16.75 28.891 23.922 1 97.44 354 ILE A CA 1
ATOM 2800 C C . ILE A 1 354 ? -17.484 27.969 22.953 1 97.44 354 ILE A C 1
ATOM 2802 O O . ILE A 1 354 ? -16.859 27.344 22.094 1 97.44 354 ILE A O 1
ATOM 2806 N N . CYS A 1 355 ? -18.766 27.859 23.109 1 95.69 355 CYS A N 1
ATOM 2807 C CA . CYS A 1 355 ? -19.516 26.922 22.281 1 95.69 355 CYS A CA 1
ATOM 2808 C C . CYS A 1 355 ? -20.688 27.625 21.609 1 95.69 355 CYS A C 1
ATOM 2810 O O . CYS A 1 355 ? -21.109 28.703 22.031 1 95.69 355 CYS A O 1
ATOM 2812 N N . GLN A 1 356 ? -21.078 27.109 20.516 1 90.25 356 GLN A N 1
ATOM 2813 C CA . GLN A 1 356 ? -22.25 27.531 19.781 1 90.25 356 GLN A CA 1
ATOM 2814 C C . GLN A 1 356 ? -22.969 26.344 19.125 1 90.25 356 GLN A C 1
ATOM 2816 O O . GLN A 1 356 ? -22.312 25.438 18.609 1 90.25 356 GLN A O 1
ATOM 2821 N N . HIS A 1 357 ? -24.266 26.359 19.328 1 86.5 357 HIS A N 1
ATOM 2822 C CA . HIS A 1 357 ? -25.078 25.359 18.656 1 86.5 357 HIS A CA 1
ATOM 2823 C C . HIS A 1 357 ? -25.906 25.984 17.531 1 86.5 357 HIS A C 1
ATOM 2825 O O . HIS A 1 357 ? -26.578 27 17.734 1 86.5 357 HIS A O 1
ATOM 2831 N N . VAL A 1 358 ? -25.703 25.438 16.312 1 82.94 358 VAL A N 1
ATOM 2832 C CA . VAL A 1 358 ? -26.422 25.969 15.156 1 82.94 358 VAL A CA 1
ATOM 2833 C C . VAL A 1 358 ? -27.453 24.953 14.672 1 82.94 358 VAL A C 1
ATOM 2835 O O . VAL A 1 358 ? -27.141 23.766 14.516 1 82.94 358 VAL A O 1
ATOM 2838 N N . GLU A 1 359 ? -28.719 25.328 14.633 1 75.75 359 GLU A N 1
ATOM 2839 C CA . GLU A 1 359 ? -29.766 24.469 14.117 1 75.75 359 GLU A CA 1
ATOM 2840 C C . GLU A 1 359 ? -29.828 24.5 12.594 1 75.75 359 GLU A C 1
ATOM 2842 O O . GLU A 1 359 ? -29.469 25.5 11.977 1 75.75 359 GLU A O 1
ATOM 2847 N N . SER A 1 360 ? -29.719 23.391 11.906 1 62.47 360 SER A N 1
ATOM 2848 C CA . SER A 1 360 ? -29.797 23.297 10.453 1 62.47 360 SER A CA 1
ATOM 2849 C C . SER A 1 360 ? -30.969 24.109 9.906 1 62.47 360 SER A C 1
ATOM 2851 O O . SER A 1 360 ? -32.125 23.812 10.18 1 62.47 360 SER A O 1
ATOM 2853 N N . ARG A 1 361 ? -31.25 25.391 9.977 1 50 361 ARG A N 1
ATOM 2854 C CA . ARG A 1 361 ? -32.406 25.922 9.234 1 50 361 ARG A CA 1
ATOM 2855 C C . ARG A 1 361 ? -32.188 25.781 7.73 1 50 361 ARG A C 1
ATOM 2857 O O . ARG A 1 361 ? -31.062 25.922 7.242 1 50 361 ARG A O 1
ATOM 2864 N N . ARG A 1 362 ? -32.938 25.141 6.82 1 42.59 362 ARG A N 1
ATOM 2865 C CA . ARG A 1 362 ? -32.969 25.328 5.375 1 42.59 362 ARG A CA 1
ATOM 2866 C C . ARG A 1 362 ? -32.469 26.719 4.988 1 42.59 362 ARG A C 1
ATOM 2868 O O . ARG A 1 362 ? -31.719 26.875 4.027 1 42.59 362 ARG A O 1
ATOM 2875 N N . GLY A 1 363 ? -33.188 27.938 5.152 1 34.12 363 GLY A N 1
ATOM 2876 C CA . GLY A 1 363 ? -33.25 29.219 4.48 1 34.12 363 GLY A CA 1
ATOM 2877 C C . GLY A 1 363 ? -32.094 30.141 4.816 1 34.12 363 GLY A C 1
ATOM 2878 O O . GLY A 1 363 ? -32 31.25 4.312 1 34.12 363 GLY A O 1
ATOM 2879 N N . GLN A 1 364 ? -31.391 30.25 5.969 1 34.91 364 GLN A N 1
ATOM 2880 C CA . GLN A 1 364 ? -30.703 31.484 6.289 1 34.91 364 GLN A CA 1
ATOM 2881 C C . GLN A 1 364 ? -29.297 31.516 5.691 1 34.91 364 GLN A C 1
ATOM 2883 O O . GLN A 1 364 ? -28.359 31 6.293 1 34.91 364 GLN A O 1
ATOM 2888 N N . ALA A 1 365 ? -29.078 31.297 4.457 1 35.91 365 ALA A N 1
ATOM 2889 C CA . ALA A 1 365 ? -27.906 31.734 3.715 1 35.91 365 ALA A CA 1
ATOM 2890 C C . ALA A 1 365 ? -27.531 33.188 4.078 1 35.91 365 ALA A C 1
ATOM 2892 O O . ALA A 1 365 ? -26.578 33.719 3.527 1 35.91 365 ALA A O 1
ATOM 2893 N N . GLU A 1 366 ? -28.438 34.062 4.668 1 31.39 366 GLU A N 1
ATOM 2894 C CA . GLU A 1 366 ? -28.203 35.5 4.613 1 31.39 366 GLU A CA 1
ATOM 2895 C C . GLU A 1 366 ? -27.125 35.938 5.598 1 31.39 366 GLU A C 1
ATOM 2897 O O . GLU A 1 366 ? -26.969 37.125 5.887 1 31.39 366 GLU A O 1
ATOM 2902 N N . TYR A 1 367 ? -26.5 35.125 6.367 1 32.56 367 TYR A N 1
ATOM 2903 C CA . TYR A 1 367 ? -25.672 35.844 7.336 1 32.56 367 TYR A CA 1
ATOM 2904 C C . TYR A 1 367 ? -24.5 36.531 6.645 1 32.56 367 TYR A C 1
ATOM 2906 O O . TYR A 1 367 ? -23.344 36.094 6.77 1 32.56 367 TYR A O 1
ATOM 2914 N N . GLY A 1 368 ? -24.531 36.812 5.305 1 31.7 368 GLY A N 1
ATOM 2915 C CA . GLY A 1 368 ? -23.469 37.719 4.922 1 31.7 368 GLY A CA 1
ATOM 2916 C C . GLY A 1 368 ? -23.438 39 5.762 1 31.7 368 GLY A C 1
ATOM 2917 O O . GLY A 1 368 ? -22.359 39.5 6.102 1 31.7 368 GLY A O 1
ATOM 2918 N N . HIS A 1 369 ? -24.578 39.938 5.836 1 30.27 369 HIS A N 1
ATOM 2919 C CA . HIS A 1 369 ? -24.516 41.406 5.988 1 30.27 369 HIS A CA 1
ATOM 2920 C C . HIS A 1 369 ? -24.391 41.781 7.457 1 30.27 369 HIS A C 1
ATOM 2922 O O . HIS A 1 369 ? -24.547 42.969 7.805 1 30.27 369 HIS A O 1
ATOM 2928 N N . GLN A 1 370 ? -24.578 41.031 8.5 1 27.33 370 GLN A N 1
ATOM 2929 C CA . GLN A 1 370 ? -24.844 41.75 9.75 1 27.33 370 GLN A CA 1
ATOM 2930 C C . GLN A 1 370 ? -23.609 42.5 10.219 1 27.33 370 GLN A C 1
ATOM 2932 O O . GLN A 1 370 ? -22.703 41.906 10.82 1 27.33 370 GLN A O 1
ATOM 2937 N N . ASP A 1 371 ? -22.938 43.469 9.383 1 29.39 371 ASP A N 1
ATOM 2938 C CA . ASP A 1 371 ? -22.188 44.625 9.789 1 29.39 371 ASP A CA 1
ATOM 2939 C C . ASP A 1 371 ? -22.969 45.469 10.812 1 29.39 371 ASP A C 1
ATOM 2941 O O . ASP A 1 371 ? -22.406 46.344 11.469 1 29.39 371 ASP A O 1
ATOM 2945 N N . ASP A 1 372 ? -24.359 45.719 10.633 1 28.16 372 ASP A N 1
ATOM 2946 C CA . ASP A 1 372 ? -24.969 47 11 1 28.16 372 ASP A CA 1
ATOM 2947 C C . ASP A 1 372 ? -25 47.188 12.516 1 28.16 372 ASP A C 1
ATOM 2949 O O . ASP A 1 372 ? -25.188 48.281 13.016 1 28.16 372 ASP A O 1
ATOM 2953 N N . MET A 1 373 ? -25.359 46.25 13.367 1 27.55 373 MET A N 1
ATOM 2954 C CA . MET A 1 373 ? -26.109 46.688 14.539 1 27.55 373 MET A CA 1
ATOM 2955 C C . MET A 1 373 ? -25.188 47.312 15.578 1 27.55 373 MET A C 1
ATOM 2957 O O . MET A 1 373 ? -25.328 47.062 16.781 1 27.55 373 MET A O 1
ATOM 2961 N N . PHE A 1 374 ? -23.844 47.656 15.328 1 28.62 374 PHE A N 1
ATOM 2962 C CA . PHE A 1 374 ? -23.219 48.344 16.438 1 28.62 374 PHE A CA 1
ATOM 2963 C C . PHE A 1 374 ? -23.781 49.781 16.562 1 28.62 374 PHE A C 1
ATOM 2965 O O . PHE A 1 374 ? -23.125 50.75 16.188 1 28.62 374 PHE A O 1
ATOM 2972 N N . GLU A 1 375 ? -25.047 50.125 16.031 1 24.56 375 GLU A N 1
ATOM 2973 C CA . GLU A 1 375 ? -25.547 51.5 16.094 1 24.56 375 GLU A CA 1
ATOM 2974 C C . GLU A 1 375 ? -25.469 52.062 17.5 1 24.56 375 GLU A C 1
ATOM 2976 O O . GLU A 1 375 ? -24.891 53.125 17.734 1 24.56 375 GLU A O 1
ATOM 2981 N N . ASP A 1 376 ? -26.672 52.5 18.141 1 26.66 376 ASP A N 1
ATOM 2982 C CA . ASP A 1 376 ? -27.359 53.688 18.625 1 26.66 376 ASP A CA 1
ATOM 2983 C C . ASP A 1 376 ? -27.234 53.844 20.141 1 26.66 376 ASP A C 1
ATOM 2985 O O . ASP A 1 376 ? -27.922 54.656 20.75 1 26.66 376 ASP A O 1
ATOM 2989 N N . GLY A 1 377 ? -26.719 52.906 20.953 1 23.16 377 GLY A N 1
ATOM 2990 C CA . GLY A 1 377 ? -27.312 53.062 22.266 1 23.16 377 GLY A CA 1
ATOM 2991 C C . GLY A 1 377 ? -27.094 54.469 22.859 1 23.16 377 GLY A C 1
ATOM 2992 O O . GLY A 1 377 ? -28.031 55.125 23.281 1 23.16 377 GLY A O 1
ATOM 2993 N N . ASP A 1 378 ? -26.047 54.812 23.703 1 24.86 378 ASP A N 1
ATOM 2994 C CA . ASP A 1 378 ? -26.234 55.438 25.016 1 24.86 378 ASP A CA 1
ATOM 2995 C C . ASP A 1 378 ? -26.203 56.969 24.922 1 24.86 378 ASP A C 1
ATOM 2997 O O . ASP A 1 378 ? -25.125 57.562 24.984 1 24.86 378 ASP A O 1
ATOM 3001 N N . HIS A 1 379 ? -26.75 57.688 23.922 1 26.2 379 HIS A N 1
ATOM 3002 C CA . HIS A 1 379 ? -26.734 59.156 24.047 1 26.2 379 HIS A CA 1
ATOM 3003 C C . HIS A 1 379 ? -27.438 59.594 25.328 1 26.2 379 HIS A C 1
ATOM 3005 O O . HIS A 1 379 ? -27.562 60.812 25.578 1 26.2 379 HIS A O 1
ATOM 3011 N N . GLN A 1 380 ? -28.281 58.906 25.953 1 23.77 380 GLN A N 1
ATOM 3012 C CA . GLN A 1 380 ? -29.297 59.656 26.688 1 23.77 380 GLN A CA 1
ATOM 3013 C C . GLN A 1 380 ? -28.703 60.25 27.953 1 23.77 380 GLN A C 1
ATOM 3015 O O . GLN A 1 380 ? -28.969 59.781 29.062 1 23.77 380 GLN A O 1
ATOM 3020 N N . GLN A 1 381 ? -27.328 60.312 28.203 1 24.88 381 GLN A N 1
ATOM 3021 C CA . GLN A 1 381 ? -27.219 60.719 29.594 1 24.88 381 GLN A CA 1
ATOM 3022 C C . GLN A 1 381 ? -27.984 62.031 29.828 1 24.88 381 GLN A C 1
ATOM 3024 O O . GLN A 1 381 ? -28.078 62.875 28.938 1 24.88 381 GLN A O 1
ATOM 3029 N N . ASP A 1 382 ? -28.516 62.188 31.109 1 23.38 382 ASP A N 1
ATOM 3030 C CA . ASP A 1 382 ? -29.422 62.906 32 1 23.38 382 ASP A CA 1
ATOM 3031 C C . ASP A 1 382 ? -29.078 64.375 32.094 1 23.38 382 ASP A C 1
ATOM 3033 O O . ASP A 1 382 ? -27.891 64.75 32.062 1 23.38 382 ASP A O 1
ATOM 3037 N N . GLN A 1 383 ? -30.078 65.312 32.062 1 23.5 383 GLN A N 1
ATOM 3038 C CA . GLN A 1 383 ? -30.609 66.625 32.219 1 23.5 383 GLN A CA 1
ATOM 3039 C C . GLN A 1 383 ? -30.219 67.25 33.531 1 23.5 383 GLN A C 1
ATOM 3041 O O . GLN A 1 383 ? -30.656 68.375 33.875 1 23.5 383 GLN A O 1
ATOM 3046 N N . HIS A 1 384 ? -29.453 66.688 34.531 1 27.31 384 HIS A N 1
ATOM 3047 C CA . HIS A 1 384 ? -29.672 67.562 35.688 1 27.31 384 HIS A CA 1
ATOM 3048 C C . HIS A 1 384 ? -29.219 68.938 35.438 1 27.31 384 HIS A C 1
ATOM 3050 O O . HIS A 1 384 ? -28.297 69.188 34.656 1 27.31 384 HIS A O 1
ATOM 3056 N N . PRO A 1 385 ? -29.812 70 36.375 1 29.28 385 PRO A N 1
ATOM 3057 C CA . PRO A 1 385 ? -29.734 71.5 36.406 1 29.28 385 PRO A CA 1
ATOM 3058 C C . PRO A 1 385 ? -28.297 72 36.469 1 29.28 385 PRO A C 1
ATOM 3060 O O . PRO A 1 385 ? -27.406 71.25 36.969 1 29.28 385 PRO A O 1
ATOM 3063 N N . MET B 1 1 ? -8.875 13.891 -17.266 1 16.98 1 MET B N 1
ATOM 3064 C CA . MET B 1 1 ? -9.477 12.781 -16.531 1 16.98 1 MET B CA 1
ATOM 3065 C C . MET B 1 1 ? -9.266 12.938 -15.031 1 16.98 1 MET B C 1
ATOM 3067 O O . MET B 1 1 ? -8.133 13.055 -14.562 1 16.98 1 MET B O 1
ATOM 3071 N N . ARG B 1 2 ? -10.273 13.555 -14.406 1 20.72 2 ARG B N 1
ATOM 3072 C CA . ARG B 1 2 ? -10.391 13.969 -13.008 1 20.72 2 ARG B CA 1
ATOM 3073 C C . ARG B 1 2 ? -10.062 12.812 -12.07 1 20.72 2 ARG B C 1
ATOM 3075 O O . ARG B 1 2 ? -10.602 11.711 -12.219 1 20.72 2 ARG B O 1
ATOM 3082 N N . GLU B 1 3 ? -8.867 12.773 -11.703 1 23.53 3 GLU B N 1
ATOM 3083 C CA . GLU B 1 3 ? -8.266 11.711 -10.914 1 23.53 3 GLU B CA 1
ATOM 3084 C C . GLU B 1 3 ? -9.188 11.281 -9.773 1 23.53 3 GLU B C 1
ATOM 3086 O O . GLU B 1 3 ? -9.672 12.117 -9.016 1 23.53 3 GLU B O 1
ATOM 3091 N N . PRO B 1 4 ? -9.984 10.266 -10.086 1 26.52 4 PRO B N 1
ATOM 3092 C CA . PRO B 1 4 ? -10.984 9.836 -9.109 1 26.52 4 PRO B CA 1
ATOM 3093 C C . PRO B 1 4 ? -10.484 9.906 -7.672 1 26.52 4 PRO B C 1
ATOM 3095 O O . PRO B 1 4 ? -9.312 9.617 -7.41 1 26.52 4 PRO B O 1
ATOM 3098 N N . SER B 1 5 ? -10.922 10.914 -7.07 1 24.95 5 SER B N 1
ATOM 3099 C CA . SER B 1 5 ? -10.672 11.195 -5.664 1 24.95 5 SER B CA 1
ATOM 3100 C C . SER B 1 5 ? -10.742 9.922 -4.824 1 24.95 5 SER B C 1
ATOM 3102 O O . SER B 1 5 ? -11.781 9.273 -4.758 1 24.95 5 SER B O 1
ATOM 3104 N N . PHE B 1 6 ? -9.828 9.289 -4.887 1 27.03 6 PHE B N 1
ATOM 3105 C CA . PHE B 1 6 ? -9.641 8.023 -4.188 1 27.03 6 PHE B CA 1
ATOM 3106 C C . PHE B 1 6 ? -10.203 8.102 -2.77 1 27.03 6 PHE B C 1
ATOM 3108 O O . PHE B 1 6 ? -10.258 7.098 -2.061 1 27.03 6 PHE B O 1
ATOM 3115 N N . THR B 1 7 ? -10.359 9.312 -2.27 1 28.88 7 THR B N 1
ATOM 3116 C CA . THR B 1 7 ? -10.852 9.523 -0.914 1 28.88 7 THR B CA 1
ATOM 3117 C C . THR B 1 7 ? -12.281 9.016 -0.772 1 28.88 7 THR B C 1
ATOM 3119 O O . THR B 1 7 ? -12.633 8.414 0.245 1 28.88 7 THR B O 1
ATOM 3122 N N . ALA B 1 8 ? -13.297 9.555 -1.643 1 29.3 8 ALA B N 1
ATOM 3123 C CA . ALA B 1 8 ? -14.758 9.539 -1.572 1 29.3 8 ALA B CA 1
ATOM 3124 C C . ALA B 1 8 ? -15.312 8.195 -2.039 1 29.3 8 ALA B C 1
ATOM 3126 O O . ALA B 1 8 ? -16.422 7.816 -1.662 1 29.3 8 ALA B O 1
ATOM 3127 N N . HIS B 1 9 ? -14.789 7.637 -3.15 1 27.55 9 HIS B N 1
ATOM 3128 C CA . HIS B 1 9 ? -15.453 6.41 -3.574 1 27.55 9 HIS B CA 1
ATOM 3129 C C . HIS B 1 9 ? -15.312 5.312 -2.525 1 27.55 9 HIS B C 1
ATOM 3131 O O . HIS B 1 9 ? -15.711 4.172 -2.76 1 27.55 9 HIS B O 1
ATOM 3137 N N . ILE B 1 10 ? -14.602 5.527 -1.572 1 28.88 10 ILE B N 1
ATOM 3138 C CA . ILE B 1 10 ? -14.719 4.57 -0.48 1 28.88 10 ILE B CA 1
ATOM 3139 C C . ILE B 1 10 ? -16.188 4.422 -0.083 1 28.88 10 ILE B C 1
ATOM 3141 O O . ILE B 1 10 ? -16.625 3.336 0.305 1 28.88 10 ILE B O 1
ATOM 3145 N N . SER B 1 11 ? -17.016 5.469 -0.131 1 27.47 11 SER B N 1
ATOM 3146 C CA . SER B 1 11 ? -18.359 5.277 0.427 1 27.47 11 SER B CA 1
ATOM 3147 C C . SER B 1 11 ? -19.281 4.621 -0.584 1 27.47 11 SER B C 1
ATOM 3149 O O . SER B 1 11 ? -20.344 4.102 -0.216 1 27.47 11 SER B O 1
ATOM 3151 N N . GLN B 1 12 ? -19.5 4.867 -1.757 1 28.95 12 GLN B N 1
ATOM 3152 C CA . GLN B 1 12 ? -20.891 4.617 -2.141 1 28.95 12 GLN B CA 1
ATOM 3153 C C . GLN B 1 12 ? -21.25 3.145 -1.965 1 28.95 12 GLN B C 1
ATOM 3155 O O . GLN B 1 12 ? -22.375 2.818 -1.562 1 28.95 12 GLN B O 1
ATOM 3160 N N . GLY B 1 13 ? -21.062 2.137 -2.854 1 28.06 13 GLY B N 1
ATOM 3161 C CA . GLY B 1 13 ? -21.562 0.779 -2.734 1 28.06 13 GLY B CA 1
ATOM 3162 C C . GLY B 1 13 ? -20.859 -0.03 -1.665 1 28.06 13 GLY B C 1
ATOM 3163 O O . GLY B 1 13 ? -20.984 -1.255 -1.618 1 28.06 13 GLY B O 1
ATOM 3164 N N . LYS B 1 14 ? -19.688 0.145 -1.182 1 30.98 14 LYS B N 1
ATOM 3165 C CA . LYS B 1 14 ? -19.438 -0.731 -0.043 1 30.98 14 LYS B CA 1
ATOM 3166 C C . LYS B 1 14 ? -20.438 -0.495 1.074 1 30.98 14 LYS B C 1
ATOM 3168 O O . LYS B 1 14 ? -20.859 0.642 1.318 1 30.98 14 LYS B O 1
ATOM 3173 N N . PRO B 1 15 ? -21.406 -1.394 1.473 1 31.09 15 PRO B N 1
ATOM 3174 C CA . PRO B 1 15 ? -22.141 -0.981 2.676 1 31.09 15 PRO B CA 1
ATOM 3175 C C . PRO B 1 15 ? -21.297 -0.081 3.586 1 31.09 15 PRO B C 1
ATOM 3177 O O . PRO B 1 15 ? -20.078 -0.047 3.475 1 31.09 15 PRO B O 1
ATOM 3180 N N . HIS B 1 16 ? -21.891 0.983 4.734 1 33.78 16 HIS B N 1
ATOM 3181 C CA . HIS B 1 16 ? -21.562 1.842 5.867 1 33.78 16 HIS B CA 1
ATOM 3182 C C . HIS B 1 16 ? -20.203 1.5 6.449 1 33.78 16 HIS B C 1
ATOM 3184 O O . HIS B 1 16 ? -19.5 2.377 6.961 1 33.78 16 HIS B O 1
ATOM 3190 N N . ARG B 1 17 ? -19.828 0.27 6.621 1 33.91 17 ARG B N 1
ATOM 3191 C CA . ARG B 1 17 ? -18.734 -0.405 7.32 1 33.91 17 ARG B CA 1
ATOM 3192 C C . ARG B 1 17 ? -17.5 -0.541 6.422 1 33.91 17 ARG B C 1
ATOM 3194 O O . ARG B 1 17 ? -16.531 -1.205 6.785 1 33.91 17 ARG B O 1
ATOM 3201 N N . VAL B 1 18 ? -17.531 -0.397 5.164 1 36.06 18 VAL B N 1
ATOM 3202 C CA . VAL B 1 18 ? -16.344 -0.856 4.434 1 36.06 18 VAL B CA 1
ATOM 3203 C C . VAL B 1 18 ? -15.281 0.239 4.43 1 36.06 18 VAL B C 1
ATOM 3205 O O . VAL B 1 18 ? -15.484 1.307 3.844 1 36.06 18 VAL B O 1
ATOM 3208 N N . HIS B 1 19 ? -14.398 0.491 5.25 1 40.12 19 HIS B N 1
ATOM 3209 C CA . HIS B 1 19 ? -13.164 1.214 5.531 1 40.12 19 HIS B CA 1
ATOM 3210 C C . HIS B 1 19 ? -12.195 1.136 4.355 1 40.12 19 HIS B C 1
ATOM 3212 O O . HIS B 1 19 ? -12.227 0.171 3.586 1 40.12 19 HIS B O 1
ATOM 3218 N N . SER B 1 20 ? -11.727 2.314 3.537 1 42.88 20 SER B N 1
ATOM 3219 C CA . SER B 1 20 ? -10.648 2.408 2.551 1 42.88 20 SER B CA 1
ATOM 3220 C C . SER B 1 20 ? -9.836 1.119 2.496 1 42.88 20 SER B C 1
ATOM 3222 O O . SER B 1 20 ? -9.375 0.718 1.428 1 42.88 20 SER B O 1
ATOM 3224 N N . GLN B 1 21 ? -9.828 0.523 3.516 1 48.66 21 GLN B N 1
ATOM 3225 C CA . GLN B 1 21 ? -9.07 -0.713 3.678 1 48.66 21 GLN B CA 1
ATOM 3226 C C . GLN B 1 21 ? -9.648 -1.828 2.809 1 48.66 21 GLN B C 1
ATOM 3228 O O . GLN B 1 21 ? -8.93 -2.744 2.41 1 48.66 21 GLN B O 1
ATOM 3233 N N . ASN B 1 22 ? -10.914 -1.605 2.234 1 56.38 22 ASN B N 1
ATOM 3234 C CA . ASN B 1 22 ? -11.5 -2.818 1.674 1 56.38 22 ASN B CA 1
ATOM 3235 C C . ASN B 1 22 ? -11.633 -2.729 0.156 1 56.38 22 ASN B C 1
ATOM 3237 O O . ASN B 1 22 ? -12.336 -3.533 -0.459 1 56.38 22 ASN B O 1
ATOM 3241 N N . TYR B 1 23 ? -11.18 -1.682 -0.551 1 59.16 23 TYR B N 1
ATOM 3242 C CA . TYR B 1 23 ? -11.305 -1.494 -1.992 1 59.16 23 TYR B CA 1
ATOM 3243 C C . TYR B 1 23 ? -10.57 -2.592 -2.75 1 59.16 23 TYR B C 1
ATOM 3245 O O . TYR B 1 23 ? -11.078 -3.119 -3.742 1 59.16 23 TYR B O 1
ATOM 3253 N N . ARG B 1 24 ? -9.57 -2.951 -2.26 1 67.62 24 ARG B N 1
ATOM 3254 C CA . ARG B 1 24 ? -8.781 -3.992 -2.904 1 67.62 24 ARG B CA 1
ATOM 3255 C C . ARG B 1 24 ? -9.547 -5.305 -2.973 1 67.62 24 ARG B C 1
ATOM 3257 O O . ARG B 1 24 ? -9.586 -5.957 -4.02 1 67.62 24 ARG B O 1
ATOM 3264 N N . LYS B 1 25 ? -10.148 -5.453 -1.911 1 66.44 25 LYS B N 1
ATOM 3265 C CA . LYS B 1 25 ? -10.859 -6.727 -1.835 1 66.44 25 LYS B CA 1
ATOM 3266 C C . LYS B 1 25 ? -11.992 -6.785 -2.859 1 66.44 25 LYS B C 1
ATOM 3268 O O . LYS B 1 25 ? -12.172 -7.801 -3.531 1 66.44 25 LYS B O 1
ATOM 3273 N N . PHE B 1 26 ? -12.617 -5.68 -2.943 1 74.75 26 PHE B N 1
ATOM 3274 C CA . PHE B 1 26 ? -13.773 -5.625 -3.828 1 74.75 26 PHE B CA 1
ATOM 3275 C C . PHE B 1 26 ? -13.359 -5.836 -5.281 1 74.75 26 PHE B C 1
ATOM 3277 O O . PHE B 1 26 ? -13.945 -6.656 -5.988 1 74.75 26 PHE B O 1
ATOM 3284 N N . PHE B 1 27 ? -12.273 -5.246 -5.707 1 80.38 27 PHE B N 1
ATOM 3285 C CA . PHE B 1 27 ? -11.875 -5.281 -7.109 1 80.38 27 PHE B CA 1
ATOM 3286 C C . PHE B 1 27 ? -11.367 -6.668 -7.496 1 80.38 27 PHE B C 1
ATOM 3288 O O . PHE B 1 27 ? -11.695 -7.18 -8.562 1 80.38 27 PHE B O 1
ATOM 3295 N N . LEU B 1 28 ? -10.602 -7.238 -6.672 1 84.44 28 LEU B N 1
ATOM 3296 C CA . LEU B 1 28 ? -10.031 -8.547 -6.969 1 84.44 28 LEU B CA 1
ATOM 3297 C C . LEU B 1 28 ? -11.133 -9.602 -7.09 1 84.44 28 LEU B C 1
ATOM 3299 O O . LEU B 1 28 ? -11.164 -10.352 -8.07 1 84.44 28 LEU B O 1
ATOM 3303 N N . ILE B 1 29 ? -12.031 -9.594 -6.145 1 87.31 29 ILE B N 1
ATOM 3304 C CA . ILE B 1 29 ? -13.102 -10.578 -6.121 1 87.31 29 ILE B CA 1
ATOM 3305 C C . ILE B 1 29 ? -14.078 -10.312 -7.266 1 87.31 29 ILE B C 1
ATOM 3307 O O . ILE B 1 29 ? -14.602 -11.25 -7.875 1 87.31 29 ILE B O 1
ATOM 3311 N N . HIS B 1 30 ? -14.273 -9.086 -7.605 1 89.38 30 HIS B N 1
ATOM 3312 C CA . HIS B 1 30 ? -15.172 -8.719 -8.695 1 89.38 30 HIS B CA 1
ATOM 3313 C C . HIS B 1 30 ? -14.695 -9.305 -10.023 1 89.38 30 HIS B C 1
ATOM 3315 O O . HIS B 1 30 ? -15.445 -10.031 -10.68 1 89.38 30 HIS B O 1
ATOM 3321 N N . TRP B 1 31 ? -13.523 -9.117 -10.32 1 88.06 31 TRP B N 1
ATOM 3322 C CA . TRP B 1 31 ? -13.008 -9.555 -11.617 1 88.06 31 TRP B CA 1
ATOM 3323 C C . TRP B 1 31 ? -12.805 -11.07 -11.641 1 88.06 31 TRP B C 1
ATOM 3325 O O . TRP B 1 31 ? -13.023 -11.711 -12.664 1 88.06 31 TRP B O 1
ATOM 3335 N N . ALA B 1 32 ? -12.336 -11.586 -10.523 1 89.69 32 ALA B N 1
ATOM 3336 C CA . ALA B 1 32 ? -12.227 -13.039 -10.445 1 89.69 32 ALA B CA 1
ATOM 3337 C C . ALA B 1 32 ? -13.586 -13.695 -10.688 1 89.69 32 ALA B C 1
ATOM 3339 O O . ALA B 1 32 ? -13.68 -14.688 -11.422 1 89.69 32 ALA B O 1
ATOM 3340 N N . SER B 1 33 ? -14.648 -13.109 -10.078 1 92.31 33 SER B N 1
ATOM 3341 C CA . SER B 1 33 ? -15.992 -13.672 -10.195 1 92.31 33 SER B CA 1
ATOM 3342 C C . SER B 1 33 ? -16.516 -13.539 -11.625 1 92.31 33 SER B C 1
ATOM 3344 O O . SER B 1 33 ? -17.109 -14.477 -12.156 1 92.31 33 SER B O 1
ATOM 3346 N N . VAL B 1 34 ? -16.25 -12.445 -12.273 1 92.62 34 VAL B N 1
ATOM 3347 C CA . VAL B 1 34 ? -16.688 -12.219 -13.641 1 92.62 34 VAL B CA 1
ATOM 3348 C C . VAL B 1 34 ? -15.977 -13.188 -14.586 1 92.62 34 VAL B C 1
ATOM 3350 O O . VAL B 1 34 ? -16.625 -13.859 -15.391 1 92.62 34 VAL B O 1
ATOM 3353 N N . ILE B 1 35 ? -14.719 -13.336 -14.453 1 91.69 35 ILE B N 1
ATOM 3354 C CA . ILE B 1 35 ? -13.914 -14.211 -15.297 1 91.69 35 ILE B CA 1
ATOM 3355 C C . ILE B 1 35 ? -14.312 -15.664 -15.055 1 91.69 35 ILE B C 1
ATOM 3357 O O . ILE B 1 35 ? -14.445 -16.453 -16 1 91.69 35 ILE B O 1
ATOM 3361 N N . GLY B 1 36 ? -14.492 -16.016 -13.758 1 93.38 36 GLY B N 1
ATOM 3362 C CA . GLY B 1 36 ? -14.938 -17.359 -13.43 1 93.38 36 GLY B CA 1
ATOM 3363 C C . GLY B 1 36 ? -16.281 -17.703 -14.047 1 93.38 36 GLY B C 1
ATOM 3364 O O . GLY B 1 36 ? -16.453 -18.797 -14.594 1 93.38 36 GLY B O 1
ATOM 3365 N N . ALA B 1 37 ? -17.203 -16.75 -13.992 1 95.19 37 ALA B N 1
ATOM 3366 C CA . ALA B 1 37 ? -18.531 -16.953 -14.57 1 95.19 37 ALA B CA 1
ATOM 3367 C C . ALA B 1 37 ? -18.453 -17.141 -16.078 1 95.19 37 ALA B C 1
ATOM 3369 O O . ALA B 1 37 ? -19.078 -18.047 -16.641 1 95.19 37 ALA B O 1
ATOM 3370 N N . ILE B 1 38 ? -17.641 -16.359 -16.719 1 94.69 38 ILE B N 1
ATOM 3371 C CA . ILE B 1 38 ? -17.484 -16.438 -18.172 1 94.69 38 ILE B CA 1
ATOM 3372 C C . ILE B 1 38 ? -16.844 -17.766 -18.547 1 94.69 38 ILE B C 1
ATOM 3374 O O . ILE B 1 38 ? -17.281 -18.422 -19.5 1 94.69 38 ILE B O 1
ATOM 3378 N N . ALA B 1 39 ? -15.828 -18.172 -17.828 1 94.25 39 ALA B N 1
ATOM 3379 C CA . ALA B 1 39 ? -15.18 -19.453 -18.094 1 94.25 39 ALA B CA 1
ATOM 3380 C C . ALA B 1 39 ? -16.172 -20.609 -17.984 1 94.25 39 ALA B C 1
ATOM 3382 O O . ALA B 1 39 ? -16.203 -21.484 -18.844 1 94.25 39 ALA B O 1
ATOM 3383 N N . HIS B 1 40 ? -17 -20.594 -16.953 1 96.31 40 HIS B N 1
ATOM 3384 C CA . HIS B 1 40 ? -17.953 -21.672 -16.734 1 96.31 40 HIS B CA 1
ATOM 3385 C C . HIS B 1 40 ? -19.047 -21.672 -17.812 1 96.31 40 HIS B C 1
ATOM 3387 O O . HIS B 1 40 ? -19.531 -22.734 -18.203 1 96.31 40 HIS B O 1
ATOM 3393 N N . LEU B 1 41 ? -19.391 -20.484 -18.266 1 96.25 41 LEU B N 1
ATOM 3394 C CA . LEU B 1 41 ? -20.328 -20.406 -19.375 1 96.25 41 LEU B CA 1
ATOM 3395 C C . LEU B 1 41 ? -19.734 -21.062 -20.625 1 96.25 41 LEU B C 1
ATOM 3397 O O . LEU B 1 41 ? -20.438 -21.828 -21.312 1 96.25 41 LEU B O 1
ATOM 3401 N N . CYS B 1 42 ? -18.5 -20.844 -20.891 1 96 42 CYS B N 1
ATOM 3402 C CA . CYS B 1 42 ? -17.828 -21.438 -22.031 1 96 42 CYS B CA 1
ATOM 3403 C C . CYS B 1 42 ? -17.734 -22.953 -21.875 1 96 42 CYS B C 1
ATOM 3405 O O . CYS B 1 42 ? -17.891 -23.688 -22.859 1 96 42 CYS B O 1
ATOM 3407 N N . PHE B 1 43 ? -17.547 -23.422 -20.656 1 95.94 43 PHE B N 1
ATOM 3408 C CA . PHE B 1 43 ? -17.438 -24.859 -20.391 1 95.94 43 PHE B CA 1
ATOM 3409 C C . PHE B 1 43 ? -18.75 -25.562 -20.672 1 95.94 43 PHE B C 1
ATOM 3411 O O . PHE B 1 43 ? -18.781 -26.734 -21.047 1 95.94 43 PHE B O 1
ATOM 3418 N N . ILE B 1 44 ? -19.859 -24.875 -20.453 1 96.69 44 ILE B N 1
ATOM 3419 C CA . ILE B 1 44 ? -21.156 -25.453 -20.75 1 96.69 44 ILE B CA 1
ATOM 3420 C C . ILE B 1 44 ? -21.203 -25.875 -22.219 1 96.69 44 ILE B C 1
ATOM 3422 O O . ILE B 1 44 ? -21.578 -27.016 -22.547 1 96.69 44 ILE B O 1
ATOM 3426 N N . PHE B 1 45 ? -20.766 -24.969 -23.078 1 95.56 45 PHE B N 1
ATOM 3427 C CA . PHE B 1 45 ? -20.781 -25.234 -24.5 1 95.56 45 PHE B CA 1
ATOM 3428 C C . PHE B 1 45 ? -19.766 -26.328 -24.859 1 95.56 45 PHE B C 1
ATOM 3430 O O . PHE B 1 45 ? -20.047 -27.188 -25.688 1 95.56 45 PHE B O 1
ATOM 3437 N N . LEU B 1 46 ? -18.688 -26.266 -24.188 1 94.19 46 LEU B N 1
ATOM 3438 C CA . LEU B 1 46 ? -17.656 -27.266 -24.406 1 94.19 46 LEU B CA 1
ATOM 3439 C C . LEU B 1 46 ? -18.172 -28.656 -24.078 1 94.19 46 LEU B C 1
ATOM 3441 O O . LEU B 1 46 ? -18.031 -29.594 -24.875 1 94.19 46 LEU B O 1
ATOM 3445 N N . PHE B 1 47 ? -18.812 -28.859 -22.938 1 94.25 47 PHE B N 1
ATOM 3446 C CA . PHE B 1 47 ? -19.266 -30.156 -22.469 1 94.25 47 PHE B CA 1
ATOM 3447 C C . PHE B 1 47 ? -20.453 -30.656 -23.297 1 94.25 47 PHE B C 1
ATOM 3449 O O . PHE B 1 47 ? -20.578 -31.859 -23.531 1 94.25 47 PHE B O 1
ATOM 3456 N N . LEU B 1 48 ? -21.234 -29.75 -23.766 1 94.56 48 LEU B N 1
ATOM 3457 C CA . LEU B 1 48 ? -22.344 -30.141 -24.641 1 94.56 48 LEU B CA 1
ATOM 3458 C C . LEU B 1 48 ? -21.812 -30.594 -26 1 94.56 48 LEU B C 1
ATOM 3460 O O . LEU B 1 48 ? -22.312 -31.578 -26.562 1 94.56 48 LEU B O 1
ATOM 3464 N N . ALA B 1 49 ? -20.844 -29.906 -26.469 1 93 49 ALA B N 1
ATOM 3465 C CA . ALA B 1 49 ? -20.266 -30.234 -27.766 1 93 49 ALA B CA 1
ATOM 3466 C C . ALA B 1 49 ? -19.625 -31.625 -27.734 1 93 49 ALA B C 1
ATOM 3468 O O . ALA B 1 49 ? -19.609 -32.312 -28.75 1 93 49 ALA B O 1
ATOM 3469 N N . TYR B 1 50 ? -19.219 -32.031 -26.578 1 90.44 50 TYR B N 1
ATOM 3470 C CA . TYR B 1 50 ? -18.531 -33.312 -26.484 1 90.44 50 TYR B CA 1
ATOM 3471 C C . TYR B 1 50 ? -19.391 -34.312 -25.734 1 90.44 50 TYR B C 1
ATOM 3473 O O . TYR B 1 50 ? -18.859 -35.25 -25.125 1 90.44 50 TYR B O 1
ATOM 3481 N N . ASP B 1 51 ? -20.641 -34.031 -25.609 1 90.38 51 ASP B N 1
ATOM 3482 C CA . ASP B 1 51 ? -21.688 -34.938 -25.188 1 90.38 51 ASP B CA 1
ATOM 3483 C C . ASP B 1 51 ? -21.516 -35.344 -23.719 1 90.38 51 ASP B C 1
ATOM 3485 O O . ASP B 1 51 ? -21.562 -36.5 -23.359 1 90.38 51 ASP B O 1
ATOM 3489 N N . HIS B 1 52 ? -21.203 -34.375 -22.906 1 91.88 52 HIS B N 1
ATOM 3490 C CA . HIS B 1 52 ? -21.188 -34.531 -21.453 1 91.88 52 HIS B CA 1
ATOM 3491 C C . HIS B 1 52 ? -22.219 -33.594 -20.797 1 91.88 52 HIS B C 1
ATOM 3493 O O . HIS B 1 52 ? -21.859 -32.656 -20.094 1 91.88 52 HIS B O 1
ATOM 3499 N N . PRO B 1 53 ? -23.469 -33.938 -20.984 1 94 53 PRO B N 1
ATOM 3500 C CA . PRO B 1 53 ? -24.516 -33.062 -20.484 1 94 53 PRO B CA 1
ATOM 3501 C C . PRO B 1 53 ? -24.484 -32.938 -18.953 1 94 53 PRO B C 1
ATOM 3503 O O . PRO B 1 53 ? -24.828 -31.875 -18.406 1 94 53 PRO B O 1
ATOM 3506 N N . GLY B 1 54 ? -24.141 -33.969 -18.219 1 94.31 54 GLY B N 1
ATOM 3507 C CA . GLY B 1 54 ? -24.016 -33.875 -16.766 1 94.31 54 GLY B CA 1
ATOM 3508 C C . GLY B 1 54 ? -23.031 -32.812 -16.328 1 94.31 54 GLY B C 1
ATOM 3509 O O . GLY B 1 54 ? -23.312 -32.062 -15.398 1 94.31 54 GLY B O 1
ATOM 3510 N N . LEU B 1 55 ? -21.906 -32.781 -16.984 1 95.25 55 LEU B N 1
ATOM 3511 C CA . LEU B 1 55 ? -20.906 -31.781 -16.672 1 95.25 55 LEU B CA 1
ATOM 3512 C C . LEU B 1 55 ? -21.375 -30.391 -17.062 1 95.25 55 LEU B C 1
ATOM 3514 O O . LEU B 1 55 ? -21.047 -29.406 -16.406 1 95.25 55 LEU B O 1
ATOM 3518 N N . ALA B 1 56 ? -22.141 -30.297 -18.109 1 96.75 56 ALA B N 1
ATOM 3519 C CA . ALA B 1 56 ? -22.719 -29.031 -18.516 1 96.75 56 ALA B CA 1
ATOM 3520 C C . ALA B 1 56 ? -23.641 -28.469 -17.422 1 96.75 56 ALA B C 1
ATOM 3522 O O . ALA B 1 56 ? -23.578 -27.281 -17.109 1 96.75 56 ALA B O 1
ATOM 3523 N N . TRP B 1 57 ? -24.359 -29.344 -16.875 1 97.06 57 TRP B N 1
ATOM 3524 C CA . TRP B 1 57 ? -25.266 -28.938 -15.797 1 97.06 57 TRP B CA 1
ATOM 3525 C C . TRP B 1 57 ? -24.469 -28.516 -14.562 1 97.06 57 TRP B C 1
ATOM 3527 O O . TRP B 1 57 ? -24.859 -27.578 -13.852 1 97.06 57 TRP B O 1
ATOM 3537 N N . LEU B 1 58 ? -23.453 -29.219 -14.289 1 97 58 LEU B N 1
ATOM 3538 C CA . LEU B 1 58 ? -22.562 -28.812 -13.203 1 97 58 LEU B CA 1
ATOM 3539 C C . LEU B 1 58 ? -22.078 -27.375 -13.398 1 97 58 LEU B C 1
ATOM 3541 O O . LEU B 1 58 ? -22.031 -26.609 -12.445 1 97 58 LEU B O 1
ATOM 3545 N N . ASN B 1 59 ? -21.797 -27.031 -14.625 1 97.75 59 ASN B N 1
ATOM 3546 C CA . ASN B 1 59 ? -21.297 -25.703 -14.922 1 97.75 59 ASN B CA 1
ATOM 3547 C C . ASN B 1 59 ? -22.406 -24.656 -14.82 1 97.75 59 ASN B C 1
ATOM 3549 O O . ASN B 1 59 ? -22.125 -23.484 -14.539 1 97.75 59 ASN B O 1
ATOM 3553 N N . VAL B 1 60 ? -23.609 -25.047 -15.133 1 97.44 60 VAL B N 1
ATOM 3554 C CA . VAL B 1 60 ? -24.719 -24.125 -14.875 1 97.44 60 VAL B CA 1
ATOM 3555 C C . VAL B 1 60 ? -24.75 -23.766 -13.391 1 97.44 60 VAL B C 1
ATOM 3557 O O . VAL B 1 60 ? -24.859 -22.578 -13.039 1 97.44 60 VAL B O 1
ATOM 3560 N N . GLY B 1 61 ? -24.656 -24.781 -12.578 1 96.94 61 GLY B N 1
ATOM 3561 C CA . GLY B 1 61 ? -24.547 -24.531 -11.156 1 96.94 61 GLY B CA 1
ATOM 3562 C C . GLY B 1 61 ? -23.344 -23.656 -10.805 1 96.94 61 GLY B C 1
ATOM 3563 O O . GLY B 1 61 ? -23.422 -22.797 -9.93 1 96.94 61 GLY B O 1
ATOM 3564 N N . GLY B 1 62 ? -22.219 -23.906 -11.477 1 97.31 62 GLY B N 1
ATOM 3565 C CA . GLY B 1 62 ? -21.031 -23.094 -11.273 1 97.31 62 GLY B CA 1
ATOM 3566 C C . GLY B 1 62 ? -21.234 -21.625 -11.594 1 97.31 62 GLY B C 1
ATOM 3567 O O . GLY B 1 62 ? -20.828 -20.766 -10.82 1 97.31 62 GLY B O 1
ATOM 3568 N N . VAL B 1 63 ? -21.875 -21.375 -12.727 1 97.25 63 VAL B N 1
ATOM 3569 C CA . VAL B 1 63 ? -22.141 -20 -13.117 1 97.25 63 VAL B CA 1
ATOM 3570 C C . VAL B 1 63 ? -22.969 -19.297 -12.031 1 97.25 63 VAL B C 1
ATOM 3572 O O . VAL B 1 63 ? -22.656 -18.172 -11.648 1 97.25 63 VAL B O 1
ATOM 3575 N N . LEU B 1 64 ? -23.906 -19.984 -11.508 1 96.75 64 LEU B N 1
ATOM 3576 C CA . LEU B 1 64 ? -24.75 -19.422 -10.461 1 96.75 64 LEU B CA 1
ATOM 3577 C C . LEU B 1 64 ? -23.938 -19.141 -9.195 1 96.75 64 LEU B C 1
ATOM 3579 O O . LEU B 1 64 ? -24.141 -18.125 -8.539 1 96.75 64 LEU B O 1
ATOM 3583 N N . MET B 1 65 ? -23.078 -20 -8.859 1 96.69 65 MET B N 1
ATOM 3584 C CA . MET B 1 65 ? -22.25 -19.797 -7.672 1 96.69 65 MET B CA 1
ATOM 3585 C C . MET B 1 65 ? -21.297 -18.625 -7.852 1 96.69 65 MET B C 1
ATOM 3587 O O . MET B 1 65 ? -21.078 -17.844 -6.922 1 96.69 65 MET B O 1
ATOM 3591 N N . TRP B 1 66 ? -20.75 -18.469 -9.047 1 96.5 66 TRP B N 1
ATOM 3592 C CA . TRP B 1 66 ? -19.875 -17.328 -9.32 1 96.5 66 TRP B CA 1
ATOM 3593 C C . TRP B 1 66 ? -20.641 -16.016 -9.289 1 96.5 66 TRP B C 1
ATOM 3595 O O . TRP B 1 66 ? -20.141 -15.008 -8.797 1 96.5 66 TRP B O 1
ATOM 3605 N N . LEU B 1 67 ? -21.859 -16.047 -9.805 1 96.06 67 LEU B N 1
ATOM 3606 C CA . LEU B 1 67 ? -22.719 -14.883 -9.727 1 96.06 67 LEU B CA 1
ATOM 3607 C C . LEU B 1 67 ? -23.109 -14.586 -8.281 1 96.06 67 LEU B C 1
ATOM 3609 O O . LEU B 1 67 ? -23.203 -13.422 -7.883 1 96.06 67 LEU B O 1
ATOM 3613 N N . GLY B 1 68 ? -23.328 -15.617 -7.539 1 96.06 68 GLY B N 1
ATOM 3614 C CA . GLY B 1 68 ? -23.547 -15.445 -6.113 1 96.06 68 GLY B CA 1
ATOM 3615 C C . GLY B 1 68 ? -22.375 -14.797 -5.402 1 96.06 68 GLY B C 1
ATOM 3616 O O . GLY B 1 68 ? -22.562 -13.953 -4.527 1 96.06 68 GLY B O 1
ATOM 3617 N N . ALA B 1 69 ? -21.203 -15.219 -5.77 1 95.06 69 ALA B N 1
ATOM 3618 C CA . ALA B 1 69 ? -20 -14.609 -5.207 1 95.06 69 ALA B CA 1
ATOM 3619 C C . ALA B 1 69 ? -19.922 -13.133 -5.57 1 95.06 69 ALA B C 1
ATOM 3621 O O . ALA B 1 69 ? -19.531 -12.305 -4.738 1 95.06 69 ALA B O 1
ATOM 3622 N N . LEU B 1 70 ? -20.281 -12.82 -6.793 1 93.19 70 LEU B N 1
ATOM 3623 C CA . LEU B 1 70 ? -20.297 -11.438 -7.25 1 93.19 70 LEU B CA 1
ATOM 3624 C C . LEU B 1 70 ? -21.266 -10.609 -6.418 1 93.19 70 LEU B C 1
ATOM 3626 O O . LEU B 1 70 ? -20.938 -9.492 -6.008 1 93.19 70 LEU B O 1
ATOM 3630 N N . LEU B 1 71 ? -22.391 -11.156 -6.141 1 93.06 71 LEU B N 1
ATOM 3631 C CA . LEU B 1 71 ? -23.406 -10.469 -5.352 1 93.06 71 LEU B CA 1
ATOM 3632 C C . LEU B 1 71 ? -22.938 -10.281 -3.91 1 93.06 71 LEU B C 1
ATOM 3634 O O . LEU B 1 71 ? -23.125 -9.211 -3.324 1 93.06 71 LEU B O 1
ATOM 3638 N N . ALA B 1 72 ? -22.359 -11.305 -3.359 1 93 72 ALA B N 1
ATOM 3639 C CA . ALA B 1 72 ? -21.812 -11.211 -2.008 1 93 72 ALA B CA 1
ATOM 3640 C C . ALA B 1 72 ? -20.75 -10.125 -1.929 1 93 72 ALA B C 1
ATOM 3642 O O . ALA B 1 72 ? -20.688 -9.367 -0.955 1 93 72 ALA B O 1
ATOM 3643 N N . ASN B 1 73 ? -19.922 -10.094 -2.93 1 89.12 73 ASN B N 1
ATOM 3644 C CA . ASN B 1 73 ? -18.875 -9.07 -3.016 1 89.12 73 ASN B CA 1
ATOM 3645 C C . ASN B 1 73 ? -19.469 -7.668 -3.076 1 89.12 73 ASN B C 1
ATOM 3647 O O . ASN B 1 73 ? -19 -6.754 -2.398 1 89.12 73 ASN B O 1
ATOM 3651 N N . LEU B 1 74 ? -20.547 -7.488 -3.832 1 85.94 74 LEU B N 1
ATOM 3652 C CA . LEU B 1 74 ? -21.203 -6.199 -3.994 1 85.94 74 LEU B CA 1
ATOM 3653 C C . LEU B 1 74 ? -21.844 -5.746 -2.688 1 85.94 74 LEU B C 1
ATOM 3655 O O . LEU B 1 74 ? -21.922 -4.547 -2.412 1 85.94 74 LEU B O 1
ATOM 3659 N N . ARG B 1 75 ? -22.234 -6.727 -1.866 1 88.56 75 ARG B N 1
ATOM 3660 C CA . ARG B 1 75 ? -22.859 -6.441 -0.581 1 88.56 75 ARG B CA 1
ATOM 3661 C C . ARG B 1 75 ? -21.812 -6.23 0.507 1 88.56 75 ARG B C 1
ATOM 3663 O O . ARG B 1 75 ? -22.156 -5.996 1.668 1 88.56 75 ARG B O 1
ATOM 3670 N N . GLY B 1 76 ? -20.547 -6.5 0.156 1 82.62 76 GLY B N 1
ATOM 3671 C CA . GLY B 1 76 ? -19.469 -6.258 1.099 1 82.62 76 GLY B CA 1
ATOM 3672 C C . GLY B 1 76 ? -19.062 -7.5 1.865 1 82.62 76 GLY B C 1
ATOM 3673 O O . GLY B 1 76 ? -18.219 -7.43 2.762 1 82.62 76 GLY B O 1
ATOM 3674 N N . ASN B 1 77 ? -19.703 -8.539 1.587 1 87.81 77 ASN B N 1
ATOM 3675 C CA . ASN B 1 77 ? -19.344 -9.805 2.213 1 87.81 77 ASN B CA 1
ATOM 3676 C C . ASN B 1 77 ? -18.234 -10.516 1.436 1 87.81 77 ASN B C 1
ATOM 3678 O O . ASN B 1 77 ? -18.484 -11.555 0.81 1 87.81 77 ASN B O 1
ATOM 3682 N N . HIS B 1 78 ? -17.094 -10.07 1.538 1 87.06 78 HIS B N 1
ATOM 3683 C CA . HIS B 1 78 ? -15.969 -10.516 0.729 1 87.06 78 HIS B CA 1
ATOM 3684 C C . HIS B 1 78 ? -15.539 -11.93 1.107 1 87.06 78 HIS B C 1
ATOM 3686 O O . HIS B 1 78 ? -15.203 -12.734 0.238 1 87.06 78 HIS B O 1
ATOM 3692 N N . ASN B 1 79 ? -15.523 -12.234 2.381 1 87.06 79 ASN B N 1
ATOM 3693 C CA . ASN B 1 79 ? -15.141 -13.578 2.814 1 87.06 79 ASN B CA 1
ATOM 3694 C C . ASN B 1 79 ? -16.078 -14.641 2.258 1 87.06 79 ASN B C 1
ATOM 3696 O O . ASN B 1 79 ? -15.641 -15.695 1.801 1 87.06 79 ASN B O 1
ATOM 3700 N N . GLN B 1 80 ? -17.344 -14.281 2.318 1 90.88 80 GLN B N 1
ATOM 3701 C CA . GLN B 1 80 ? -18.328 -15.203 1.771 1 90.88 80 GLN B CA 1
ATOM 3702 C C . GLN B 1 80 ? -18.109 -15.43 0.278 1 90.88 80 GLN B C 1
ATOM 3704 O O . GLN B 1 80 ? -18.266 -16.547 -0.217 1 90.88 80 GLN B O 1
ATOM 3709 N N . ALA B 1 81 ? -17.828 -14.398 -0.395 1 92.88 81 ALA B N 1
ATOM 3710 C CA . ALA B 1 81 ? -17.547 -14.5 -1.826 1 92.88 81 ALA B CA 1
ATOM 3711 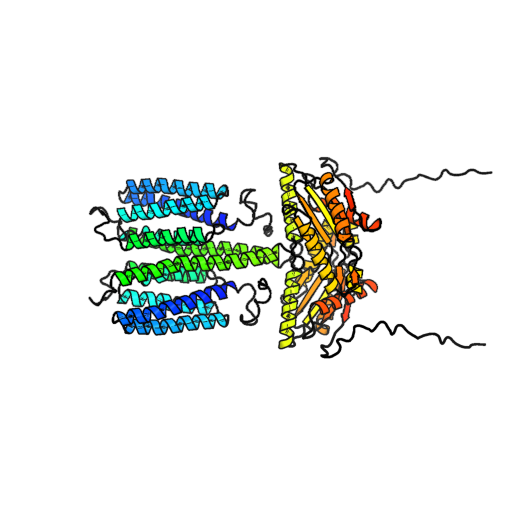C C . ALA B 1 81 ? -16.375 -15.445 -2.092 1 92.88 81 ALA B C 1
ATOM 3713 O O . ALA B 1 81 ? -16.453 -16.297 -2.977 1 92.88 81 ALA B O 1
ATOM 3714 N N . ILE B 1 82 ? -15.359 -15.352 -1.301 1 92.25 82 ILE B N 1
ATOM 3715 C CA . ILE B 1 82 ? -14.164 -16.172 -1.473 1 92.25 82 ILE B CA 1
ATOM 3716 C C . ILE B 1 82 ? -14.5 -17.641 -1.162 1 92.25 82 ILE B C 1
ATOM 3718 O O . ILE B 1 82 ? -14.039 -18.547 -1.852 1 92.25 82 ILE B O 1
ATOM 3722 N N . TYR B 1 83 ? -15.312 -17.844 -0.15 1 93.62 83 TYR B N 1
ATOM 3723 C CA . TYR B 1 83 ? -15.734 -19.203 0.177 1 93.62 83 TYR B CA 1
ATOM 3724 C C . TYR B 1 83 ? -16.516 -19.828 -0.974 1 93.62 83 TYR B C 1
ATOM 3726 O O . TYR B 1 83 ? -16.281 -20.969 -1.338 1 93.62 83 TYR B O 1
ATOM 3734 N N . LEU B 1 84 ? -17.375 -19.078 -1.521 1 94.62 84 LEU B N 1
ATOM 3735 C CA . LEU B 1 84 ? -18.188 -19.578 -2.629 1 94.62 84 LEU B CA 1
ATOM 3736 C C . LEU B 1 84 ? -17.312 -19.922 -3.828 1 94.62 84 LEU B C 1
ATOM 3738 O O . LEU B 1 84 ? -17.469 -21 -4.426 1 94.62 84 LEU B O 1
ATOM 3742 N N . ILE B 1 85 ? -16.422 -19.094 -4.121 1 93.75 85 ILE B N 1
ATOM 3743 C CA . ILE B 1 85 ? -15.523 -19.281 -5.246 1 93.75 85 ILE B CA 1
ATOM 3744 C C . ILE B 1 85 ? -14.68 -20.547 -5.016 1 93.75 85 ILE B C 1
ATOM 3746 O O . ILE B 1 85 ? -14.555 -21.391 -5.906 1 93.75 85 ILE B O 1
ATOM 3750 N N . SER B 1 86 ? -14.133 -20.672 -3.816 1 95.12 86 SER B N 1
ATOM 3751 C CA . SER B 1 86 ? -13.258 -21.797 -3.494 1 95.12 86 SER B CA 1
ATOM 3752 C C . SER B 1 86 ? -14.016 -23.109 -3.525 1 95.12 86 SER B C 1
ATOM 3754 O O . SER B 1 86 ? -13.547 -24.094 -4.117 1 95.12 86 SER B O 1
ATOM 3756 N N . ILE B 1 87 ? -15.172 -23.109 -2.928 1 96.38 87 ILE B N 1
ATOM 3757 C CA . ILE B 1 87 ? -15.977 -24.328 -2.889 1 96.38 87 ILE B CA 1
ATOM 3758 C C . ILE B 1 87 ? -16.344 -24.75 -4.309 1 96.38 87 ILE B C 1
ATOM 3760 O O . ILE B 1 87 ? -16.203 -25.922 -4.672 1 96.38 87 ILE B O 1
ATOM 3764 N N . GLU B 1 88 ? -16.812 -23.797 -5.023 1 96.62 88 GLU B N 1
ATOM 3765 C CA . GLU B 1 88 ? -17.203 -24.078 -6.406 1 96.62 88 GLU B CA 1
ATOM 3766 C C . GLU B 1 88 ? -16.016 -24.609 -7.211 1 96.62 88 GLU B C 1
ATOM 3768 O O . GLU B 1 88 ? -16.109 -25.641 -7.871 1 96.62 88 GLU B O 1
ATOM 3773 N N . ALA B 1 89 ? -14.938 -23.969 -7.207 1 95.5 89 ALA B N 1
ATOM 3774 C CA . ALA B 1 89 ? -13.781 -24.297 -8.031 1 95.5 89 ALA B CA 1
ATOM 3775 C C . ALA B 1 89 ? -13.18 -25.641 -7.629 1 95.5 89 ALA B C 1
ATOM 3777 O O . ALA B 1 89 ? -12.836 -26.453 -8.484 1 95.5 89 ALA B O 1
ATOM 3778 N N . TYR B 1 90 ? -13.047 -25.891 -6.316 1 97.12 90 TYR B N 1
ATOM 3779 C CA . TYR B 1 90 ? -12.445 -27.141 -5.836 1 97.12 90 TYR B CA 1
ATOM 3780 C C . TYR B 1 90 ? -13.344 -28.328 -6.141 1 97.12 90 TYR B C 1
ATOM 3782 O O . TYR B 1 90 ? -12.867 -29.375 -6.574 1 97.12 90 TYR B O 1
ATOM 3790 N N . THR B 1 91 ? -14.617 -28.109 -5.977 1 97.06 91 THR B N 1
ATOM 3791 C CA . THR B 1 91 ? -15.562 -29.172 -6.281 1 97.06 91 THR B CA 1
ATOM 3792 C C . THR B 1 91 ? -15.609 -29.453 -7.781 1 97.06 91 THR B C 1
ATOM 3794 O O . THR B 1 91 ? -15.555 -30.594 -8.211 1 97.06 91 THR B O 1
ATOM 3797 N N . HIS B 1 92 ? -15.727 -28.422 -8.531 1 97.06 92 HIS B N 1
ATOM 3798 C CA . HIS B 1 92 ? -15.781 -28.547 -9.984 1 97.06 92 HIS B CA 1
ATOM 3799 C C . HIS B 1 92 ? -14.531 -29.234 -10.523 1 97.06 92 HIS B C 1
ATOM 3801 O O . HIS B 1 92 ? -14.625 -30.188 -11.305 1 97.06 92 HIS B O 1
ATOM 3807 N N . ALA B 1 93 ? -13.359 -28.781 -10.117 1 95.75 93 ALA B N 1
ATOM 3808 C CA . ALA B 1 93 ? -12.102 -29.375 -10.57 1 95.75 93 ALA B CA 1
ATOM 3809 C C . ALA B 1 93 ? -12.039 -30.859 -10.211 1 95.75 93 ALA B C 1
ATOM 3811 O O . ALA B 1 93 ? -11.617 -31.672 -11.023 1 95.75 93 ALA B O 1
ATOM 3812 N N . GLY B 1 94 ? -12.5 -31.188 -9.031 1 94.25 94 GLY B N 1
ATOM 3813 C CA . GLY B 1 94 ? -12.5 -32.594 -8.594 1 94.25 94 GLY B CA 1
ATOM 3814 C C . GLY B 1 94 ? -13.414 -33.469 -9.422 1 94.25 94 GLY B C 1
ATOM 3815 O O . GLY B 1 94 ? -12.984 -34.469 -9.961 1 94.25 94 GLY B O 1
ATOM 3816 N N . ILE B 1 95 ? -14.625 -33.062 -9.625 1 93.81 95 ILE B N 1
ATOM 3817 C CA . ILE B 1 95 ? -15.641 -33.844 -10.312 1 93.81 95 ILE B CA 1
ATOM 3818 C C . ILE B 1 95 ? -15.25 -34.031 -11.781 1 93.81 95 ILE B C 1
ATOM 3820 O O . ILE B 1 95 ? -15.273 -35.125 -12.312 1 93.81 95 ILE B O 1
ATOM 3824 N N . VAL B 1 96 ? -14.867 -32.938 -12.383 1 93.44 96 VAL B N 1
ATOM 3825 C CA . VAL B 1 96 ? -14.586 -33 -13.812 1 93.44 96 VAL B CA 1
ATOM 3826 C C . VAL B 1 96 ? -13.328 -33.812 -14.062 1 93.44 96 VAL B C 1
ATOM 3828 O O . VAL B 1 96 ? -13.273 -34.625 -15.008 1 93.44 96 VAL B O 1
ATOM 3831 N N . THR B 1 97 ? -12.352 -33.688 -13.234 1 91.5 97 THR B N 1
ATOM 3832 C CA . THR B 1 97 ? -11.102 -34.438 -13.406 1 91.5 97 THR B CA 1
ATOM 3833 C C . THR B 1 97 ? -11.328 -35.938 -13.188 1 91.5 97 THR B C 1
ATOM 3835 O O . THR B 1 97 ? -10.766 -36.75 -13.906 1 91.5 97 THR B O 1
ATOM 3838 N N . VAL B 1 98 ? -12.125 -36.281 -12.227 1 89.38 98 VAL B N 1
ATOM 3839 C CA . VAL B 1 98 ? -12.414 -37.688 -11.977 1 89.38 98 VAL B CA 1
ATOM 3840 C C . VAL B 1 98 ? -13.219 -38.25 -13.141 1 89.38 98 VAL B C 1
ATOM 3842 O O . VAL B 1 98 ? -13.039 -39.438 -13.508 1 89.38 98 VAL B O 1
ATOM 3845 N N . THR B 1 99 ? -14.039 -37.438 -13.766 1 88.12 99 THR B N 1
ATOM 3846 C CA . THR B 1 99 ? -14.914 -37.875 -14.844 1 88.12 99 THR B CA 1
ATOM 3847 C C . THR B 1 99 ? -14.148 -37.938 -16.172 1 88.12 99 THR B C 1
ATOM 3849 O O . THR B 1 99 ? -14.266 -38.938 -16.906 1 88.12 99 THR B O 1
ATOM 3852 N N . LEU B 1 100 ? -13.375 -36.906 -16.453 1 88.88 100 LEU B N 1
ATOM 3853 C CA . LEU B 1 100 ? -12.75 -36.812 -17.781 1 88.88 100 LEU B CA 1
ATOM 3854 C C . LEU B 1 100 ? -11.297 -37.25 -17.719 1 88.88 100 LEU B C 1
ATOM 3856 O O . LEU B 1 100 ? -10.68 -37.5 -18.766 1 88.88 100 LEU B O 1
ATOM 3860 N N . GLY B 1 101 ? -10.75 -37.375 -16.516 1 86.38 101 GLY B N 1
ATOM 3861 C CA . GLY B 1 101 ? -9.352 -37.719 -16.375 1 86.38 101 GLY B CA 1
ATOM 3862 C C . GLY B 1 101 ? -8.438 -36.531 -16.25 1 86.38 101 GLY B C 1
ATOM 3863 O O . GLY B 1 101 ? -8.852 -35.406 -16.547 1 86.38 101 GLY B O 1
ATOM 3864 N N . THR B 1 102 ? -7.156 -36.781 -15.898 1 88.06 102 THR B N 1
ATOM 3865 C CA . THR B 1 102 ? -6.188 -35.719 -15.664 1 88.06 102 THR B CA 1
ATOM 3866 C C . THR B 1 102 ? -5.707 -35.125 -16.984 1 88.06 102 THR B C 1
ATOM 3868 O O . THR B 1 102 ? -5.238 -34 -17.031 1 88.06 102 THR B O 1
ATOM 3871 N N . ALA B 1 103 ? -5.848 -35.875 -18.047 1 85.56 103 ALA B N 1
ATOM 3872 C CA . ALA B 1 103 ? -5.398 -35.406 -19.359 1 85.56 103 ALA B CA 1
ATOM 3873 C C . ALA B 1 103 ? -6.219 -34.219 -19.828 1 85.56 103 ALA B C 1
ATOM 3875 O O . ALA B 1 103 ? -5.73 -33.375 -20.594 1 85.56 103 ALA B O 1
ATOM 3876 N N . ALA B 1 104 ? -7.488 -34.156 -19.359 1 90.5 104 ALA B N 1
ATOM 3877 C CA . ALA B 1 104 ? -8.359 -33.031 -19.734 1 90.5 104 ALA B CA 1
ATOM 3878 C C . ALA B 1 104 ? -7.871 -31.719 -19.141 1 90.5 104 ALA B C 1
ATOM 3880 O O . ALA B 1 104 ? -8.195 -30.641 -19.641 1 90.5 104 ALA B O 1
ATOM 3881 N N . GLY B 1 105 ? -7.191 -31.719 -17.969 1 92.44 105 GLY B N 1
ATOM 3882 C CA . GLY B 1 105 ? -6.449 -30.578 -17.453 1 92.44 105 GLY B CA 1
ATOM 3883 C C . GLY B 1 105 ? -7.289 -29.672 -16.562 1 92.44 105 GLY B C 1
ATOM 3884 O O . GLY B 1 105 ? -6.883 -28.547 -16.266 1 92.44 105 GLY B O 1
ATOM 3885 N N . PHE B 1 106 ? -8.422 -30.078 -16.125 1 94.69 106 PHE B N 1
ATOM 3886 C CA . PHE B 1 106 ? -9.305 -29.188 -15.375 1 94.69 106 PHE B CA 1
ATOM 3887 C C . PHE B 1 106 ? -8.805 -29 -13.945 1 94.69 106 PHE B C 1
ATOM 3889 O O . PHE B 1 106 ? -9.141 -28.016 -13.289 1 94.69 106 PHE B O 1
ATOM 3896 N N . HIS B 1 107 ? -7.992 -29.953 -13.383 1 94.75 107 HIS B N 1
ATOM 3897 C CA . HIS B 1 107 ? -7.441 -29.797 -12.039 1 94.75 107 HIS B CA 1
ATOM 3898 C C . HIS B 1 107 ? -6.402 -28.688 -12 1 94.75 107 HIS B C 1
ATOM 3900 O O . HIS B 1 107 ? -6.051 -28.188 -10.922 1 94.75 107 HIS B O 1
ATOM 3906 N N . TYR B 1 108 ? -5.945 -28.172 -13.117 1 96.12 108 TYR B N 1
ATOM 3907 C CA . TYR B 1 108 ? -4.957 -27.094 -13.164 1 96.12 108 TYR B CA 1
ATOM 3908 C C . TYR B 1 108 ? -5.57 -25.781 -12.734 1 96.12 108 TYR B C 1
ATOM 3910 O O . TYR B 1 108 ? -4.852 -24.828 -12.383 1 96.12 108 TYR B O 1
ATOM 3918 N N . TYR B 1 109 ? -6.875 -25.656 -12.773 1 96.62 109 TYR B N 1
ATOM 3919 C CA . TYR B 1 109 ? -7.527 -24.438 -12.32 1 96.62 109 TYR B CA 1
ATOM 3920 C C . TYR B 1 109 ? -7.383 -24.266 -10.812 1 96.62 109 TYR B C 1
ATOM 3922 O O . TYR B 1 109 ? -7.594 -23.172 -10.281 1 96.62 109 TYR B O 1
ATOM 3930 N N . LEU B 1 110 ? -7.047 -25.312 -10.125 1 96.56 110 LEU B N 1
ATOM 3931 C CA . LEU B 1 110 ? -6.836 -25.25 -8.68 1 96.56 110 LEU B CA 1
ATOM 3932 C C . LEU B 1 110 ? -5.652 -24.344 -8.344 1 96.56 110 LEU B C 1
ATOM 3934 O O . LEU B 1 110 ? -5.621 -23.719 -7.285 1 96.56 110 LEU B O 1
ATOM 3938 N N . LEU B 1 111 ? -4.734 -24.266 -9.258 1 95.31 111 LEU B N 1
ATOM 3939 C CA . LEU B 1 111 ? -3.49 -23.562 -8.992 1 95.31 111 LEU B CA 1
ATOM 3940 C C . LEU B 1 111 ? -3.727 -22.047 -8.938 1 95.31 111 LEU B C 1
ATOM 3942 O O . LEU B 1 111 ? -3.496 -21.406 -7.91 1 95.31 111 LEU B O 1
ATOM 3946 N N . PRO B 1 112 ? -4.277 -21.422 -10.008 1 93.62 112 PRO B N 1
ATOM 3947 C CA . PRO B 1 112 ? -4.52 -19.969 -9.922 1 93.62 112 PRO B CA 1
ATOM 3948 C C . PRO B 1 112 ? -5.543 -19.609 -8.852 1 93.62 112 PRO B C 1
ATOM 3950 O O . PRO B 1 112 ? -5.445 -18.547 -8.234 1 93.62 112 PRO B O 1
ATOM 3953 N N . LEU B 1 113 ? -6.48 -20.469 -8.617 1 93.56 113 LEU B N 1
ATOM 3954 C CA . LEU B 1 113 ? -7.508 -20.156 -7.629 1 93.56 113 LEU B CA 1
ATOM 3955 C C . LEU B 1 113 ? -6.938 -20.188 -6.215 1 93.56 113 LEU B C 1
ATOM 3957 O O . LEU B 1 113 ? -7.293 -19.359 -5.375 1 93.56 113 LEU B O 1
ATOM 3961 N N . SER B 1 114 ? -6.109 -21.172 -5.965 1 94.5 114 SER B N 1
ATOM 3962 C CA . SER B 1 114 ? -5.449 -21.25 -4.664 1 94.5 114 SER B CA 1
ATOM 3963 C C . SER B 1 114 ? -4.562 -20.031 -4.426 1 94.5 114 SER B C 1
ATOM 3965 O O . SER B 1 114 ? -4.516 -19.5 -3.314 1 94.5 114 SER B O 1
ATOM 3967 N N . CYS B 1 115 ? -3.928 -19.641 -5.453 1 91.75 115 CYS B N 1
ATOM 3968 C CA . CYS B 1 115 ? -3.107 -18.438 -5.363 1 91.75 115 CYS B CA 1
ATOM 3969 C C . CYS B 1 115 ? -3.963 -17.219 -5.074 1 91.75 115 CYS B C 1
ATOM 3971 O O . CYS B 1 115 ? -3.625 -16.406 -4.207 1 91.75 115 CYS B O 1
ATOM 3973 N N . LEU B 1 116 ? -5.031 -17.125 -5.738 1 89.56 116 LEU B N 1
ATOM 3974 C CA . LEU B 1 116 ? -5.934 -15.992 -5.562 1 89.56 116 LEU B CA 1
ATOM 3975 C C . LEU B 1 116 ? -6.441 -15.922 -4.125 1 89.56 116 LEU B C 1
ATOM 3977 O O . LEU B 1 116 ? -6.457 -14.844 -3.521 1 89.56 116 LEU B O 1
ATOM 3981 N N . VAL B 1 117 ? -6.812 -17.031 -3.611 1 92.38 117 VAL B N 1
ATOM 3982 C CA . VAL B 1 117 ? -7.352 -17.094 -2.256 1 92.38 117 VAL B CA 1
ATOM 3983 C C . VAL B 1 117 ? -6.273 -16.672 -1.254 1 92.38 117 VAL B C 1
ATOM 3985 O O . VAL B 1 117 ? -6.551 -15.938 -0.305 1 92.38 117 VAL B O 1
ATOM 3988 N N . THR B 1 118 ? -5.07 -17.109 -1.488 1 93.12 118 THR B N 1
ATOM 3989 C CA . THR B 1 118 ? -3.973 -16.828 -0.576 1 93.12 118 THR B CA 1
ATOM 3990 C C . THR B 1 118 ? -3.609 -15.344 -0.626 1 93.12 118 THR B C 1
ATOM 3992 O O . THR B 1 118 ? -3.285 -14.742 0.401 1 93.12 118 THR B O 1
ATOM 3995 N N . LEU B 1 119 ? -3.746 -14.797 -1.807 1 90.31 119 LEU B N 1
ATOM 3996 C CA . LEU B 1 119 ? -3.34 -13.406 -2.008 1 90.31 119 LEU B CA 1
ATOM 3997 C C . LEU B 1 119 ? -4.465 -12.453 -1.63 1 90.31 119 LEU B C 1
ATOM 3999 O O . LEU B 1 119 ? -4.25 -11.242 -1.533 1 90.31 119 LEU B O 1
ATOM 4003 N N . SER B 1 120 ? -5.68 -12.906 -1.451 1 82.06 120 SER B N 1
ATOM 4004 C CA . SER B 1 120 ? -6.82 -12.055 -1.127 1 82.06 120 SER B CA 1
ATOM 4005 C C . SER B 1 120 ? -6.625 -11.344 0.208 1 82.06 120 SER B C 1
ATOM 4007 O O . SER B 1 120 ? -6.277 -11.977 1.208 1 82.06 120 SER B O 1
ATOM 4009 N N . PRO B 1 121 ? -6.898 -10.055 -0.005 1 74.19 121 PRO B N 1
ATOM 4010 C CA . PRO B 1 121 ? -6.707 -9.273 1.217 1 74.19 121 PRO B CA 1
ATOM 4011 C C . PRO B 1 121 ? -7.863 -9.422 2.203 1 74.19 121 PRO B C 1
ATOM 4013 O O . PRO B 1 121 ? -8.922 -9.938 1.841 1 74.19 121 PRO B O 1
ATOM 4016 N N . ASN B 1 122 ? -7.734 -9.375 3.586 1 71 122 ASN B N 1
ATOM 4017 C CA . ASN B 1 122 ? -8.672 -9.141 4.676 1 71 122 ASN B CA 1
ATOM 4018 C C . ASN B 1 122 ? -9.125 -10.453 5.312 1 71 122 ASN B C 1
ATOM 4020 O O . ASN B 1 122 ? -9.797 -10.453 6.344 1 71 122 ASN B O 1
ATOM 4024 N N . MET B 1 123 ? -8.891 -11.523 4.469 1 81.06 123 MET B N 1
ATOM 4025 C CA . MET B 1 123 ? -9.039 -12.781 5.191 1 81.06 123 MET B CA 1
ATOM 4026 C C . MET B 1 123 ? -7.844 -13.031 6.102 1 81.06 123 MET B C 1
ATOM 4028 O O . MET B 1 123 ? -6.707 -12.719 5.738 1 81.06 123 MET B O 1
ATOM 4032 N N . PRO B 1 124 ? -8.258 -13.5 7.297 1 88.31 124 PRO B N 1
ATOM 4033 C CA . PRO B 1 124 ? -7.098 -13.844 8.125 1 88.31 124 PRO B CA 1
ATOM 4034 C C . PRO B 1 124 ? -6.098 -14.734 7.395 1 88.31 124 PRO B C 1
ATOM 4036 O O . PRO B 1 124 ? -6.5 -15.641 6.652 1 88.31 124 PRO B O 1
ATOM 4039 N N . LYS B 1 125 ? -4.797 -14.531 7.52 1 92.12 125 LYS B N 1
ATOM 4040 C CA . LYS B 1 125 ? -3.732 -15.195 6.773 1 92.12 125 LYS B CA 1
ATOM 4041 C C . LYS B 1 125 ? -3.785 -16.703 6.973 1 92.12 125 LYS B C 1
ATOM 4043 O O . LYS B 1 125 ? -3.586 -17.469 6.023 1 92.12 125 LYS B O 1
ATOM 4048 N N . TRP B 1 126 ? -4.113 -17.156 8.18 1 93.19 126 TRP B N 1
ATOM 4049 C CA . TRP B 1 126 ? -4.109 -18.594 8.438 1 93.19 126 TRP B CA 1
ATOM 4050 C C . TRP B 1 126 ? -5.246 -19.281 7.688 1 93.19 126 TRP B C 1
ATOM 4052 O O . TRP B 1 126 ? -5.082 -20.406 7.199 1 93.19 126 TRP B O 1
ATOM 4062 N N . ARG B 1 127 ? -6.395 -18.672 7.629 1 93.88 127 ARG B N 1
ATOM 4063 C CA . ARG B 1 127 ? -7.512 -19.25 6.887 1 93.88 127 ARG B CA 1
ATOM 4064 C C . ARG B 1 127 ? -7.199 -19.328 5.398 1 93.88 127 ARG B C 1
ATOM 4066 O O . ARG B 1 127 ? -7.496 -20.328 4.746 1 93.88 127 ARG B O 1
ATOM 4073 N N . SER B 1 128 ? -6.645 -18.203 4.867 1 94.12 128 SER B N 1
ATOM 4074 C CA . SER B 1 128 ? -6.277 -18.188 3.457 1 94.12 128 SER B CA 1
ATOM 4075 C C . SER B 1 128 ? -5.234 -19.25 3.148 1 94.12 128 SER B C 1
ATOM 4077 O O . SER B 1 128 ? -5.301 -19.922 2.107 1 94.12 128 SER B O 1
ATOM 4079 N N . LEU B 1 129 ? -4.258 -19.453 4.051 1 95.62 129 LEU B N 1
ATOM 4080 C CA . LEU B 1 129 ? -3.234 -20.469 3.885 1 95.62 129 LEU B CA 1
ATOM 4081 C C . LEU B 1 129 ? -3.861 -21.859 3.861 1 95.62 129 LEU B C 1
ATOM 4083 O O . LEU B 1 129 ? -3.506 -22.703 3.023 1 95.62 129 LEU B O 1
ATOM 4087 N N . LEU B 1 130 ? -4.762 -22.031 4.734 1 96.25 130 LEU B N 1
ATOM 4088 C CA . LEU B 1 130 ? -5.418 -23.328 4.832 1 96.25 130 LEU B CA 1
ATOM 4089 C C . LEU B 1 130 ? -6.172 -23.656 3.549 1 96.25 130 LEU B C 1
ATOM 4091 O O . LEU B 1 130 ? -6.035 -24.75 3.004 1 96.25 130 LEU B O 1
ATOM 4095 N N . ILE B 1 131 ? -6.918 -22.734 3.092 1 96.06 131 ILE B N 1
ATOM 4096 C CA . ILE B 1 131 ? -7.703 -22.938 1.881 1 96.06 131 ILE B CA 1
ATOM 4097 C C . ILE B 1 131 ? -6.773 -23.141 0.687 1 96.06 131 ILE B C 1
ATOM 4099 O O . ILE B 1 131 ? -7.016 -23.984 -0.165 1 96.06 131 ILE B O 1
ATOM 4103 N N . GLY B 1 132 ? -5.699 -22.328 0.609 1 96.5 132 GLY B N 1
ATOM 4104 C CA . GLY B 1 132 ? -4.715 -22.5 -0.445 1 96.5 132 GLY B CA 1
ATOM 4105 C C . GLY B 1 132 ? -4.066 -23.875 -0.448 1 96.5 132 GLY B C 1
ATOM 4106 O O . GLY B 1 132 ? -3.971 -24.516 -1.494 1 96.5 132 GLY B O 1
ATOM 4107 N N . PHE B 1 133 ? -3.693 -24.375 0.705 1 97.25 133 PHE B N 1
ATOM 4108 C CA . PHE B 1 133 ? -3.037 -25.672 0.814 1 97.25 133 PHE B CA 1
ATOM 4109 C C . PHE B 1 133 ? -4.02 -26.812 0.524 1 97.25 133 PHE B C 1
ATOM 4111 O O . PHE B 1 133 ? -3.635 -27.844 -0.016 1 97.25 133 PHE B O 1
ATOM 4118 N N . LEU B 1 134 ? -5.266 -26.578 0.867 1 97.19 134 LEU B N 1
ATOM 4119 C CA . LEU B 1 134 ? -6.277 -27.578 0.52 1 97.19 134 LEU B CA 1
ATOM 4120 C C . LEU B 1 134 ? -6.367 -27.75 -0.992 1 97.19 134 LEU B C 1
ATOM 4122 O O . LEU B 1 134 ? -6.523 -28.875 -1.479 1 97.19 134 LEU B O 1
ATOM 4126 N N . GLY B 1 135 ? -6.328 -26.641 -1.69 1 97.25 135 GLY B N 1
ATOM 4127 C CA . GLY B 1 135 ? -6.297 -26.719 -3.141 1 97.25 135 GLY B CA 1
ATOM 4128 C C . GLY B 1 135 ? -5.098 -27.484 -3.668 1 97.25 135 GLY B C 1
ATOM 4129 O O . GLY B 1 135 ? -5.219 -28.281 -4.605 1 97.25 135 GLY B O 1
ATOM 4130 N N . MET B 1 136 ? -3.951 -27.328 -3.041 1 97.06 136 MET B N 1
ATOM 4131 C CA . MET B 1 136 ? -2.734 -28.016 -3.455 1 97.06 136 MET B CA 1
ATOM 4132 C C . MET B 1 136 ? -2.822 -29.516 -3.139 1 97.06 136 MET B C 1
ATOM 4134 O O . MET B 1 136 ? -2.369 -30.344 -3.926 1 97.06 136 MET B O 1
ATOM 4138 N N . LEU B 1 137 ? -3.363 -29.781 -2.004 1 96.62 137 LEU B N 1
ATOM 4139 C CA . LEU B 1 137 ? -3.545 -31.188 -1.622 1 96.62 137 LEU B CA 1
ATOM 4140 C C . LEU B 1 137 ? -4.477 -31.891 -2.598 1 96.62 137 LEU B C 1
ATOM 4142 O O . LEU B 1 137 ? -4.227 -33.031 -2.975 1 96.62 137 LEU B O 1
ATOM 4146 N N . GLU B 1 138 ? -5.555 -31.203 -2.914 1 96.81 138 GLU B N 1
ATOM 4147 C CA . GLU B 1 138 ? -6.465 -31.766 -3.906 1 96.81 138 GLU B CA 1
ATOM 4148 C C . GLU B 1 138 ? -5.762 -31.984 -5.242 1 96.81 138 GLU B C 1
ATOM 4150 O O . GLU B 1 138 ? -5.945 -33 -5.887 1 96.81 138 GLU B O 1
ATOM 4155 N N . PHE B 1 139 ? -4.996 -31.062 -5.672 1 97.12 139 PHE B N 1
ATOM 4156 C CA . PHE B 1 139 ? -4.23 -31.188 -6.906 1 97.12 139 PHE B CA 1
ATOM 4157 C C . PHE B 1 139 ? -3.324 -32.406 -6.859 1 97.12 139 PHE B C 1
ATOM 4159 O O . PHE B 1 139 ? -3.301 -33.219 -7.797 1 97.12 139 PHE B O 1
ATOM 4166 N N . LEU B 1 140 ? -2.631 -32.5 -5.727 1 95.75 140 LEU B N 1
ATOM 4167 C CA . LEU B 1 140 ? -1.7 -33.625 -5.535 1 95.75 140 LEU B CA 1
ATOM 4168 C C . LEU B 1 140 ? -2.43 -34.969 -5.586 1 95.75 140 LEU B C 1
ATOM 4170 O O . LEU B 1 140 ? -1.981 -35.875 -6.258 1 95.75 140 LEU B O 1
ATOM 4174 N N . ALA B 1 141 ? -3.498 -35.062 -4.941 1 93.94 141 ALA B N 1
ATOM 4175 C CA . ALA B 1 141 ? -4.285 -36.281 -4.898 1 93.94 141 ALA B CA 1
ATOM 4176 C C . ALA B 1 141 ? -4.773 -36.688 -6.289 1 93.94 141 ALA B C 1
ATOM 4178 O O . ALA B 1 141 ? -4.688 -37.844 -6.676 1 93.94 141 ALA B O 1
ATOM 4179 N N . LEU B 1 142 ? -5.223 -35.719 -7.055 1 92.12 142 LEU B N 1
ATOM 4180 C CA . LEU B 1 142 ? -5.758 -36 -8.383 1 92.12 142 LEU B CA 1
ATOM 4181 C C . LEU B 1 142 ? -4.645 -36.406 -9.336 1 92.12 142 LEU B C 1
ATOM 4183 O O . LEU B 1 142 ? -4.836 -37.312 -10.164 1 92.12 142 LEU B O 1
ATOM 4187 N N . GLU B 1 143 ? -3.521 -35.812 -9.188 1 89.81 143 GLU B N 1
ATOM 4188 C CA . GLU B 1 143 ? -2.398 -36.062 -10.086 1 89.81 143 GLU B CA 1
ATOM 4189 C C . GLU B 1 143 ? -1.793 -37.438 -9.805 1 89.81 143 GLU B C 1
ATOM 4191 O O . GLU B 1 143 ? -1.3 -38.125 -10.719 1 89.81 143 GLU B O 1
ATOM 4196 N N . ARG B 1 144 ? -1.824 -37.906 -8.555 1 87.69 144 ARG B N 1
ATOM 4197 C CA . ARG B 1 144 ? -1.126 -39.156 -8.188 1 87.69 144 ARG B CA 1
ATOM 4198 C C . ARG B 1 144 ? -2.107 -40.312 -7.992 1 87.69 144 ARG B C 1
ATOM 4200 O O . ARG B 1 144 ? -1.697 -41.438 -7.812 1 87.69 144 ARG B O 1
ATOM 4207 N N . LEU B 1 145 ? -3.322 -39.969 -8.055 1 78.5 145 LEU B N 1
ATOM 4208 C CA . LEU B 1 145 ? -4.316 -41.031 -7.926 1 78.5 145 LEU B CA 1
ATOM 4209 C C . LEU B 1 145 ? -4.207 -42.031 -9.086 1 78.5 145 LEU B C 1
ATOM 4211 O O . LEU B 1 145 ? -4.098 -41.625 -10.242 1 78.5 145 LEU B O 1
ATOM 4215 N N . PRO B 1 146 ? -3.979 -43.281 -8.68 1 73.31 146 PRO B N 1
ATOM 4216 C CA . PRO B 1 146 ? -3.883 -44.312 -9.727 1 73.31 146 PRO B CA 1
ATOM 4217 C C . PRO B 1 146 ? -5.113 -44.344 -10.633 1 73.31 146 PRO B C 1
ATOM 4219 O O . PRO B 1 146 ? -6.23 -44.094 -10.172 1 73.31 146 PRO B O 1
ATOM 4222 N N . ASP B 1 147 ? -4.863 -44.344 -11.914 1 64.69 147 ASP B N 1
ATOM 4223 C CA . ASP B 1 147 ? -5.906 -44.406 -12.93 1 64.69 147 ASP B CA 1
ATOM 4224 C C . ASP B 1 147 ? -6.961 -45.438 -12.586 1 64.69 147 ASP B C 1
ATOM 4226 O O . ASP B 1 147 ? -8.125 -45.312 -12.977 1 64.69 147 ASP B O 1
ATOM 4230 N N . SER B 1 148 ? -6.488 -46.562 -11.844 1 63.56 148 SER B N 1
ATOM 4231 C CA . SER B 1 148 ? -7.41 -47.625 -11.516 1 63.56 148 SER B CA 1
ATOM 4232 C C . SER B 1 148 ? -8.523 -47.125 -10.594 1 63.56 148 SER B C 1
ATOM 4234 O O . SER B 1 148 ? -9.625 -47.688 -10.594 1 63.56 148 SER B O 1
ATOM 4236 N N . LEU B 1 149 ? -8.242 -46.25 -9.789 1 61.88 149 LEU B N 1
ATOM 4237 C CA . LEU B 1 149 ? -9.227 -45.75 -8.844 1 61.88 149 LEU B CA 1
ATOM 4238 C C . LEU B 1 149 ? -10.117 -44.688 -9.492 1 61.88 149 LEU B C 1
ATOM 4240 O O . LEU B 1 149 ? -11.141 -44.312 -8.93 1 61.88 149 LEU B O 1
ATOM 4244 N N . LEU B 1 150 ? -9.656 -44.188 -10.469 1 58.59 150 LEU B N 1
ATOM 4245 C CA . LEU B 1 150 ? -10.492 -43.219 -11.203 1 58.59 150 LEU B CA 1
ATOM 4246 C C . LEU B 1 150 ? -11.43 -43.938 -12.156 1 58.59 150 LEU B C 1
ATOM 4248 O O . LEU B 1 150 ? -10.992 -44.781 -12.961 1 58.59 150 LEU B O 1
ATOM 4252 N N . PRO B 1 151 ? -12.672 -44.438 -11.656 1 54.75 151 PRO B N 1
ATOM 4253 C CA . PRO B 1 151 ? -13.578 -45.188 -12.508 1 54.75 151 PRO B CA 1
ATOM 4254 C C . PRO B 1 151 ? -13.477 -44.781 -13.984 1 54.75 151 PRO B C 1
ATOM 4256 O O . PRO B 1 151 ? -14.398 -45.062 -14.766 1 54.75 151 PRO B O 1
ATOM 4259 N N . LEU B 1 152 ? -12.727 -44.125 -14.445 1 48.59 152 LEU B N 1
ATOM 4260 C CA . LEU B 1 152 ? -13.188 -43.562 -15.719 1 48.59 152 LEU B CA 1
ATOM 4261 C C . LEU B 1 152 ? -13.57 -44.688 -16.688 1 48.59 152 LEU B C 1
ATOM 4263 O O . LEU B 1 152 ? -12.812 -45.625 -16.891 1 48.59 152 LEU B O 1
ATOM 4267 N N . PRO B 1 153 ? -14.852 -44.812 -16.891 1 43.91 153 PRO B N 1
ATOM 4268 C CA . PRO B 1 153 ? -15.242 -45.469 -18.141 1 43.91 153 PRO B CA 1
ATOM 4269 C C . PRO B 1 153 ? -14.242 -45.25 -19.266 1 43.91 153 PRO B C 1
ATOM 4271 O O . PRO B 1 153 ? -13.492 -44.25 -19.234 1 43.91 153 PRO B O 1
ATOM 4274 N N . SER B 1 154 ? -13.906 -46.219 -20.078 1 41.34 154 SER B N 1
ATOM 4275 C CA . SER B 1 154 ? -13.367 -46.156 -21.438 1 41.34 154 SER B CA 1
ATOM 4276 C C . SER B 1 154 ? -13.75 -44.844 -22.125 1 41.34 154 SER B C 1
ATOM 4278 O O . SER B 1 154 ? -13.586 -44.719 -23.344 1 41.34 154 SER B O 1
ATOM 4280 N N . GLY B 1 155 ? -14.906 -44.156 -21.766 1 44.16 155 GLY B N 1
ATOM 4281 C CA . GLY B 1 155 ? -15.602 -43.156 -22.562 1 44.16 155 GLY B CA 1
ATOM 4282 C C . GLY B 1 155 ? -14.703 -42.031 -23.047 1 44.16 155 GLY B C 1
ATOM 4283 O O . GLY B 1 155 ? -13.531 -41.969 -22.672 1 44.16 155 GLY B O 1
ATOM 4284 N N . SER B 1 156 ? -15.469 -41 -23.891 1 51.06 156 SER B N 1
ATOM 4285 C CA . SER B 1 156 ? -15.125 -40.031 -24.938 1 51.06 156 SER B CA 1
ATOM 4286 C C . SER B 1 156 ? -14.211 -38.938 -24.406 1 51.06 156 SER B C 1
ATOM 4288 O O . SER B 1 156 ? -14.641 -38.094 -23.625 1 51.06 156 SER B O 1
ATOM 4290 N N . ASN B 1 157 ? -12.82 -39.031 -24.078 1 65.75 157 ASN B N 1
ATOM 4291 C CA . ASN B 1 157 ? -11.633 -38.25 -23.797 1 65.75 157 ASN B CA 1
ATOM 4292 C C . ASN B 1 157 ? -11.672 -36.906 -24.562 1 65.75 157 ASN B C 1
ATOM 4294 O O . ASN B 1 157 ? -12.188 -36.844 -25.672 1 65.75 157 ASN B O 1
ATOM 4298 N N . LEU B 1 158 ? -11.914 -35.719 -23.828 1 80.75 158 LEU B N 1
ATOM 4299 C CA . LEU B 1 158 ? -11.648 -34.469 -24.531 1 80.75 158 LEU B CA 1
ATOM 4300 C C . LEU B 1 158 ? -10.5 -34.625 -25.516 1 80.75 158 LEU B C 1
ATOM 4302 O O . LEU B 1 158 ? -9.453 -35.188 -25.172 1 80.75 158 LEU B O 1
ATOM 4306 N N . PRO B 1 159 ? -10.961 -34.375 -26.812 1 87.38 159 PRO B N 1
ATOM 4307 C CA . PRO B 1 159 ? -9.859 -34.438 -27.781 1 87.38 159 PRO B CA 1
ATOM 4308 C C . PRO B 1 159 ? -8.617 -33.688 -27.297 1 87.38 159 PRO B C 1
ATOM 4310 O O . PRO B 1 159 ? -8.727 -32.75 -26.5 1 87.38 159 PRO B O 1
ATOM 4313 N N . SER B 1 160 ? -7.527 -34.188 -27.75 1 87.38 160 SER B N 1
ATOM 4314 C CA . SER B 1 160 ? -6.242 -33.656 -27.312 1 87.38 160 SER B CA 1
ATOM 4315 C C . SER B 1 160 ? -6.168 -32.156 -27.547 1 87.38 160 SER B C 1
ATOM 4317 O O . SER B 1 160 ? -5.613 -31.422 -26.719 1 87.38 160 SER B O 1
ATOM 4319 N N . ILE B 1 161 ? -6.754 -31.703 -28.594 1 89.69 161 ILE B N 1
ATOM 4320 C CA . ILE B 1 161 ? -6.719 -30.281 -28.922 1 89.69 161 ILE B CA 1
ATOM 4321 C C . ILE B 1 161 ? -7.523 -29.5 -27.891 1 89.69 161 ILE B C 1
ATOM 4323 O O . ILE B 1 161 ? -7.09 -28.438 -27.422 1 89.69 161 ILE B O 1
ATOM 4327 N N . ALA B 1 162 ? -8.672 -30 -27.578 1 90.81 162 ALA B N 1
ATOM 4328 C CA . ALA B 1 162 ? -9.523 -29.344 -26.578 1 90.81 162 ALA B CA 1
ATOM 4329 C C . ALA B 1 162 ? -8.852 -29.359 -25.219 1 90.81 162 ALA B C 1
ATOM 4331 O O . ALA B 1 162 ? -8.914 -28.359 -24.484 1 90.81 162 ALA B O 1
ATOM 4332 N N . ALA B 1 163 ? -8.227 -30.422 -24.906 1 91.44 163 ALA B N 1
ATOM 4333 C CA . ALA B 1 163 ? -7.52 -30.547 -23.625 1 91.44 163 ALA B CA 1
ATOM 4334 C C . ALA B 1 163 ? -6.352 -29.562 -23.562 1 91.44 163 ALA B C 1
ATOM 4336 O O . ALA B 1 163 ? -6.109 -28.953 -22.516 1 91.44 163 ALA B O 1
ATOM 4337 N N . THR B 1 164 ? -5.625 -29.453 -24.656 1 92.38 164 THR B N 1
ATOM 4338 C CA . THR B 1 164 ? -4.496 -28.531 -24.719 1 92.38 164 THR B CA 1
ATOM 4339 C C . THR B 1 164 ? -4.973 -27.078 -24.594 1 92.38 164 THR B C 1
ATOM 4341 O O . THR B 1 164 ? -4.359 -26.281 -23.891 1 92.38 164 THR B O 1
ATOM 4344 N N . LEU B 1 165 ? -6.023 -26.766 -25.219 1 93.5 165 LEU B N 1
ATOM 4345 C CA . LEU B 1 165 ? -6.594 -25.422 -25.109 1 93.5 165 LEU B CA 1
ATOM 4346 C C . LEU B 1 165 ? -7.039 -25.141 -23.688 1 93.5 165 LEU B C 1
ATOM 4348 O O . LEU B 1 165 ? -6.816 -24.047 -23.172 1 93.5 165 LEU B O 1
ATOM 4352 N N . ASN B 1 166 ? -7.699 -26.094 -23.109 1 93.69 166 ASN B N 1
ATOM 4353 C CA . ASN B 1 166 ? -8.133 -25.953 -21.719 1 93.69 166 ASN B CA 1
ATOM 4354 C C . ASN B 1 166 ? -6.953 -25.703 -20.781 1 93.69 166 ASN B C 1
ATOM 4356 O O . ASN B 1 166 ? -7.012 -24.812 -19.938 1 93.69 166 ASN B O 1
ATOM 4360 N N . LEU B 1 167 ? -5.918 -26.422 -20.953 1 94.75 167 LEU B N 1
ATOM 4361 C CA . LEU B 1 167 ? -4.719 -26.234 -20.156 1 94.75 167 LEU B CA 1
ATOM 4362 C C . LEU B 1 167 ? -4.129 -24.844 -20.375 1 94.75 167 LEU B C 1
ATOM 4364 O O . LEU B 1 167 ? -3.711 -24.188 -19.422 1 94.75 167 LEU B O 1
ATOM 4368 N N . SER B 1 168 ? -4.094 -24.422 -21.609 1 95.06 168 SER B N 1
ATOM 4369 C CA . SER B 1 168 ? -3.59 -23.094 -21.938 1 95.06 168 SER B CA 1
ATOM 4370 C C . SER B 1 168 ? -4.383 -22.016 -21.203 1 95.06 168 SER B C 1
ATOM 4372 O O . SER B 1 168 ? -3.805 -21.047 -20.703 1 95.06 168 SER B O 1
ATOM 4374 N N . VAL B 1 169 ? -5.648 -22.172 -21.156 1 94.25 169 VAL B N 1
ATOM 4375 C CA . VAL B 1 169 ? -6.508 -21.203 -20.484 1 94.25 169 VAL B CA 1
ATOM 4376 C C . VAL B 1 169 ? -6.203 -21.188 -19 1 94.25 169 VAL B C 1
ATOM 4378 O O . VAL B 1 169 ? -6.078 -20.125 -18.391 1 94.25 169 VAL B O 1
ATOM 4381 N N . ALA B 1 170 ? -6.078 -22.328 -18.422 1 94.88 170 ALA B N 1
ATOM 4382 C CA . ALA B 1 170 ? -5.785 -22.438 -17 1 94.88 170 ALA B CA 1
ATOM 4383 C C . ALA B 1 170 ? -4.449 -21.766 -16.672 1 94.88 170 ALA B C 1
ATOM 4385 O O . ALA B 1 170 ? -4.344 -21.031 -15.688 1 94.88 170 ALA B O 1
ATOM 4386 N N . LEU B 1 171 ? -3.449 -22.016 -17.484 1 95.75 171 LEU B N 1
ATOM 4387 C CA . LEU B 1 171 ? -2.117 -21.469 -17.266 1 95.75 171 LEU B CA 1
ATOM 4388 C C . LEU B 1 171 ? -2.127 -19.953 -17.453 1 95.75 171 LEU B C 1
ATOM 4390 O O . LEU B 1 171 ? -1.504 -19.219 -16.688 1 95.75 171 LEU B O 1
ATOM 4394 N N . SER B 1 172 ? -2.854 -19.484 -18.453 1 93.88 172 SER B N 1
ATOM 4395 C CA . SER B 1 172 ? -2.967 -18.047 -18.688 1 93.88 172 SER B CA 1
ATOM 4396 C C . SER B 1 172 ? -3.67 -17.359 -17.516 1 93.88 172 SER B C 1
ATOM 4398 O O . SER B 1 172 ? -3.311 -16.234 -17.156 1 93.88 172 SER B O 1
ATOM 4400 N N . ALA B 1 173 ? -4.621 -18.016 -16.984 1 93.12 173 ALA B N 1
ATOM 4401 C CA . ALA B 1 173 ? -5.352 -17.453 -15.844 1 93.12 173 ALA B CA 1
ATOM 4402 C C . ALA B 1 173 ? -4.422 -17.203 -14.656 1 93.12 173 ALA B C 1
ATOM 4404 O O . ALA B 1 173 ? -4.582 -16.234 -13.922 1 93.12 173 ALA B O 1
ATOM 4405 N N . MET B 1 174 ? -3.457 -18 -14.547 1 93.12 174 MET B N 1
ATOM 4406 C CA . MET B 1 174 ? -2.496 -17.859 -13.453 1 93.12 174 MET B CA 1
ATOM 4407 C C . MET B 1 174 ? -1.732 -16.547 -13.57 1 93.12 174 MET B C 1
ATOM 4409 O O . MET B 1 174 ? -1.666 -15.773 -12.609 1 93.12 174 MET B O 1
ATOM 4413 N N . VAL B 1 175 ? -1.259 -16.281 -14.734 1 94.5 175 VAL B N 1
ATOM 4414 C CA . VAL B 1 175 ? -0.46 -15.086 -14.977 1 94.5 175 VAL B CA 1
ATOM 4415 C C . VAL B 1 175 ? -1.355 -13.844 -14.938 1 94.5 175 VAL B C 1
ATOM 4417 O O . VAL B 1 175 ? -0.987 -12.82 -14.359 1 94.5 175 VAL B O 1
ATOM 4420 N N . LEU B 1 176 ? -2.521 -13.969 -15.484 1 92.56 176 LEU B N 1
ATOM 4421 C CA . LEU B 1 176 ? -3.436 -12.836 -15.547 1 92.56 176 LEU B CA 1
ATOM 4422 C C . LEU B 1 176 ? -3.934 -12.461 -14.156 1 92.56 176 LEU B C 1
ATOM 4424 O O . LEU B 1 176 ? -4.043 -11.281 -13.828 1 92.56 176 LEU B O 1
ATOM 4428 N N . PHE B 1 177 ? -4.188 -13.422 -13.383 1 91.31 177 PHE B N 1
ATOM 4429 C CA . PHE B 1 177 ? -4.621 -13.156 -12.016 1 91.31 177 PHE B CA 1
ATOM 4430 C C . PHE B 1 177 ? -3.494 -12.531 -11.203 1 91.31 177 PHE B C 1
ATOM 4432 O O . PHE B 1 177 ? -3.727 -11.609 -10.414 1 91.31 177 PHE B O 1
ATOM 4439 N N . ALA B 1 178 ? -2.324 -13.031 -11.383 1 92.88 178 ALA B N 1
ATOM 4440 C CA . ALA B 1 178 ? -1.174 -12.438 -10.703 1 92.88 178 ALA B CA 1
ATOM 4441 C C . ALA B 1 178 ? -1.004 -10.969 -11.094 1 92.88 178 ALA B C 1
ATOM 4443 O O . ALA B 1 178 ? -0.768 -10.117 -10.227 1 92.88 178 ALA B O 1
ATOM 4444 N N . MET B 1 179 ? -1.182 -10.711 -12.352 1 92.56 179 MET B N 1
ATOM 4445 C CA . MET B 1 179 ? -1.07 -9.344 -12.844 1 92.56 179 MET B CA 1
ATOM 4446 C C . MET B 1 179 ? -2.184 -8.469 -12.273 1 92.56 179 MET B C 1
ATOM 4448 O O . MET B 1 179 ? -1.948 -7.316 -11.914 1 92.56 179 MET B O 1
ATOM 4452 N N . LEU B 1 180 ? -3.332 -9.016 -12.188 1 89.69 180 LEU B N 1
ATOM 4453 C CA . LEU B 1 180 ? -4.457 -8.281 -11.625 1 89.69 180 LEU B CA 1
ATOM 4454 C C . LEU B 1 180 ? -4.184 -7.902 -10.172 1 89.69 180 LEU B C 1
ATOM 4456 O O . LEU B 1 180 ? -4.383 -6.75 -9.781 1 89.69 180 LEU B O 1
ATOM 4460 N N . VAL B 1 181 ? -3.74 -8.812 -9.453 1 89.25 181 VAL B N 1
ATOM 4461 C CA . VAL B 1 181 ? -3.414 -8.578 -8.055 1 89.25 181 VAL B CA 1
ATOM 4462 C C . VAL B 1 181 ? -2.338 -7.496 -7.953 1 89.25 181 VAL B C 1
ATOM 4464 O O . VAL B 1 181 ? -2.461 -6.562 -7.156 1 89.25 181 VAL B O 1
ATOM 4467 N N . ARG B 1 182 ? -1.332 -7.598 -8.742 1 88.25 182 ARG B N 1
ATOM 4468 C CA . ARG B 1 182 ? -0.258 -6.609 -8.766 1 88.25 182 ARG B CA 1
ATOM 4469 C C . ARG B 1 182 ? -0.803 -5.215 -9.055 1 88.25 182 ARG B C 1
ATOM 4471 O O . ARG B 1 182 ? -0.47 -4.254 -8.359 1 88.25 182 ARG B O 1
ATOM 4478 N N . CYS B 1 183 ? -1.615 -5.156 -10.023 1 88.69 183 CYS B N 1
ATOM 4479 C CA . CYS B 1 183 ? -2.162 -3.871 -10.445 1 88.69 183 CYS B CA 1
ATOM 4480 C C . CYS B 1 183 ? -2.982 -3.238 -9.328 1 88.69 183 CYS B C 1
ATOM 4482 O O . CYS B 1 183 ? -2.859 -2.041 -9.062 1 88.69 183 CYS B O 1
ATOM 4484 N N . VAL B 1 184 ? -3.756 -4 -8.711 1 84.75 184 VAL B N 1
ATOM 4485 C CA . VAL B 1 184 ? -4.605 -3.5 -7.633 1 84.75 184 VAL B CA 1
ATOM 4486 C C . VAL B 1 184 ? -3.744 -3.035 -6.461 1 84.75 184 VAL B C 1
ATOM 4488 O O . VAL B 1 184 ? -3.971 -1.96 -5.902 1 84.75 184 VAL B O 1
ATOM 4491 N N . TYR B 1 185 ? -2.756 -3.797 -6.145 1 82.81 185 TYR B N 1
ATOM 4492 C CA . TYR B 1 185 ? -1.87 -3.445 -5.043 1 82.81 185 TYR B CA 1
ATOM 4493 C C . TYR B 1 185 ? -1.087 -2.174 -5.352 1 82.81 185 TYR B C 1
ATOM 4495 O O . TYR B 1 185 ? -0.938 -1.303 -4.492 1 82.81 185 TYR B O 1
ATOM 4503 N N . GLU B 1 186 ? -0.609 -2.041 -6.516 1 83.12 186 GLU B N 1
ATOM 4504 C CA . GLU B 1 186 ? 0.18 -0.879 -6.914 1 83.12 186 GLU B CA 1
ATOM 4505 C C . GLU B 1 186 ? -0.677 0.383 -6.949 1 83.12 186 GLU B C 1
ATOM 4507 O O . GLU B 1 186 ? -0.208 1.467 -6.598 1 83.12 186 GLU B O 1
ATOM 4512 N N . MET B 1 187 ? -1.851 0.177 -7.445 1 82.94 187 MET B N 1
ATOM 4513 C CA . MET B 1 187 ? -2.764 1.316 -7.465 1 82.94 187 MET B CA 1
ATOM 4514 C C . MET B 1 187 ? -3.016 1.839 -6.055 1 82.94 187 MET B C 1
ATOM 4516 O O . MET B 1 187 ? -3 3.049 -5.828 1 82.94 187 MET B O 1
ATOM 4520 N N . GLN B 1 188 ? -3.277 1.06 -5.133 1 79.44 188 GLN B N 1
ATOM 4521 C CA . GLN B 1 188 ? -3.498 1.445 -3.744 1 79.44 188 GLN B CA 1
ATOM 4522 C C . GLN B 1 188 ? -2.248 2.09 -3.148 1 79.44 188 GLN B C 1
ATOM 4524 O O . GLN B 1 188 ? -2.344 3.064 -2.4 1 79.44 188 GLN B O 1
ATOM 4529 N N . GLU B 1 189 ? -1.166 1.498 -3.42 1 79.12 189 GLU B N 1
ATOM 4530 C CA . GLU B 1 189 ? 0.102 2.029 -2.93 1 79.12 189 GLU B CA 1
ATOM 4531 C C . GLU B 1 189 ? 0.335 3.451 -3.432 1 79.12 189 GLU B C 1
ATOM 4533 O O . GLU B 1 189 ? 0.79 4.312 -2.676 1 79.12 189 GLU B O 1
ATOM 4538 N N . ARG B 1 190 ? 0.108 3.631 -4.668 1 78.44 190 ARG B N 1
ATOM 4539 C CA . ARG B 1 190 ? 0.283 4.965 -5.238 1 78.44 190 ARG B CA 1
ATOM 4540 C C . ARG B 1 190 ? -0.62 5.977 -4.543 1 78.44 190 ARG B C 1
ATOM 4542 O O . ARG B 1 190 ? -0.188 7.09 -4.227 1 78.44 190 ARG B O 1
ATOM 4549 N N . SER B 1 191 ? -1.789 5.594 -4.32 1 78.88 191 SER B N 1
ATOM 4550 C CA . SER B 1 191 ? -2.742 6.465 -3.643 1 78.88 191 SER B CA 1
ATOM 4551 C C . SER B 1 191 ? -2.289 6.781 -2.221 1 78.88 191 SER B C 1
ATOM 4553 O O . SER B 1 191 ? -2.285 7.941 -1.81 1 78.88 191 SER B O 1
ATOM 4555 N N . LEU B 1 192 ? -1.874 5.785 -1.508 1 78.19 192 LEU B N 1
ATOM 4556 C CA . LEU B 1 192 ? -1.428 5.957 -0.13 1 78.19 192 LEU B CA 1
ATOM 4557 C C . LEU B 1 192 ? -0.151 6.789 -0.071 1 78.19 192 LEU B C 1
ATOM 4559 O O . LEU B 1 192 ? 0.026 7.598 0.842 1 78.19 192 LEU B O 1
ATOM 4563 N N . THR B 1 193 ? 0.695 6.582 -1.026 1 78.25 193 THR B N 1
ATOM 4564 C CA . THR B 1 193 ? 1.938 7.344 -1.088 1 78.25 193 THR B CA 1
ATOM 4565 C C . THR B 1 193 ? 1.65 8.828 -1.286 1 78.25 193 THR B C 1
ATOM 4567 O O . THR B 1 193 ? 2.244 9.68 -0.615 1 78.25 193 THR B O 1
ATOM 4570 N N . THR B 1 194 ? 0.771 9.078 -2.129 1 78.81 194 THR B N 1
ATOM 4571 C CA . THR B 1 194 ? 0.389 10.469 -2.365 1 78.81 194 THR B CA 1
ATOM 4572 C C . THR B 1 194 ? -0.186 11.094 -1.099 1 78.81 194 THR B C 1
ATOM 4574 O O . THR B 1 194 ? 0.186 12.211 -0.728 1 78.81 194 THR B O 1
ATOM 4577 N N . MET B 1 195 ? -0.944 10.383 -0.464 1 80.06 195 MET B N 1
ATOM 4578 C CA . MET B 1 195 ? -1.56 10.883 0.764 1 80.06 195 MET B CA 1
ATOM 4579 C C . MET B 1 195 ? -0.519 11.047 1.866 1 80.06 195 MET B C 1
ATOM 4581 O O . MET B 1 195 ? -0.635 11.938 2.707 1 80.06 195 MET B O 1
ATOM 4585 N N . ALA B 1 196 ? 0.426 10.258 1.787 1 79.44 196 ALA B N 1
ATOM 4586 C CA . ALA B 1 196 ? 1.436 10.234 2.842 1 79.44 196 ALA B CA 1
ATOM 4587 C C . ALA B 1 196 ? 2.508 11.289 2.602 1 79.44 196 ALA B C 1
ATOM 4589 O O . ALA B 1 196 ? 3.191 11.711 3.537 1 79.44 196 ALA B O 1
ATOM 4590 N N . THR B 1 197 ? 2.617 11.75 1.345 1 81.75 197 THR B N 1
ATOM 4591 C CA . THR B 1 197 ? 3.791 12.562 1.047 1 81.75 197 THR B CA 1
ATOM 4592 C C . THR B 1 197 ? 3.379 13.953 0.556 1 81.75 197 THR B C 1
ATOM 4594 O O . THR B 1 197 ? 4.188 14.883 0.556 1 81.75 197 THR B O 1
ATOM 4597 N N . ARG B 1 198 ? 2.17 14.102 0.1 1 85.38 198 ARG B N 1
ATOM 4598 C CA . ARG B 1 198 ? 1.757 15.352 -0.528 1 85.38 198 ARG B CA 1
ATOM 4599 C C . ARG B 1 198 ? 0.677 16.047 0.294 1 85.38 198 ARG B C 1
ATOM 4601 O O . ARG B 1 198 ? -0.121 15.391 0.964 1 85.38 198 ARG B O 1
ATOM 4608 N N . ASP B 1 199 ? 0.771 17.359 0.185 1 86.69 199 ASP B N 1
ATOM 4609 C CA . ASP B 1 199 ? -0.306 18.156 0.748 1 86.69 199 ASP B CA 1
ATOM 4610 C C . ASP B 1 199 ? -1.541 18.141 -0.15 1 86.69 199 ASP B C 1
ATOM 4612 O O . ASP B 1 199 ? -1.436 18.312 -1.364 1 86.69 199 ASP B O 1
ATOM 4616 N N . SER B 1 200 ? -2.666 17.875 0.398 1 82.19 200 SER B N 1
ATOM 4617 C CA . SER B 1 200 ? -3.877 17.609 -0.375 1 82.19 200 SER B CA 1
ATOM 4618 C C . SER B 1 200 ? -4.363 18.875 -1.073 1 82.19 200 SER B C 1
ATOM 4620 O O . SER B 1 200 ? -4.984 18.812 -2.137 1 82.19 200 SER B O 1
ATOM 4622 N N . LEU B 1 201 ? -4.098 20 -0.502 1 86 201 LEU B N 1
ATOM 4623 C CA . LEU B 1 201 ? -4.605 21.25 -1.057 1 86 201 LEU B CA 1
ATOM 4624 C C . LEU B 1 201 ? -3.711 21.75 -2.188 1 86 201 LEU B C 1
ATOM 4626 O O . LEU B 1 201 ? -4.199 22.094 -3.262 1 86 201 LEU B O 1
ATOM 4630 N N . THR B 1 202 ? -2.479 21.656 -1.977 1 93.5 202 THR B N 1
ATOM 4631 C CA . THR B 1 202 ? -1.556 22.344 -2.869 1 93.5 202 THR B CA 1
ATOM 4632 C C . THR B 1 202 ? -0.845 21.359 -3.787 1 93.5 202 THR B C 1
ATOM 4634 O O . THR B 1 202 ? -0.268 21.75 -4.805 1 93.5 202 THR B O 1
ATOM 4637 N N . GLY B 1 203 ? -0.821 20.141 -3.369 1 89.88 203 GLY B N 1
ATOM 4638 C CA . GLY B 1 203 ? -0.096 19.156 -4.145 1 89.88 203 GLY B CA 1
ATOM 4639 C C . GLY B 1 203 ? 1.392 19.141 -3.846 1 89.88 203 GLY B C 1
ATOM 4640 O O . GLY B 1 203 ? 2.113 18.25 -4.32 1 89.88 203 GLY B O 1
ATOM 4641 N N . LEU B 1 204 ? 1.868 20.031 -3.088 1 92.19 204 LEU B N 1
ATOM 4642 C CA . LEU B 1 204 ? 3.268 20.047 -2.674 1 92.19 204 LEU B CA 1
ATOM 4643 C C . LEU B 1 204 ? 3.547 18.953 -1.656 1 92.19 204 LEU B C 1
ATOM 4645 O O . LEU B 1 204 ? 2.621 18.297 -1.167 1 92.19 204 LEU B O 1
ATOM 4649 N N . PHE B 1 205 ? 4.832 18.719 -1.456 1 89.62 205 PHE B N 1
ATOM 4650 C CA . PHE B 1 205 ? 5.156 17.766 -0.408 1 89.62 205 PHE B CA 1
ATOM 4651 C C . PHE B 1 205 ? 4.66 18.25 0.947 1 89.62 205 PHE B C 1
ATOM 4653 O O . PHE B 1 205 ? 4.5 19.453 1.157 1 89.62 205 PHE B O 1
ATOM 4660 N N . ASN B 1 206 ? 4.395 17.312 1.78 1 86.62 206 ASN B N 1
ATOM 4661 C CA . ASN B 1 206 ? 3.912 17.688 3.104 1 86.62 206 ASN B CA 1
ATOM 4662 C C . ASN B 1 206 ? 5.047 17.734 4.125 1 86.62 206 ASN B C 1
ATOM 4664 O O . ASN B 1 206 ? 6.184 17.375 3.809 1 86.62 206 ASN B O 1
ATOM 4668 N N . ARG B 1 207 ? 4.75 18.188 5.262 1 85.94 207 ARG B N 1
ATOM 4669 C CA . ARG B 1 207 ? 5.73 18.406 6.32 1 85.94 207 ARG B CA 1
ATOM 4670 C C . ARG B 1 207 ? 6.422 17.109 6.703 1 85.94 207 ARG B C 1
ATOM 4672 O O . ARG B 1 207 ? 7.637 17.078 6.902 1 85.94 207 ARG B O 1
ATOM 4679 N N . ARG B 1 208 ? 5.672 16.141 6.852 1 79.25 208 ARG B N 1
ATOM 4680 C CA . ARG B 1 208 ? 6.23 14.859 7.254 1 79.25 208 ARG B CA 1
ATOM 4681 C C . ARG B 1 208 ? 7.32 14.406 6.285 1 79.25 208 ARG B C 1
ATOM 4683 O O . ARG B 1 208 ? 8.422 14.047 6.703 1 79.25 208 ARG B O 1
ATOM 4690 N N . PHE B 1 209 ? 6.934 14.391 5 1 82.69 209 PHE B N 1
ATOM 4691 C CA . PHE B 1 209 ? 7.883 13.969 3.979 1 82.69 209 PHE B CA 1
ATOM 4692 C C . PHE B 1 209 ? 9.125 14.852 4 1 82.69 209 PHE B C 1
ATOM 4694 O O . PHE B 1 209 ? 10.25 14.344 3.93 1 82.69 209 PHE B O 1
ATOM 4701 N N . SER B 1 210 ? 8.906 16.078 4.051 1 86.31 210 SER B N 1
ATOM 4702 C CA . SER B 1 210 ? 10.016 17.016 3.979 1 86.31 210 SER B CA 1
ATOM 4703 C C . SER B 1 210 ? 10.922 16.891 5.195 1 86.31 210 SER B C 1
ATOM 4705 O O . SER B 1 210 ? 12.141 17.062 5.086 1 86.31 210 SER B O 1
ATOM 4707 N N . SER B 1 211 ? 10.367 16.656 6.32 1 83.56 211 SER B N 1
ATOM 4708 C CA . SER B 1 211 ? 11.156 16.438 7.523 1 83.56 211 SER B CA 1
ATOM 4709 C C . SER B 1 211 ? 12.039 15.195 7.387 1 83.56 211 SER B C 1
ATOM 4711 O O . SER B 1 211 ? 13.219 15.227 7.738 1 83.56 211 SER B O 1
ATOM 4713 N N . ASP B 1 212 ? 11.453 14.211 6.891 1 77.69 212 ASP B N 1
ATOM 4714 C CA . ASP B 1 212 ? 12.211 12.984 6.664 1 77.69 212 ASP B CA 1
ATOM 4715 C C . ASP B 1 212 ? 13.32 13.203 5.637 1 77.69 212 ASP B C 1
ATOM 4717 O O . ASP B 1 212 ? 14.422 12.672 5.781 1 77.69 212 ASP B O 1
ATOM 4721 N N . TYR B 1 213 ? 12.953 13.883 4.586 1 81.88 213 TYR B N 1
ATOM 4722 C CA . TYR B 1 213 ? 13.922 14.195 3.547 1 81.88 213 TYR B CA 1
ATOM 4723 C C . TYR B 1 213 ? 15.102 14.977 4.117 1 81.88 213 TYR B C 1
ATOM 4725 O O . TYR B 1 213 ? 16.266 14.656 3.836 1 81.88 213 TYR B O 1
ATOM 4733 N N . LEU B 1 214 ? 14.797 15.898 4.91 1 84.94 214 LEU B N 1
ATOM 4734 C CA . LEU B 1 214 ? 15.828 16.734 5.516 1 84.94 214 LEU B CA 1
ATOM 4735 C C . LEU B 1 214 ? 16.719 15.906 6.445 1 84.94 214 LEU B C 1
ATOM 4737 O O . LEU B 1 214 ? 17.922 16.141 6.52 1 84.94 214 LEU B O 1
ATOM 4741 N N . ARG B 1 215 ? 16.109 15.094 7.164 1 79.94 215 ARG B N 1
ATOM 4742 C CA . ARG B 1 215 ? 16.875 14.203 8.039 1 79.94 215 ARG B CA 1
ATOM 4743 C C . ARG B 1 215 ? 17.875 13.375 7.246 1 79.94 215 ARG B C 1
ATOM 4745 O O . ARG B 1 215 ? 19.031 13.242 7.645 1 79.94 215 ARG B O 1
ATOM 4752 N N . GLN B 1 216 ? 17.469 12.906 6.148 1 76.38 216 GLN B N 1
ATOM 4753 C CA . GLN B 1 216 ? 18.328 12.094 5.293 1 76.38 216 GLN B CA 1
ATOM 4754 C C . GLN B 1 216 ? 19.453 12.938 4.688 1 76.38 216 GLN B C 1
ATOM 4756 O O . GLN B 1 216 ? 20.594 12.492 4.621 1 76.38 216 GLN B O 1
ATOM 4761 N N . VAL B 1 217 ? 19.062 14.07 4.258 1 79.69 217 VAL B N 1
ATOM 4762 C CA . VAL B 1 217 ? 20.047 14.961 3.652 1 79.69 217 VAL B CA 1
ATOM 4763 C C . VAL B 1 217 ? 21.094 15.359 4.688 1 79.69 217 VAL B C 1
ATOM 4765 O O . VAL B 1 217 ? 22.281 15.445 4.371 1 79.69 217 VAL B O 1
ATOM 4768 N N . SER B 1 218 ? 20.609 15.586 5.848 1 81.88 218 SER B N 1
ATOM 4769 C CA . SER B 1 218 ? 21.516 15.961 6.922 1 81.88 218 SER B CA 1
ATOM 4770 C C . SER B 1 218 ? 22.547 14.859 7.188 1 81.88 218 SER B C 1
ATOM 4772 O O . SER B 1 218 ? 23.703 15.148 7.469 1 81.88 218 SER B O 1
ATOM 4774 N N . ILE B 1 219 ? 22.172 13.656 7.051 1 74.81 219 ILE B N 1
ATOM 4775 C CA . ILE B 1 219 ? 23.047 12.516 7.273 1 74.81 219 ILE B CA 1
ATOM 4776 C C . ILE B 1 219 ? 24 12.359 6.09 1 74.81 219 ILE B C 1
ATOM 4778 O O . ILE B 1 219 ? 25.203 12.102 6.273 1 74.81 219 ILE B O 1
ATOM 4782 N N . GLN B 1 220 ? 23.469 12.539 4.949 1 74.06 220 GLN B N 1
ATOM 4783 C CA . GLN B 1 220 ? 24.266 12.375 3.736 1 74.06 220 GLN B CA 1
ATOM 4784 C C . GLN B 1 220 ? 25.312 13.469 3.613 1 74.06 220 GLN B C 1
ATOM 4786 O O . GLN B 1 220 ? 26.406 13.234 3.1 1 74.06 220 GLN B O 1
ATOM 4791 N N . GLN B 1 221 ? 24.922 14.602 3.957 1 77.44 221 GLN B N 1
ATOM 4792 C CA . GLN B 1 221 ? 25.828 15.742 3.863 1 77.44 221 GLN B CA 1
ATOM 4793 C C . GLN B 1 221 ? 27.047 15.539 4.742 1 77.44 221 GLN B C 1
ATOM 4795 O O . GLN B 1 221 ? 28.109 16.109 4.484 1 77.44 221 GLN B O 1
ATOM 4800 N N . GLN B 1 222 ? 26.844 14.82 5.707 1 73.25 222 GLN B N 1
ATOM 4801 C CA . GLN B 1 222 ? 27.984 14.484 6.539 1 73.25 222 GLN B CA 1
ATOM 4802 C C . GLN B 1 222 ? 29.047 13.727 5.734 1 73.25 222 GLN B C 1
ATOM 4804 O O . GLN B 1 222 ? 30.234 13.852 5.992 1 73.25 222 GLN B O 1
ATOM 4809 N N . ARG B 1 223 ? 28.656 13.164 4.672 1 67.38 223 ARG B N 1
ATOM 4810 C CA . ARG B 1 223 ? 29.562 12.344 3.867 1 67.38 223 ARG B CA 1
ATOM 4811 C C . ARG B 1 223 ? 30.047 13.109 2.645 1 67.38 223 ARG B C 1
ATOM 4813 O O . ARG B 1 223 ? 31.25 13.102 2.348 1 67.38 223 ARG B O 1
ATOM 4820 N N . ASN B 1 224 ? 29.234 13.797 1.938 1 71 224 ASN B N 1
ATOM 4821 C CA . ASN B 1 224 ? 29.562 14.344 0.628 1 71 224 ASN B CA 1
ATOM 4822 C C . ASN B 1 224 ? 29.859 15.836 0.702 1 71 224 ASN B C 1
ATOM 4824 O O . ASN B 1 224 ? 30.391 16.422 -0.243 1 71 224 ASN B O 1
ATOM 4828 N N . LYS B 1 225 ? 29.547 16.5 1.757 1 77.75 225 LYS B N 1
ATOM 4829 C CA . LYS B 1 225 ? 29.766 17.922 2.025 1 77.75 225 LYS B CA 1
ATOM 4830 C C . LYS B 1 225 ? 29.125 18.781 0.942 1 77.75 225 LYS B C 1
ATOM 4832 O O . LYS B 1 225 ? 29.641 19.859 0.612 1 77.75 225 LYS B O 1
ATOM 4837 N N . SER B 1 226 ? 28.172 18.234 0.299 1 85 226 SER B N 1
ATOM 4838 C CA . SER B 1 226 ? 27.453 19.016 -0.704 1 85 226 SER B CA 1
ATOM 4839 C C . SER B 1 226 ? 26.594 20.094 -0.054 1 85 226 SER B C 1
ATOM 4841 O O . SER B 1 226 ? 25.953 19.859 0.972 1 85 226 SER B O 1
ATOM 4843 N N . PRO B 1 227 ? 26.688 21.281 -0.602 1 89.88 227 PRO B N 1
ATOM 4844 C CA . PRO B 1 227 ? 25.891 22.359 0.005 1 89.88 227 PRO B CA 1
ATOM 4845 C C . PRO B 1 227 ? 24.391 22.125 -0.1 1 89.88 227 PRO B C 1
ATOM 4847 O O . PRO B 1 227 ? 23.922 21.484 -1.048 1 89.88 227 PRO B O 1
ATOM 4850 N N . CYS B 1 228 ? 23.703 22.516 0.904 1 92.75 228 CYS B N 1
ATOM 4851 C CA . CYS B 1 228 ? 22.234 22.469 0.923 1 92.75 228 CYS B CA 1
ATOM 4852 C C . CYS B 1 228 ? 21.656 23.703 1.606 1 92.75 228 CYS B C 1
ATOM 4854 O O . CYS B 1 228 ? 22.156 24.141 2.65 1 92.75 228 CYS B O 1
ATOM 4856 N N . SER B 1 229 ? 20.703 24.328 0.958 1 95.56 229 SER B N 1
ATOM 4857 C CA . SER B 1 229 ? 20.031 25.5 1.538 1 95.56 229 SER B CA 1
ATOM 4858 C C . SER B 1 229 ? 18.547 25.234 1.731 1 95.56 229 SER B C 1
ATOM 4860 O O . SER B 1 229 ? 17.953 24.422 1.023 1 95.56 229 SER B O 1
ATOM 4862 N N . ILE B 1 230 ? 17.984 25.922 2.732 1 96.44 230 ILE B N 1
ATOM 4863 C CA . ILE B 1 230 ? 16.547 25.828 2.959 1 96.44 230 ILE B CA 1
ATOM 4864 C C . ILE B 1 230 ? 15.945 27.219 3.1 1 96.44 230 ILE B C 1
ATOM 4866 O O . ILE B 1 230 ? 16.641 28.156 3.488 1 96.44 230 ILE B O 1
ATOM 4870 N N . ALA B 1 231 ? 14.703 27.375 2.732 1 97.69 231 ALA B N 1
ATOM 4871 C CA . ALA B 1 231 ? 13.961 28.625 2.871 1 97.69 231 ALA B CA 1
ATOM 4872 C C . ALA B 1 231 ? 12.586 28.375 3.492 1 97.69 231 ALA B C 1
ATOM 4874 O O . ALA B 1 231 ? 11.852 27.484 3.061 1 97.69 231 ALA B O 1
ATOM 4875 N N . LEU B 1 232 ? 12.352 29.062 4.531 1 97 232 LEU B N 1
ATOM 4876 C CA . LEU B 1 232 ? 11.016 29.078 5.117 1 97 232 LEU B CA 1
ATOM 4877 C C . LEU B 1 232 ? 10.258 30.344 4.715 1 97 232 LEU B C 1
ATOM 4879 O O . LEU B 1 232 ? 10.75 31.453 4.91 1 97 232 LEU B O 1
ATOM 4883 N N . LEU B 1 233 ? 9.086 30.078 4.109 1 97 233 LEU B N 1
ATOM 4884 C CA . LEU B 1 233 ? 8.266 31.172 3.59 1 97 233 LEU B CA 1
ATOM 4885 C C . LEU B 1 233 ? 6.938 31.234 4.328 1 97 233 LEU B C 1
ATOM 4887 O O . LEU B 1 233 ? 6.379 30.219 4.719 1 97 233 LEU B O 1
ATOM 4891 N N . ASP B 1 234 ? 6.438 32.406 4.461 1 95.88 234 ASP B N 1
ATOM 4892 C CA . ASP B 1 234 ? 5.117 32.688 5.023 1 95.88 234 ASP B CA 1
ATOM 4893 C C . ASP B 1 234 ? 4.371 33.719 4.219 1 95.88 234 ASP B C 1
ATOM 4895 O O . ASP B 1 234 ? 4.957 34.75 3.814 1 95.88 234 ASP B O 1
ATOM 4899 N N . ILE B 1 235 ? 3.133 33.5 4.004 1 95.81 235 ILE B N 1
ATOM 4900 C CA . ILE B 1 235 ? 2.305 34.5 3.311 1 95.81 235 ILE B CA 1
ATOM 4901 C C . ILE B 1 235 ? 1.948 35.625 4.262 1 95.81 235 ILE B C 1
ATOM 4903 O O . ILE B 1 235 ? 1.351 35.406 5.316 1 95.81 235 ILE B O 1
ATOM 4907 N N . ASP B 1 236 ? 2.264 36.844 3.781 1 95.12 236 ASP B N 1
ATOM 4908 C CA . ASP B 1 236 ? 2.029 38 4.633 1 95.12 236 ASP B CA 1
ATOM 4909 C C . ASP B 1 236 ? 0.536 38.281 4.773 1 95.12 236 ASP B C 1
ATOM 4911 O O . ASP B 1 236 ? -0.183 38.375 3.777 1 95.12 236 ASP B O 1
ATOM 4915 N N . HIS B 1 237 ? 0.096 38.438 6.012 1 92.25 237 HIS B N 1
ATOM 4916 C CA . HIS B 1 237 ? -1.264 38.844 6.355 1 92.25 237 HIS B CA 1
ATOM 4917 C C . HIS B 1 237 ? -2.287 37.844 5.793 1 92.25 237 HIS B C 1
ATOM 4919 O O . HIS B 1 237 ? -3.332 38.25 5.281 1 92.25 237 HIS B O 1
ATOM 4925 N N . PHE B 1 238 ? -1.994 36.656 5.852 1 91.5 238 PHE B N 1
ATOM 4926 C CA . PHE B 1 238 ? -2.869 35.625 5.273 1 91.5 238 PHE B CA 1
ATOM 4927 C C . PHE B 1 238 ? -4.184 35.562 6.039 1 91.5 238 PHE B C 1
ATOM 4929 O O . PHE B 1 238 ? -5.242 35.344 5.445 1 91.5 238 PHE B O 1
ATOM 4936 N N . LYS B 1 239 ? -4.102 35.625 7.328 1 82.69 239 LYS B N 1
ATOM 4937 C CA . LYS B 1 239 ? -5.32 35.625 8.133 1 82.69 239 LYS B CA 1
ATOM 4938 C C . LYS B 1 239 ? -6.273 36.719 7.707 1 82.69 239 LYS B C 1
ATOM 4940 O O . LYS B 1 239 ? -7.488 36.531 7.668 1 82.69 239 LYS B O 1
ATOM 4945 N N . GLN B 1 240 ? -5.746 37.875 7.457 1 86.69 240 GLN B N 1
ATOM 4946 C CA . GLN B 1 240 ? -6.562 39 7.008 1 86.69 240 GLN B CA 1
ATOM 4947 C C . GLN B 1 240 ? -7.254 38.688 5.684 1 86.69 240 GLN B C 1
ATOM 4949 O O . GLN B 1 240 ? -8.391 39.094 5.461 1 86.69 240 GLN B O 1
ATOM 4954 N N . ILE B 1 241 ? -6.57 38.031 4.852 1 90.19 241 ILE B N 1
ATOM 4955 C CA . ILE B 1 241 ? -7.145 37.625 3.574 1 90.19 241 ILE B CA 1
ATOM 4956 C C . ILE B 1 241 ? -8.312 36.656 3.82 1 90.19 241 ILE B C 1
ATOM 4958 O O . ILE B 1 241 ? -9.391 36.812 3.238 1 90.19 241 ILE B O 1
ATOM 4962 N N . ASN B 1 242 ? -8.141 35.75 4.688 1 83.81 242 ASN B N 1
ATOM 4963 C CA . ASN B 1 242 ? -9.203 34.781 5.016 1 83.81 242 ASN B CA 1
ATOM 4964 C C . ASN B 1 242 ? -10.406 35.469 5.645 1 83.81 242 ASN B C 1
ATOM 4966 O O . ASN B 1 242 ? -11.547 35.156 5.34 1 83.81 242 ASN B O 1
ATOM 4970 N N . ASP B 1 243 ? -10.109 36.375 6.488 1 78.44 243 ASP B N 1
ATOM 4971 C CA . ASP B 1 243 ? -11.172 37.094 7.207 1 78.44 243 ASP B CA 1
ATOM 4972 C C . ASP B 1 243 ? -11.992 37.938 6.258 1 78.44 243 ASP B C 1
ATOM 4974 O O . ASP B 1 243 ? -13.211 38.062 6.402 1 78.44 243 ASP B O 1
ATOM 4978 N N . ARG B 1 244 ? -11.289 38.562 5.363 1 85 244 ARG B N 1
ATOM 4979 C CA . ARG B 1 244 ? -11.93 39.5 4.465 1 85 244 ARG B CA 1
ATOM 4980 C C . ARG B 1 244 ? -12.648 38.781 3.324 1 85 244 ARG B C 1
ATOM 4982 O O . ARG B 1 244 ? -13.75 39.188 2.938 1 85 244 ARG B O 1
ATOM 4989 N N . TYR B 1 245 ? -12.023 37.75 2.789 1 86.25 245 TYR B N 1
ATOM 4990 C CA . TYR B 1 245 ? -12.539 37.188 1.551 1 86.25 245 TYR B CA 1
ATOM 4991 C C . TYR B 1 245 ? -13.055 35.781 1.784 1 86.25 245 TYR B C 1
ATOM 4993 O O . TYR B 1 245 ? -13.703 35.188 0.912 1 86.25 245 TYR B O 1
ATOM 5001 N N . GLY B 1 246 ? -12.734 35.25 2.865 1 80.62 246 GLY B N 1
ATOM 5002 C CA . GLY B 1 246 ? -13.156 33.875 3.172 1 80.62 246 GLY B CA 1
ATOM 5003 C C . GLY B 1 246 ? -12.055 32.844 2.988 1 80.62 246 GLY B C 1
ATOM 5004 O O . GLY B 1 246 ? -11.102 33.094 2.24 1 80.62 246 GLY B O 1
ATOM 5005 N N . HIS B 1 247 ? -12.281 31.672 3.5 1 79.69 247 HIS B N 1
ATOM 5006 C CA . HIS B 1 247 ? -11.266 30.625 3.496 1 79.69 247 HIS B CA 1
ATOM 5007 C C . HIS B 1 247 ? -11.102 30.016 2.105 1 79.69 247 HIS B C 1
ATOM 5009 O O . HIS B 1 247 ? -10.016 29.547 1.754 1 79.69 247 HIS B O 1
ATOM 5015 N N . LYS B 1 248 ? -12.094 29.984 1.408 1 82.69 248 LYS B N 1
ATOM 5016 C CA . LYS B 1 248 ? -12 29.453 0.05 1 82.69 248 LYS B CA 1
ATOM 5017 C C . LYS B 1 248 ? -11.023 30.266 -0.793 1 82.69 248 LYS B C 1
ATOM 5019 O O . LYS B 1 248 ? -10.281 29.719 -1.603 1 82.69 248 LYS B O 1
ATOM 5024 N N . VAL B 1 249 ? -11.133 31.531 -0.596 1 87.62 249 VAL B N 1
ATOM 5025 C CA . VAL B 1 249 ? -10.219 32.438 -1.309 1 87.62 249 VAL B CA 1
ATOM 5026 C C . VAL B 1 249 ? -8.797 32.219 -0.795 1 87.62 249 VAL B C 1
ATOM 5028 O O . VAL B 1 249 ? -7.844 32.25 -1.573 1 87.62 249 VAL B O 1
ATOM 5031 N N . GLY B 1 250 ? -8.703 32.031 0.486 1 91 250 GLY B N 1
ATOM 5032 C CA . GLY B 1 250 ? -7.406 31.688 1.044 1 91 250 GLY B CA 1
ATOM 5033 C C . GLY B 1 250 ? -6.812 30.422 0.448 1 91 250 GLY B C 1
ATOM 5034 O O . GLY B 1 250 ? -5.629 30.391 0.1 1 91 250 GLY B O 1
ATOM 5035 N N . ASP B 1 251 ? -7.652 29.516 0.288 1 88.94 251 ASP B N 1
ATOM 5036 C CA . ASP B 1 251 ? -7.223 28.266 -0.331 1 88.94 251 ASP B CA 1
ATOM 5037 C C . ASP B 1 251 ? -6.758 28.5 -1.767 1 88.94 251 ASP B C 1
ATOM 5039 O O . ASP B 1 251 ? -5.773 27.906 -2.207 1 88.94 251 ASP B O 1
ATOM 5043 N N . ALA B 1 252 ? -7.469 29.281 -2.41 1 91.06 252 ALA B N 1
ATOM 5044 C CA . ALA B 1 252 ? -7.105 29.594 -3.791 1 91.06 252 ALA B CA 1
ATOM 5045 C C . ALA B 1 252 ? -5.742 30.281 -3.857 1 91.06 252 ALA B C 1
ATOM 5047 O O . ALA B 1 252 ? -4.965 30.047 -4.785 1 91.06 252 ALA B O 1
ATOM 5048 N N . CYS B 1 253 ? -5.52 31.094 -2.908 1 94.25 253 CYS B N 1
ATOM 5049 C CA . CYS B 1 253 ? -4.227 31.766 -2.828 1 94.25 253 CYS B CA 1
ATOM 5050 C C . CYS B 1 253 ? -3.104 30.766 -2.611 1 94.25 253 CYS B C 1
ATOM 5052 O O . CYS B 1 253 ? -2.062 30.844 -3.268 1 94.25 253 CYS B O 1
ATOM 5054 N N . LEU B 1 254 ? -3.354 29.891 -1.731 1 95.12 254 LEU B N 1
ATOM 5055 C CA . LEU B 1 254 ? -2.361 28.859 -1.433 1 95.12 254 LEU B CA 1
ATOM 5056 C C . LEU B 1 254 ? -2.059 28.016 -2.67 1 95.12 254 LEU B C 1
ATOM 5058 O O . LEU B 1 254 ? -0.897 27.719 -2.945 1 95.12 254 LEU B O 1
ATOM 5062 N N . VAL B 1 255 ? -3.049 27.672 -3.4 1 94.81 255 VAL B N 1
ATOM 5063 C CA . VAL B 1 255 ? -2.904 26.875 -4.613 1 94.81 255 VAL B CA 1
ATOM 5064 C C . VAL B 1 255 ? -2.125 27.656 -5.66 1 94.81 255 VAL B C 1
ATOM 5066 O O . VAL B 1 255 ? -1.237 27.109 -6.324 1 94.81 255 VAL B O 1
ATOM 5069 N N . GLN B 1 256 ? -2.463 28.844 -5.777 1 94.56 256 GLN B N 1
ATOM 5070 C CA . GLN B 1 256 ? -1.78 29.688 -6.758 1 94.56 256 GLN B CA 1
ATOM 5071 C C . GLN B 1 256 ? -0.292 29.812 -6.441 1 94.56 256 GLN B C 1
ATOM 5073 O O . GLN B 1 256 ? 0.55 29.672 -7.332 1 94.56 256 GLN B O 1
ATOM 5078 N N . ILE B 1 257 ? -0.03 30.062 -5.238 1 95.81 257 ILE B N 1
ATOM 5079 C CA . ILE B 1 257 ? 1.364 30.203 -4.828 1 95.81 257 ILE B CA 1
ATOM 5080 C C . ILE B 1 257 ? 2.1 28.891 -5.07 1 95.81 257 ILE B C 1
ATOM 5082 O O . ILE B 1 257 ? 3.242 28.875 -5.535 1 95.81 257 ILE B O 1
ATOM 5086 N N . SER B 1 258 ? 1.479 27.859 -4.75 1 96.19 258 SER B N 1
ATOM 5087 C CA . SER B 1 258 ? 2.076 26.547 -4.941 1 96.19 258 SER B CA 1
ATOM 5088 C C . SER B 1 258 ? 2.373 26.281 -6.414 1 96.19 258 SER B C 1
ATOM 5090 O O . SER B 1 258 ? 3.424 25.719 -6.75 1 96.19 258 SER B O 1
ATOM 5092 N N . ASP B 1 259 ? 1.452 26.656 -7.234 1 95.19 259 ASP B N 1
ATOM 5093 C CA . ASP B 1 259 ? 1.648 26.516 -8.672 1 95.19 259 ASP B CA 1
ATOM 5094 C C . ASP B 1 259 ? 2.824 27.359 -9.156 1 95.19 259 ASP B C 1
ATOM 5096 O O . ASP B 1 259 ? 3.625 26.906 -9.977 1 95.19 259 ASP B O 1
ATOM 5100 N N . MET B 1 260 ? 2.877 28.469 -8.664 1 95.75 260 MET B N 1
ATOM 5101 C CA . MET B 1 260 ? 3.957 29.375 -9.031 1 95.75 260 MET B CA 1
ATOM 5102 C C . MET B 1 260 ? 5.305 28.844 -8.547 1 95.75 260 MET B C 1
ATOM 5104 O O . MET B 1 260 ? 6.305 28.938 -9.266 1 95.75 260 MET B O 1
ATOM 5108 N N . LEU B 1 261 ? 5.336 28.359 -7.367 1 96.12 261 LEU B N 1
ATOM 5109 C CA . LEU B 1 261 ? 6.551 27.75 -6.836 1 96.12 261 LEU B CA 1
ATOM 5110 C C . LEU B 1 261 ? 7.02 26.609 -7.727 1 96.12 261 LEU B C 1
ATOM 5112 O O . LEU B 1 261 ? 8.203 26.531 -8.078 1 96.12 261 LEU B O 1
ATOM 5116 N N . THR B 1 262 ? 6.117 25.781 -8.102 1 94.56 262 THR B N 1
ATOM 5117 C CA . THR B 1 262 ? 6.43 24.594 -8.898 1 94.56 262 THR B CA 1
ATOM 5118 C C . THR B 1 262 ? 6.973 24.984 -10.266 1 94.56 262 THR B C 1
ATOM 5120 O O . THR B 1 262 ? 7.84 24.312 -10.82 1 94.56 262 THR B O 1
ATOM 5123 N N . ARG B 1 263 ? 6.508 26.062 -10.789 1 93.25 263 ARG B N 1
ATOM 5124 C CA . ARG B 1 263 ? 6.938 26.531 -12.102 1 93.25 263 ARG B CA 1
ATOM 5125 C C . ARG B 1 263 ? 8.273 27.25 -12.016 1 93.25 263 ARG B C 1
ATOM 5127 O O . ARG B 1 263 ? 9.047 27.266 -12.977 1 93.25 263 ARG B O 1
ATOM 5134 N N . HIS B 1 264 ? 8.531 27.766 -10.938 1 95.12 264 HIS B N 1
ATOM 5135 C CA . HIS B 1 264 ? 9.68 28.656 -10.812 1 95.12 264 HIS B CA 1
ATOM 5136 C C . HIS B 1 264 ? 10.93 27.891 -10.422 1 95.12 264 HIS B C 1
ATOM 5138 O O . HIS B 1 264 ? 12.039 28.266 -10.805 1 95.12 264 HIS B O 1
ATOM 5144 N N . PHE B 1 265 ? 10.789 26.859 -9.672 1 93.62 265 PHE B N 1
ATOM 5145 C CA . PHE B 1 265 ? 11.938 26.141 -9.148 1 93.62 265 PHE B CA 1
ATOM 5146 C C . PHE B 1 265 ? 12.133 24.828 -9.883 1 93.62 265 PHE B C 1
ATOM 5148 O O . PHE B 1 265 ? 11.273 24.406 -10.664 1 93.62 265 PHE B O 1
ATOM 5155 N N . ARG B 1 266 ? 13.336 24.141 -9.602 1 84.75 266 ARG B N 1
ATOM 5156 C CA . ARG B 1 266 ? 13.734 22.938 -10.328 1 84.75 266 ARG B CA 1
ATOM 5157 C C . ARG B 1 266 ? 13.016 21.703 -9.789 1 84.75 266 ARG B C 1
ATOM 5159 O O . ARG B 1 266 ? 12.508 21.719 -8.664 1 84.75 266 ARG B O 1
ATOM 5166 N N . SER B 1 267 ? 13.047 20.719 -10.578 1 83.12 267 SER B N 1
ATOM 5167 C CA . SER B 1 267 ? 12.461 19.438 -10.188 1 83.12 267 SER B CA 1
ATOM 5168 C C . SER B 1 267 ? 13.258 18.797 -9.062 1 83.12 267 SER B C 1
ATOM 5170 O O . SER B 1 267 ? 12.711 17.984 -8.305 1 83.12 267 SER B O 1
ATOM 5172 N N . SER B 1 268 ? 14.508 19.094 -8.906 1 82.31 268 SER B N 1
ATOM 5173 C CA . SER B 1 268 ? 15.367 18.531 -7.867 1 82.31 268 SER B CA 1
ATOM 5174 C C . SER B 1 268 ? 15.125 19.203 -6.523 1 82.31 268 SER B C 1
ATOM 5176 O O . SER B 1 268 ? 15.547 18.703 -5.48 1 82.31 268 SER B O 1
ATOM 5178 N N . ASP B 1 269 ? 14.422 20.344 -6.594 1 89.56 269 ASP B N 1
ATOM 5179 C CA . ASP B 1 269 ? 14.094 21.062 -5.359 1 89.56 269 ASP B CA 1
ATOM 5180 C C . ASP B 1 269 ? 12.875 20.438 -4.684 1 89.56 269 ASP B C 1
ATOM 5182 O O . ASP B 1 269 ? 12.039 19.828 -5.344 1 89.56 269 ASP B O 1
ATOM 5186 N N . VAL B 1 270 ? 12.922 20.547 -3.379 1 91.81 270 VAL B N 1
ATOM 5187 C CA . VAL B 1 270 ? 11.805 20 -2.609 1 91.81 270 VAL B CA 1
ATOM 5188 C C . VAL B 1 270 ? 10.938 21.156 -2.082 1 91.81 270 VAL B C 1
ATOM 5190 O O . VAL B 1 270 ? 11.375 21.922 -1.23 1 91.81 270 VAL B O 1
ATOM 5193 N N . LEU B 1 271 ? 9.773 21.234 -2.629 1 95.31 271 LEU B N 1
ATOM 5194 C CA . LEU B 1 271 ? 8.805 22.266 -2.246 1 95.31 271 LEU B CA 1
ATOM 5195 C C . LEU B 1 271 ? 7.727 21.672 -1.342 1 95.31 271 LEU B C 1
ATOM 5197 O O . LEU B 1 271 ? 7.023 20.75 -1.734 1 95.31 271 LEU B O 1
ATOM 5201 N N . CYS B 1 272 ? 7.562 22.281 -0.147 1 94.44 272 CYS B N 1
ATOM 5202 C CA . CYS B 1 272 ? 6.711 21.688 0.875 1 94.44 272 CYS B CA 1
ATOM 5203 C C . CYS B 1 272 ? 5.766 22.719 1.472 1 94.44 272 CYS B C 1
ATOM 5205 O O . CYS B 1 272 ? 6.164 23.859 1.716 1 94.44 272 CYS B O 1
ATOM 5207 N N . ARG B 1 273 ? 4.523 22.328 1.613 1 93.88 273 ARG B N 1
ATOM 5208 C CA . ARG B 1 273 ? 3.674 23.094 2.516 1 93.88 273 ARG B CA 1
ATOM 5209 C C . ARG B 1 273 ? 3.926 22.719 3.971 1 93.88 273 ARG B C 1
ATOM 5211 O O . ARG B 1 273 ? 3.477 21.656 4.426 1 93.88 273 ARG B O 1
ATOM 5218 N N . TRP B 1 274 ? 4.559 23.531 4.695 1 88.62 274 TRP B N 1
ATOM 5219 C CA . TRP B 1 274 ? 5.094 23.266 6.027 1 88.62 274 TRP B CA 1
ATOM 5220 C C . TRP B 1 274 ? 4.039 23.516 7.098 1 88.62 274 TRP B C 1
ATOM 5222 O O . TRP B 1 274 ? 4.047 22.859 8.148 1 88.62 274 TRP B O 1
ATOM 5232 N N . GLY B 1 275 ? 3.203 24.422 6.867 1 84.56 275 GLY B N 1
ATOM 5233 C CA . GLY B 1 275 ? 2.098 24.812 7.73 1 84.56 275 GLY B CA 1
ATOM 5234 C C . GLY B 1 275 ? 0.889 25.312 6.969 1 84.56 275 GLY B C 1
ATOM 5235 O O . GLY B 1 275 ? 0.73 25.016 5.781 1 84.56 275 GLY B O 1
ATOM 5236 N N . GLY B 1 276 ? -0.02 25.875 7.699 1 83.12 276 GLY B N 1
ATOM 5237 C CA . GLY B 1 276 ? -1.189 26.422 7.027 1 83.12 276 GLY B CA 1
ATOM 5238 C C . GLY B 1 276 ? -0.842 27.406 5.93 1 83.12 276 GLY B C 1
ATOM 5239 O O . GLY B 1 276 ? -1.292 27.266 4.789 1 83.12 276 GLY B O 1
ATOM 5240 N N . GLU B 1 277 ? -0.059 28.344 6.293 1 92.19 277 GLU B N 1
ATOM 5241 C CA . GLU B 1 277 ? 0.333 29.375 5.34 1 92.19 277 GLU B CA 1
ATOM 5242 C C . GLU B 1 277 ? 1.844 29.391 5.125 1 92.19 277 GLU B C 1
ATOM 5244 O O . GLU B 1 277 ? 2.387 30.328 4.543 1 92.19 277 GLU B O 1
ATOM 5249 N N . GLU B 1 278 ? 2.467 28.375 5.613 1 94.12 278 GLU B N 1
ATOM 5250 C CA . GLU B 1 278 ? 3.926 28.312 5.559 1 94.12 278 GLU B CA 1
ATOM 5251 C C . GLU B 1 278 ? 4.398 27.266 4.559 1 94.12 278 GLU B C 1
ATOM 5253 O O . GLU B 1 278 ? 3.779 26.219 4.418 1 94.12 278 GLU B O 1
ATOM 5258 N N . PHE B 1 279 ? 5.523 27.625 3.885 1 96.5 279 PHE B N 1
ATOM 5259 C CA . PHE B 1 279 ? 6.164 26.719 2.934 1 96.5 279 PHE B CA 1
ATOM 5260 C C . PHE B 1 279 ? 7.637 26.531 3.275 1 96.5 279 PHE B C 1
ATOM 5262 O O . PHE B 1 279 ? 8.297 27.453 3.76 1 96.5 279 PHE B O 1
ATOM 5269 N N . LEU B 1 280 ? 8.062 25.391 3.115 1 95.94 280 LEU B N 1
ATOM 5270 C CA . LEU B 1 280 ? 9.477 25.062 3.258 1 95.94 280 LEU B CA 1
ATOM 5271 C C . LEU B 1 280 ? 10.07 24.609 1.926 1 95.94 280 LEU B C 1
ATOM 5273 O O . LEU B 1 280 ? 9.555 23.688 1.292 1 95.94 280 LEU B O 1
ATOM 5277 N N . LEU B 1 281 ? 11.094 25.281 1.502 1 96.56 281 LEU B N 1
ATOM 5278 C CA . LEU B 1 281 ? 11.805 24.922 0.279 1 96.56 281 LEU B CA 1
ATOM 5279 C C . LEU B 1 281 ? 13.195 24.391 0.595 1 96.56 281 LEU B C 1
ATOM 5281 O O . LEU B 1 281 ? 13.914 24.969 1.413 1 96.56 281 LEU B O 1
ATOM 5285 N N . ILE B 1 282 ? 13.531 23.281 0.009 1 93.75 282 ILE B N 1
ATOM 5286 C CA . ILE B 1 282 ? 14.844 22.656 0.197 1 93.75 282 ILE B CA 1
ATOM 5287 C C . ILE B 1 282 ? 15.586 22.609 -1.133 1 93.75 282 ILE B C 1
ATOM 5289 O O . ILE B 1 282 ? 15.047 22.156 -2.145 1 93.75 282 ILE B O 1
ATOM 5293 N N . PHE B 1 283 ? 16.781 23.062 -1.098 1 93.19 283 PHE B N 1
ATOM 5294 C CA . PHE B 1 283 ? 17.609 23.156 -2.299 1 93.19 283 PHE B CA 1
ATOM 5295 C C . PHE B 1 283 ? 18.891 22.344 -2.145 1 93.19 283 PHE B C 1
ATOM 5297 O O . PHE B 1 283 ? 19.953 22.906 -1.843 1 93.19 283 PHE B O 1
ATOM 5304 N N . PRO B 1 284 ? 18.812 21.078 -2.498 1 87.38 284 PRO B N 1
ATOM 5305 C CA . PRO B 1 284 ? 20.031 20.266 -2.436 1 87.38 284 PRO B CA 1
ATOM 5306 C C . PRO B 1 284 ? 21.094 20.703 -3.451 1 87.38 284 PRO B C 1
ATOM 5308 O O . PRO B 1 284 ? 20.75 21.062 -4.582 1 87.38 284 PRO B O 1
ATOM 5311 N N . GLY B 1 285 ? 22.297 20.641 -3.039 1 87.75 285 GLY B N 1
ATOM 5312 C CA . GLY B 1 285 ? 23.406 20.969 -3.924 1 87.75 285 GLY B CA 1
ATOM 5313 C C . GLY B 1 285 ? 23.516 22.453 -4.238 1 87.75 285 GLY B C 1
ATOM 5314 O O . GLY B 1 285 ? 24.156 22.844 -5.215 1 87.75 285 GLY B O 1
ATOM 5315 N N . THR B 1 286 ? 22.828 23.266 -3.457 1 91.88 286 THR B N 1
ATOM 5316 C CA . THR B 1 286 ? 22.781 24.703 -3.742 1 91.88 286 THR B CA 1
ATOM 5317 C C . THR B 1 286 ? 23.141 25.516 -2.498 1 91.88 286 THR B C 1
ATOM 5319 O O . THR B 1 286 ? 22.562 25.312 -1.431 1 91.88 286 THR B O 1
ATOM 5322 N N . SER B 1 287 ? 24.078 26.453 -2.635 1 93.12 287 SER B N 1
ATOM 5323 C CA . SER B 1 287 ? 24.469 27.328 -1.531 1 93.12 287 SER B CA 1
ATOM 5324 C C . SER B 1 287 ? 23.5 28.5 -1.388 1 93.12 287 SER B C 1
ATOM 5326 O O . SER B 1 287 ? 22.734 28.781 -2.301 1 93.12 287 SER B O 1
ATOM 5328 N N . VAL B 1 288 ? 23.562 29.109 -0.227 1 95.06 288 VAL B N 1
ATOM 5329 C CA . VAL B 1 288 ? 22.719 30.281 0.038 1 95.06 288 VAL B CA 1
ATOM 5330 C C . VAL B 1 288 ? 23.016 31.375 -0.988 1 95.06 288 VAL B C 1
ATOM 5332 O O . VAL B 1 288 ? 22.094 32.031 -1.478 1 95.06 288 VAL B O 1
ATOM 5335 N N . LYS B 1 289 ? 24.219 31.562 -1.307 1 94.12 289 LYS B N 1
ATOM 5336 C CA . LYS B 1 289 ? 24.641 32.594 -2.268 1 94.12 289 LYS B CA 1
ATOM 5337 C C . LYS B 1 289 ? 23.984 32.344 -3.629 1 94.12 289 LYS B C 1
ATOM 5339 O O . LYS B 1 289 ? 23.594 33.312 -4.305 1 94.12 289 LYS B O 1
ATOM 5344 N N . LYS B 1 290 ? 23.875 31.156 -3.984 1 94.5 290 LYS B N 1
ATOM 5345 C CA . LYS B 1 290 ? 23.359 30.797 -5.305 1 94.5 290 LYS B CA 1
ATOM 5346 C C . LYS B 1 290 ? 21.844 30.906 -5.344 1 94.5 290 LYS B C 1
ATOM 5348 O O . LYS B 1 290 ? 21.266 31.203 -6.387 1 94.5 290 LYS B O 1
ATOM 5353 N N . ILE B 1 291 ? 21.188 30.609 -4.27 1 95.62 291 ILE B N 1
ATOM 5354 C CA . ILE B 1 291 ? 19.734 30.484 -4.297 1 95.62 291 ILE B CA 1
ATOM 5355 C C . ILE B 1 291 ? 19.109 31.859 -4.074 1 95.62 291 ILE B C 1
ATOM 5357 O O . ILE B 1 291 ? 17.953 32.094 -4.461 1 95.62 291 ILE B O 1
ATOM 5361 N N . MET B 1 292 ? 19.797 32.844 -3.525 1 95.81 292 MET B N 1
ATOM 5362 C CA . MET B 1 292 ? 19.25 34.125 -3.107 1 95.81 292 MET B CA 1
ATOM 5363 C C . MET B 1 292 ? 18.688 34.906 -4.297 1 95.81 292 MET B C 1
ATOM 5365 O O . MET B 1 292 ? 17.578 35.406 -4.23 1 95.81 292 MET B O 1
ATOM 5369 N N . PRO B 1 293 ? 19.406 34.969 -5.379 1 95.81 293 PRO B N 1
ATOM 5370 C CA . PRO B 1 293 ? 18.828 35.688 -6.531 1 95.81 293 PRO B CA 1
ATOM 5371 C C . PRO B 1 293 ? 17.547 35.031 -7.035 1 95.81 293 PRO B C 1
ATOM 5373 O O . PRO B 1 293 ? 16.641 35.75 -7.484 1 95.81 293 PRO B O 1
ATOM 5376 N N . VAL B 1 294 ? 17.516 33.75 -7.004 1 96.25 294 VAL B N 1
ATOM 5377 C CA . VAL B 1 294 ? 16.344 33.031 -7.465 1 96.25 294 VAL B CA 1
ATOM 5378 C C . VAL B 1 294 ? 15.164 33.312 -6.535 1 96.25 294 VAL B C 1
ATOM 5380 O O . VAL B 1 294 ? 14.039 33.5 -6.996 1 96.25 294 VAL B O 1
ATOM 5383 N N . MET B 1 295 ? 15.438 33.406 -5.273 1 96.38 295 MET B N 1
ATOM 5384 C CA . MET B 1 295 ? 14.406 33.688 -4.281 1 96.38 295 MET B CA 1
ATOM 5385 C C . MET B 1 295 ? 13.859 35.094 -4.445 1 96.38 295 MET B C 1
ATOM 5387 O O . MET B 1 295 ? 12.656 35.312 -4.324 1 96.38 295 MET B O 1
ATOM 5391 N N . GLU B 1 296 ? 14.75 35.938 -4.707 1 96.19 296 GLU B N 1
ATOM 5392 C CA . GLU B 1 296 ? 14.344 37.312 -4.93 1 96.19 296 GLU B CA 1
ATOM 5393 C C . GLU B 1 296 ? 13.484 37.438 -6.188 1 96.19 296 GLU B C 1
ATOM 5395 O O . GLU B 1 296 ? 12.531 38.219 -6.219 1 96.19 296 GLU B O 1
ATOM 5400 N N . SER B 1 297 ? 13.914 36.781 -7.152 1 96.75 297 SER B N 1
ATOM 5401 C CA . SER B 1 297 ? 13.141 36.781 -8.383 1 96.75 297 SER B CA 1
ATOM 5402 C C . SER B 1 297 ? 11.727 36.219 -8.148 1 96.75 297 SER B C 1
ATOM 5404 O O . SER B 1 297 ? 10.766 36.719 -8.742 1 96.75 297 SER B O 1
ATOM 5406 N N . PHE B 1 298 ? 11.664 35.25 -7.402 1 96.38 298 PHE B N 1
ATOM 5407 C CA . PHE B 1 298 ? 10.352 34.688 -7.109 1 96.38 298 PHE B CA 1
ATOM 5408 C C . PHE B 1 298 ? 9.492 35.688 -6.34 1 96.38 298 PHE B C 1
ATOM 5410 O O . PHE B 1 298 ? 8.297 35.812 -6.617 1 96.38 298 PHE B O 1
ATOM 5417 N N . ARG B 1 299 ? 10.062 36.25 -5.301 1 96.12 299 ARG B N 1
ATOM 5418 C CA . ARG B 1 299 ? 9.344 37.25 -4.512 1 96.12 299 ARG B CA 1
ATOM 5419 C C . ARG B 1 299 ? 8.734 38.312 -5.41 1 96.12 299 ARG B C 1
ATOM 5421 O O . ARG B 1 299 ? 7.562 38.688 -5.25 1 96.12 299 ARG B O 1
ATOM 5428 N N . GLN B 1 300 ? 9.508 38.781 -6.332 1 94.5 300 GLN B N 1
ATOM 5429 C CA . GLN B 1 300 ? 9.039 39.781 -7.27 1 94.5 300 GLN B CA 1
ATOM 5430 C C . GLN B 1 300 ? 7.957 39.25 -8.188 1 94.5 300 GLN B C 1
ATOM 5432 O O . GLN B 1 300 ? 6.973 39.906 -8.484 1 94.5 300 GLN B O 1
ATOM 5437 N N . TYR B 1 301 ? 8.18 38.094 -8.594 1 94.88 301 TYR B N 1
ATOM 5438 C CA . TYR B 1 301 ? 7.219 37.406 -9.461 1 94.88 301 TYR B CA 1
ATOM 5439 C C . TYR B 1 301 ? 5.855 37.312 -8.789 1 94.88 301 TYR B C 1
ATOM 5441 O O . TYR B 1 301 ? 4.824 37.562 -9.414 1 94.88 301 TYR B O 1
ATOM 5449 N N . LEU B 1 302 ? 5.812 36.938 -7.578 1 94.12 302 LEU B N 1
ATOM 5450 C CA . LEU B 1 302 ? 4.574 36.812 -6.82 1 94.12 302 LEU B CA 1
ATOM 5451 C C . LEU B 1 302 ? 3.895 38.188 -6.668 1 94.12 302 LEU B C 1
ATOM 5453 O O . LEU B 1 302 ? 2.674 38.281 -6.797 1 94.12 302 LEU B O 1
ATOM 5457 N N . HIS B 1 303 ? 4.703 39.125 -6.387 1 89.81 303 HIS B N 1
ATOM 5458 C CA . HIS B 1 303 ? 4.203 40.469 -6.234 1 89.81 303 HIS B CA 1
ATOM 5459 C C . HIS B 1 303 ? 3.516 40.938 -7.512 1 89.81 303 HIS B C 1
ATOM 5461 O O . HIS B 1 303 ? 2.484 41.625 -7.449 1 89.81 303 HIS B O 1
ATOM 5467 N N . ASP B 1 304 ? 4 40.594 -8.578 1 91.69 304 ASP B N 1
ATOM 5468 C CA . ASP B 1 304 ? 3.529 41.062 -9.867 1 91.69 304 ASP B CA 1
ATOM 5469 C C . ASP B 1 304 ? 2.334 40.25 -10.359 1 91.69 304 ASP B C 1
ATOM 5471 O O . ASP B 1 304 ? 1.69 40.625 -11.344 1 91.69 304 ASP B O 1
ATOM 5475 N N . ASN B 1 305 ? 1.98 39.219 -9.688 1 92.44 305 ASN B N 1
ATOM 5476 C CA . ASN B 1 305 ? 0.883 38.344 -10.102 1 92.44 305 ASN B CA 1
ATOM 5477 C C . ASN B 1 305 ? -0.124 38.156 -8.969 1 92.44 305 ASN B C 1
ATOM 5479 O O . ASN B 1 305 ? -0.245 37.031 -8.438 1 92.44 305 ASN B O 1
ATOM 5483 N N . PRO B 1 306 ? -0.909 39.094 -8.766 1 91.94 306 PRO B N 1
ATOM 5484 C CA . PRO B 1 306 ? -1.901 39 -7.691 1 91.94 306 PRO B CA 1
ATOM 5485 C C . PRO B 1 306 ? -3.008 38 -8.008 1 91.94 306 PRO B C 1
ATOM 5487 O O . PRO B 1 306 ? -3.221 37.656 -9.18 1 91.94 306 PRO B O 1
ATOM 5490 N N . THR B 1 307 ? -3.58 37.438 -6.922 1 90.88 307 THR B N 1
ATOM 5491 C CA . THR B 1 307 ? -4.719 36.531 -7.09 1 90.88 307 THR B CA 1
ATOM 5492 C C . THR B 1 307 ? -5.969 37.312 -7.492 1 90.88 307 THR B C 1
ATOM 5494 O O . THR B 1 307 ? -6.219 38.406 -6.973 1 90.88 307 THR B O 1
ATOM 5497 N N . GLN B 1 308 ? -6.676 36.719 -8.445 1 89.38 308 GLN B N 1
ATOM 5498 C CA . GLN B 1 308 ? -7.91 37.344 -8.898 1 89.38 308 GLN B CA 1
ATOM 5499 C C . GLN B 1 308 ? -9.125 36.719 -8.219 1 89.38 308 GLN B C 1
ATOM 5501 O O . GLN B 1 308 ? -9.273 35.5 -8.18 1 89.38 308 GLN B O 1
ATOM 5506 N N . HIS B 1 309 ? -9.93 37.531 -7.625 1 86.69 309 HIS B N 1
ATOM 5507 C CA . HIS B 1 309 ? -11.195 37.094 -7.031 1 86.69 309 HIS B CA 1
ATOM 5508 C C . HIS B 1 309 ? -12.328 38.062 -7.383 1 86.69 309 HIS B C 1
ATOM 5510 O O . HIS B 1 309 ? -12.359 39.188 -6.887 1 86.69 309 HIS B O 1
ATOM 5516 N N . HIS B 1 310 ? -13.25 37.562 -8.102 1 86.5 310 HIS B N 1
ATOM 5517 C CA . HIS B 1 310 ? -14.414 38.344 -8.523 1 86.5 310 HIS B CA 1
ATOM 5518 C C . HIS B 1 310 ? -14.008 39.719 -9.039 1 86.5 310 HIS B C 1
ATOM 5520 O O . HIS B 1 310 ? -14.555 40.719 -8.609 1 86.5 310 HIS B O 1
ATOM 5526 N N . GLY B 1 311 ? -12.969 39.812 -9.812 1 85.38 311 GLY B N 1
ATOM 5527 C CA . GLY B 1 311 ? -12.539 41.062 -10.453 1 85.38 311 GLY B CA 1
ATOM 5528 C C . GLY B 1 311 ? -11.586 41.875 -9.602 1 85.38 311 GLY B C 1
ATOM 5529 O O . GLY B 1 311 ? -10.992 42.844 -10.078 1 85.38 311 GLY B O 1
ATOM 5530 N N . GLU B 1 312 ? -11.516 41.469 -8.336 1 88.94 312 GLU B N 1
ATOM 5531 C CA . GLU B 1 312 ? -10.578 42.156 -7.457 1 88.94 312 GLU B CA 1
ATOM 5532 C C . GLU B 1 312 ? -9.242 41.406 -7.391 1 88.94 312 GLU B C 1
ATOM 5534 O O . GLU B 1 312 ? -9.195 40.188 -7.438 1 88.94 312 GLU B O 1
ATOM 5539 N N . GLN B 1 313 ? -8.266 42.312 -7.371 1 91.81 313 GLN B N 1
ATOM 5540 C CA . GLN B 1 313 ? -6.922 41.781 -7.227 1 91.81 313 GLN B CA 1
ATOM 5541 C C . GLN B 1 313 ? -6.504 41.719 -5.758 1 91.81 313 GLN B C 1
ATOM 5543 O O . GLN B 1 313 ? -6.629 42.688 -5.031 1 91.81 313 GLN B O 1
ATOM 5548 N N . ILE B 1 314 ? -6.133 40.594 -5.371 1 93.06 314 ILE B N 1
ATOM 5549 C CA . ILE B 1 314 ? -5.621 40.406 -4.02 1 93.06 314 ILE B CA 1
ATOM 5550 C C . ILE B 1 314 ? -4.098 40.312 -4.051 1 93.06 314 ILE B C 1
ATOM 5552 O O . ILE B 1 314 ? -3.549 39.281 -4.453 1 93.06 314 ILE B O 1
ATOM 5556 N N . PRO B 1 315 ? -3.477 41.375 -3.625 1 91.44 315 PRO B N 1
ATOM 5557 C CA . PRO B 1 315 ? -2.014 41.312 -3.613 1 91.44 315 PRO B CA 1
ATOM 5558 C C . PRO B 1 315 ? -1.48 40.281 -2.609 1 91.44 315 PRO B C 1
ATOM 5560 O O . PRO B 1 315 ? -2.018 40.156 -1.505 1 91.44 315 PRO B O 1
ATOM 5563 N N . LEU B 1 316 ? -0.516 39.562 -3.029 1 93 316 LEU B N 1
ATOM 5564 C CA . LEU B 1 316 ? 0.137 38.562 -2.17 1 93 316 LEU B CA 1
ATOM 5565 C C . LEU B 1 316 ? 1.612 38.906 -1.98 1 93 316 LEU B C 1
ATOM 5567 O O . LEU B 1 316 ? 2.311 39.219 -2.947 1 93 316 LEU B O 1
ATOM 5571 N N . THR B 1 317 ? 2.02 39.062 -0.782 1 94.75 317 THR B N 1
ATOM 5572 C CA . THR B 1 317 ? 3.438 39.188 -0.467 1 94.75 317 THR B CA 1
ATOM 5573 C C . THR B 1 317 ? 3.896 38.094 0.473 1 94.75 317 THR B C 1
ATOM 5575 O O . THR B 1 317 ? 3.076 37.469 1.149 1 94.75 317 THR B O 1
ATOM 5578 N N . ILE B 1 318 ? 5.18 37.812 0.417 1 96.44 318 ILE B N 1
ATOM 5579 C CA . ILE B 1 318 ? 5.719 36.75 1.24 1 96.44 318 ILE B CA 1
ATOM 5580 C C . ILE B 1 318 ? 6.969 37.219 1.973 1 96.44 318 ILE B C 1
ATOM 5582 O O . ILE B 1 318 ? 7.688 38.094 1.476 1 96.44 318 ILE B O 1
ATOM 5586 N N . SER B 1 319 ? 7.16 36.781 3.137 1 97.62 319 SER B N 1
ATOM 5587 C CA . SER B 1 319 ? 8.391 36.906 3.912 1 97.62 319 SER B CA 1
ATOM 5588 C C . SER B 1 319 ? 9.141 35.594 4.016 1 97.62 319 SER B C 1
ATOM 5590 O O . SER B 1 319 ? 8.523 34.531 4.109 1 97.62 319 SER B O 1
ATOM 5592 N N . MET B 1 320 ? 10.508 35.719 3.977 1 97.5 320 MET B N 1
ATOM 5593 C CA . MET B 1 320 ? 11.266 34.469 3.891 1 97.5 320 MET B CA 1
ATOM 5594 C C . MET B 1 320 ? 12.492 34.5 4.797 1 97.5 320 MET B C 1
ATOM 5596 O O . MET B 1 320 ? 13.117 35.562 4.949 1 97.5 320 MET B O 1
ATOM 5600 N N . GLY B 1 321 ? 12.742 33.406 5.387 1 97.62 321 GLY B N 1
ATOM 5601 C CA . GLY B 1 321 ? 14.016 33.125 6.031 1 97.62 321 GLY B CA 1
ATOM 5602 C C . GLY B 1 321 ? 14.82 32.062 5.32 1 97.62 321 GLY B C 1
ATOM 5603 O O . GLY B 1 321 ? 14.352 30.922 5.141 1 97.62 321 GLY B O 1
ATOM 5604 N N . VAL B 1 322 ? 16.094 32.406 4.93 1 97.56 322 VAL B N 1
ATOM 5605 C CA . VAL B 1 322 ? 16.922 31.484 4.156 1 97.56 322 VAL B CA 1
ATOM 5606 C C . VAL B 1 322 ? 18.203 31.172 4.926 1 97.56 322 VAL B C 1
ATOM 5608 O O . VAL B 1 322 ? 18.812 32.062 5.52 1 97.56 322 VAL B O 1
ATOM 5611 N N . THR B 1 323 ? 18.516 29.891 4.977 1 96.81 323 THR B N 1
ATOM 5612 C CA . THR B 1 323 ? 19.766 29.5 5.637 1 96.81 323 THR B CA 1
ATOM 5613 C C . THR B 1 323 ? 20.328 28.219 5.008 1 96.81 323 THR B C 1
ATOM 5615 O O . THR B 1 323 ? 19.672 27.609 4.152 1 96.81 323 THR B O 1
ATOM 5618 N N . ASN B 1 324 ? 21.562 27.938 5.332 1 94.81 324 ASN B N 1
ATOM 5619 C CA . ASN B 1 324 ? 22.188 26.703 4.844 1 94.81 324 ASN B CA 1
ATOM 5620 C C . ASN B 1 324 ? 22.078 25.578 5.859 1 94.81 324 ASN B C 1
ATOM 5622 O O . ASN B 1 324 ? 21.844 25.828 7.047 1 94.81 324 ASN B O 1
ATOM 5626 N N . LEU B 1 325 ? 22.188 24.375 5.344 1 92 325 LEU B N 1
ATOM 5627 C CA . LEU B 1 325 ? 22.281 23.172 6.16 1 92 325 LEU B CA 1
ATOM 5628 C C . LEU B 1 325 ? 23.734 22.719 6.273 1 92 325 LEU B C 1
ATOM 5630 O O . LEU B 1 325 ? 24.219 21.984 5.414 1 92 325 LEU B O 1
ATOM 5634 N N . PRO B 1 326 ? 24.312 23.109 7.363 1 88.44 326 PRO B N 1
ATOM 5635 C CA . PRO B 1 326 ? 25.688 22.672 7.523 1 88.44 326 PRO B CA 1
ATOM 5636 C C . PRO B 1 326 ? 25.797 21.172 7.836 1 88.44 326 PRO B C 1
ATOM 5638 O O . PRO B 1 326 ? 24.875 20.594 8.414 1 88.44 326 PRO B O 1
ATOM 5641 N N . PRO B 1 327 ? 26.984 20.594 7.5 1 82.75 327 PRO B N 1
ATOM 5642 C CA . PRO B 1 327 ? 27.172 19.188 7.828 1 82.75 327 PRO B CA 1
ATOM 5643 C C . PRO B 1 327 ? 27.141 18.922 9.336 1 82.75 327 PRO B C 1
ATOM 5645 O O . PRO B 1 327 ? 27.703 19.688 10.109 1 82.75 327 PRO B O 1
ATOM 5648 N N . GLY B 1 328 ? 26.453 17.859 9.734 1 78 328 GLY B N 1
ATOM 5649 C CA . GLY B 1 328 ? 26.469 17.406 11.117 1 78 328 GLY B CA 1
ATOM 5650 C C . GLY B 1 328 ? 25.453 18.094 11.992 1 78 328 GLY B C 1
ATOM 5651 O O . GLY B 1 328 ? 25.281 17.734 13.156 1 78 328 GLY B O 1
ATOM 5652 N N . ILE B 1 329 ? 24.844 19.141 11.523 1 83.62 329 ILE B N 1
ATOM 5653 C CA . ILE B 1 329 ? 23.844 19.844 12.305 1 83.62 329 ILE B CA 1
ATOM 5654 C C . ILE B 1 329 ? 22.469 19.203 12.086 1 83.62 329 ILE B C 1
ATOM 5656 O O . ILE B 1 329 ? 22.062 18.969 10.945 1 83.62 329 ILE B O 1
ATOM 5660 N N . PRO B 1 330 ? 21.828 18.969 13.203 1 83.5 330 PRO B N 1
ATOM 5661 C CA . PRO B 1 330 ? 20.469 18.422 13.055 1 83.5 330 PRO B CA 1
ATOM 5662 C C . PRO B 1 330 ? 19.531 19.359 12.297 1 83.5 330 PRO B C 1
ATOM 5664 O O . PRO B 1 330 ? 19.609 20.578 12.461 1 83.5 330 PRO B O 1
ATOM 5667 N N . TYR B 1 331 ? 18.656 18.75 11.539 1 84.88 331 TYR B N 1
ATOM 5668 C CA . TYR B 1 331 ? 17.797 19.531 10.656 1 84.88 331 TYR B CA 1
ATOM 5669 C C . TYR B 1 331 ? 16.875 20.438 11.461 1 84.88 331 TYR B C 1
ATOM 5671 O O . TYR B 1 331 ? 16.484 21.516 11 1 84.88 331 TYR B O 1
ATOM 5679 N N . ASP B 1 332 ? 16.469 20.031 12.641 1 82.75 332 ASP B N 1
ATOM 5680 C CA . ASP B 1 332 ? 15.562 20.812 13.477 1 82.75 332 ASP B CA 1
ATOM 5681 C C . ASP B 1 332 ? 16.188 22.141 13.867 1 82.75 332 ASP B C 1
ATOM 5683 O O . ASP B 1 332 ? 15.492 23.156 13.961 1 82.75 332 ASP B O 1
ATOM 5687 N N . VAL B 1 333 ? 17.453 22.078 14.07 1 84.62 333 VAL B N 1
ATOM 5688 C CA . VAL B 1 333 ? 18.188 23.297 14.398 1 84.62 333 VAL B CA 1
ATOM 5689 C C . VAL B 1 333 ? 18.172 24.234 13.203 1 84.62 333 VAL B C 1
ATOM 5691 O O . VAL B 1 333 ? 18.031 25.453 13.359 1 84.62 333 VAL B O 1
ATOM 5694 N N . VAL B 1 334 ? 18.297 23.672 12.117 1 89.88 334 VAL B N 1
ATOM 5695 C CA . VAL B 1 334 ? 18.344 24.453 10.891 1 89.88 334 VAL B CA 1
ATOM 5696 C C . VAL B 1 334 ? 16.984 25.078 10.609 1 89.88 334 VAL B C 1
ATOM 5698 O O . VAL B 1 334 ? 16.891 26.234 10.211 1 89.88 334 VAL B O 1
ATOM 5701 N N . ILE B 1 335 ? 15.961 24.344 10.82 1 89.31 335 ILE B N 1
ATOM 5702 C CA . ILE B 1 335 ? 14.602 24.844 10.625 1 89.31 335 ILE B CA 1
ATOM 5703 C C . ILE B 1 335 ? 14.32 25.969 11.609 1 89.31 335 ILE B C 1
ATOM 5705 O O . ILE B 1 335 ? 13.695 26.969 11.258 1 89.31 335 ILE B O 1
ATOM 5709 N N . ASN B 1 336 ? 14.773 25.797 12.781 1 86.5 336 ASN B N 1
ATOM 5710 C CA . ASN B 1 336 ? 14.617 26.844 13.781 1 86.5 336 ASN B CA 1
ATOM 5711 C C . ASN B 1 336 ? 15.32 28.141 13.367 1 86.5 336 ASN B C 1
ATOM 5713 O O . ASN B 1 336 ? 14.82 29.234 13.609 1 86.5 336 ASN B O 1
ATOM 5717 N N . ARG B 1 337 ? 16.422 27.938 12.883 1 90.94 337 ARG B N 1
ATOM 5718 C CA . ARG B 1 337 ? 17.156 29.094 12.391 1 90.94 337 ARG B CA 1
ATOM 5719 C C . ARG B 1 337 ? 16.375 29.797 11.273 1 90.94 337 ARG B C 1
ATOM 5721 O O . ARG B 1 337 ? 16.25 31.031 11.273 1 90.94 337 ARG B O 1
ATOM 5728 N N . ALA B 1 338 ? 15.922 29.047 10.359 1 94.44 338 ALA B N 1
ATOM 5729 C CA . ALA B 1 338 ? 15.125 29.625 9.273 1 94.44 338 ALA B CA 1
ATOM 5730 C C . ALA B 1 338 ? 13.883 30.328 9.812 1 94.44 338 ALA B C 1
ATOM 5732 O O . ALA B 1 338 ? 13.484 31.375 9.297 1 94.44 338 ALA B O 1
ATOM 5733 N N . ASP B 1 339 ? 13.32 29.75 10.805 1 89.38 339 ASP B N 1
ATOM 5734 C CA . ASP B 1 339 ? 12.141 30.328 11.445 1 89.38 339 ASP B CA 1
ATOM 5735 C C . ASP B 1 339 ? 12.469 31.672 12.094 1 89.38 339 ASP B C 1
ATOM 5737 O O . ASP B 1 339 ? 11.672 32.594 12.031 1 89.38 339 ASP B O 1
ATOM 5741 N N . HIS B 1 340 ? 13.578 31.688 12.719 1 90.31 340 HIS B N 1
ATOM 5742 C CA . HIS B 1 340 ? 14.031 32.938 13.328 1 90.31 340 HIS B CA 1
ATOM 5743 C C . HIS B 1 340 ? 14.25 34 12.273 1 90.31 340 HIS B C 1
ATOM 5745 O O . HIS B 1 340 ? 13.898 35.188 12.492 1 90.31 340 HIS B O 1
ATOM 5751 N N . LEU B 1 341 ? 14.836 33.625 11.25 1 95.44 341 LEU B N 1
ATOM 5752 C CA . LEU B 1 341 ? 15.062 34.562 10.148 1 95.44 341 LEU B CA 1
ATOM 5753 C C . LEU B 1 341 ? 13.742 35.031 9.555 1 95.44 341 LEU B C 1
ATOM 5755 O O . LEU B 1 341 ? 13.609 36.219 9.188 1 95.44 341 LEU B O 1
ATOM 5759 N N . LEU B 1 342 ? 12.836 34.156 9.438 1 95.19 342 LEU B N 1
ATOM 5760 C CA . LEU B 1 342 ? 11.5 34.531 8.969 1 95.19 342 LEU B CA 1
ATOM 5761 C C . LEU B 1 342 ? 10.836 35.5 9.906 1 95.19 342 LEU B C 1
ATOM 5763 O O . LEU B 1 342 ? 10.195 36.469 9.461 1 95.19 342 LEU B O 1
ATOM 5767 N N . TYR B 1 343 ? 10.969 35.219 11.156 1 90.94 343 TYR B N 1
ATOM 5768 C CA . TYR B 1 343 ? 10.414 36.094 12.156 1 90.94 343 TYR B CA 1
ATOM 5769 C C . TYR B 1 343 ? 10.984 37.5 12.016 1 90.94 343 TYR B C 1
ATOM 5771 O O . TYR B 1 343 ? 10.258 38.5 12.117 1 90.94 343 TYR B O 1
ATOM 5779 N N . ARG B 1 344 ? 12.234 37.594 11.805 1 94.62 344 ARG B N 1
ATOM 5780 C CA . ARG B 1 344 ? 12.898 38.875 11.594 1 94.62 344 ARG B CA 1
ATOM 5781 C C . ARG B 1 344 ? 12.375 39.562 10.344 1 94.62 344 ARG B C 1
ATOM 5783 O O . ARG B 1 344 ? 12.164 40.781 10.328 1 94.62 344 ARG B O 1
ATOM 5790 N N . ALA B 1 345 ? 12.164 38.812 9.336 1 96.31 345 ALA B N 1
ATOM 5791 C CA . ALA B 1 345 ? 11.633 39.375 8.094 1 96.31 345 ALA B CA 1
ATOM 5792 C C . ALA B 1 345 ? 10.258 40 8.312 1 96.31 345 ALA B C 1
ATOM 5794 O O . ALA B 1 345 ? 9.961 41.062 7.781 1 96.31 345 ALA B O 1
ATOM 5795 N N . LYS B 1 346 ? 9.453 39.344 9.07 1 94 346 LYS B N 1
ATOM 5796 C CA . LYS B 1 346 ? 8.125 39.844 9.391 1 94 346 LYS B CA 1
ATOM 5797 C C . LYS B 1 346 ? 8.211 41.094 10.266 1 94 346 LYS B C 1
ATOM 5799 O O . LYS B 1 346 ? 7.496 42.062 10.031 1 94 346 LYS B O 1
ATOM 5804 N N . ALA B 1 347 ? 9.125 41.094 11.195 1 93.69 347 ALA B N 1
ATOM 5805 C CA . ALA B 1 347 ? 9.281 42.188 12.148 1 93.69 347 ALA B CA 1
ATOM 5806 C C . ALA B 1 347 ? 9.836 43.438 11.461 1 93.69 347 ALA B C 1
ATOM 5808 O O . ALA B 1 347 ? 9.516 44.562 11.852 1 93.69 347 ALA B O 1
ATOM 5809 N N . GLU B 1 348 ? 10.609 43.219 10.461 1 95.56 348 GLU B N 1
ATOM 5810 C CA . GLU B 1 348 ? 11.273 44.344 9.781 1 95.56 348 GLU B CA 1
ATOM 5811 C C . GLU B 1 348 ? 10.414 44.875 8.641 1 95.56 348 GLU B C 1
ATOM 5813 O O . GLU B 1 348 ? 10.914 45.562 7.758 1 95.56 348 GLU B O 1
ATOM 5818 N N . GLY B 1 349 ? 9.141 44.5 8.5 1 94.25 349 GLY B N 1
ATOM 5819 C CA . GLY B 1 349 ? 8.25 45.156 7.566 1 94.25 349 GLY B CA 1
ATOM 5820 C C . GLY B 1 349 ? 7.609 44.219 6.578 1 94.25 349 GLY B C 1
ATOM 5821 O O . GLY B 1 349 ? 6.797 44.625 5.746 1 94.25 349 GLY B O 1
ATOM 5822 N N . ARG B 1 350 ? 7.953 42.969 6.641 1 95.19 350 ARG B N 1
ATOM 5823 C CA . ARG B 1 350 ? 7.383 41.938 5.785 1 95.19 350 ARG B CA 1
ATOM 5824 C C . ARG B 1 350 ? 7.766 42.156 4.324 1 95.19 350 ARG B C 1
ATOM 5826 O O . ARG B 1 350 ? 8.492 43.094 4.004 1 95.19 350 ARG B O 1
ATOM 5833 N N . ASP B 1 351 ? 7.535 41.281 3.467 1 96.12 351 ASP B N 1
ATOM 5834 C CA . ASP B 1 351 ? 7.848 41.344 2.041 1 96.12 351 ASP B CA 1
ATOM 5835 C C . ASP B 1 351 ? 9.352 41.469 1.812 1 96.12 351 ASP B C 1
ATOM 5837 O O . ASP B 1 351 ? 9.797 42.375 1.117 1 96.12 351 ASP B O 1
ATOM 5841 N N . ARG B 1 352 ? 10.016 40.625 2.428 1 96.69 352 ARG B N 1
ATOM 5842 C CA . ARG B 1 352 ? 11.461 40.656 2.279 1 96.69 352 ARG B CA 1
ATOM 5843 C C . ARG B 1 352 ? 12.086 39.312 2.604 1 96.69 352 ARG B C 1
ATOM 5845 O O . ARG B 1 352 ? 11.406 38.438 3.129 1 96.69 352 ARG B O 1
ATOM 5852 N N . ILE B 1 353 ? 13.359 39.188 2.268 1 97.38 353 ILE B N 1
ATOM 5853 C CA . ILE B 1 353 ? 14.133 37.969 2.514 1 97.38 353 ILE B CA 1
ATOM 5854 C C . ILE B 1 353 ? 15.281 38.281 3.465 1 97.38 353 ILE B C 1
ATOM 5856 O O . ILE B 1 353 ? 16.016 39.281 3.275 1 97.38 353 ILE B O 1
ATOM 5860 N N . ILE B 1 354 ? 15.359 37.5 4.52 1 97.5 354 ILE B N 1
ATOM 5861 C CA . ILE B 1 354 ? 16.516 37.594 5.414 1 97.5 354 ILE B CA 1
ATOM 5862 C C . ILE B 1 354 ? 17.266 36.25 5.379 1 97.5 354 ILE B C 1
ATOM 5864 O O . ILE B 1 354 ? 16.672 35.188 5.477 1 97.5 354 ILE B O 1
ATOM 5868 N N . CYS B 1 355 ? 18.562 36.312 5.207 1 95.69 355 CYS B N 1
ATOM 5869 C CA . CYS B 1 355 ? 19.344 35.094 5.07 1 95.69 355 CYS B CA 1
ATOM 5870 C C . CYS B 1 355 ? 20.5 35.094 6.051 1 95.69 355 CYS B C 1
ATOM 5872 O O . CYS B 1 355 ? 20.906 36.125 6.57 1 95.69 355 CYS B O 1
ATOM 5874 N N . GLN B 1 356 ? 20.906 33.938 6.375 1 90.25 356 GLN B N 1
ATOM 5875 C CA . GLN B 1 356 ? 22.094 33.688 7.191 1 90.25 356 GLN B CA 1
ATOM 5876 C C . GLN B 1 356 ? 22.828 32.438 6.738 1 90.25 356 GLN B C 1
ATOM 5878 O O . GLN B 1 356 ? 22.203 31.422 6.41 1 90.25 356 GLN B O 1
ATOM 5883 N N . HIS B 1 357 ? 24.125 32.594 6.633 1 86.62 357 HIS B N 1
ATOM 5884 C CA . HIS B 1 357 ? 24.969 31.453 6.336 1 86.62 357 HIS B CA 1
ATOM 5885 C C . HIS B 1 357 ? 25.797 31.047 7.555 1 86.62 357 HIS B C 1
ATOM 5887 O O . HIS B 1 357 ? 26.453 31.891 8.172 1 86.62 357 HIS B O 1
ATOM 5893 N N . VAL B 1 358 ? 25.625 29.75 7.953 1 83 358 VAL B N 1
ATOM 5894 C CA . VAL B 1 358 ? 26.344 29.266 9.117 1 83 358 VAL B CA 1
ATOM 5895 C C . VAL B 1 358 ? 27.391 28.25 8.688 1 83 358 VAL B C 1
ATOM 5897 O O . VAL B 1 358 ? 27.109 27.328 7.906 1 83 358 VAL B O 1
ATOM 5900 N N . GLU B 1 359 ? 28.656 28.5 9.016 1 75.81 359 GLU B N 1
ATOM 5901 C CA . GLU B 1 359 ? 29.734 27.562 8.719 1 75.81 359 GLU B CA 1
ATOM 5902 C C . GLU B 1 359 ? 29.797 26.453 9.75 1 75.81 359 GLU B C 1
ATOM 5904 O O . GLU B 1 359 ? 29.422 26.641 10.906 1 75.81 359 GLU B O 1
ATOM 5909 N N . SER B 1 360 ? 29.719 25.188 9.383 1 62.47 360 SER B N 1
ATOM 5910 C CA . SER B 1 360 ? 29.812 24.047 10.281 1 62.47 360 SER B CA 1
ATOM 5911 C C . SER B 1 360 ? 30.969 24.203 11.273 1 62.47 360 SER B C 1
ATOM 5913 O O . SER B 1 360 ? 32.125 24.234 10.875 1 62.47 360 SER B O 1
ATOM 5915 N N . ARG B 1 361 ? 31.219 25.125 12.195 1 49.56 361 ARG B N 1
ATOM 5916 C CA . ARG B 1 361 ? 32.375 24.953 13.094 1 49.56 361 ARG B CA 1
ATOM 5917 C C . ARG B 1 361 ? 32.188 23.719 13.969 1 49.56 361 ARG B C 1
ATOM 5919 O O . ARG B 1 361 ? 31.078 23.406 14.398 1 49.56 361 ARG B O 1
ATOM 5926 N N . ARG B 1 362 ? 33 22.656 14.062 1 42.56 362 ARG B N 1
ATOM 5927 C CA . ARG B 1 362 ? 33.062 21.688 15.156 1 42.56 362 ARG B CA 1
ATOM 5928 C C . ARG B 1 362 ? 32.594 22.297 16.469 1 42.56 362 ARG B C 1
ATOM 5930 O O . ARG B 1 362 ? 31.859 21.641 17.234 1 42.56 362 ARG B O 1
ATOM 5937 N N . GLY B 1 363 ? 33.281 23.25 17.266 1 34.22 363 GLY B N 1
ATOM 5938 C CA . GLY B 1 363 ? 33.375 23.609 18.688 1 34.22 363 GLY B CA 1
ATOM 5939 C C . GLY B 1 363 ? 32.188 24.422 19.141 1 34.22 363 GLY B C 1
ATOM 5940 O O . GLY B 1 363 ? 32.094 24.812 20.312 1 34.22 363 GLY B O 1
ATOM 5941 N N . GLN B 1 364 ? 31.422 25.297 18.438 1 35.06 364 GLN B N 1
ATOM 5942 C CA . GLN B 1 364 ? 30.703 26.344 19.156 1 35.06 364 GLN B CA 1
ATOM 5943 C C . GLN B 1 364 ? 29.312 25.859 19.609 1 35.06 364 GLN B C 1
ATOM 5945 O O . GLN B 1 364 ? 28.344 25.953 18.859 1 35.06 364 GLN B O 1
ATOM 5950 N N . ALA B 1 365 ? 29.156 24.75 20.188 1 35.75 365 ALA B N 1
ATOM 5951 C CA . ALA B 1 365 ? 27.984 24.453 21.016 1 35.75 365 ALA B CA 1
ATOM 5952 C C . ALA B 1 365 ? 27.641 25.625 21.938 1 35.75 365 ALA B C 1
ATOM 5954 O O . ALA B 1 365 ? 26.688 25.547 22.703 1 35.75 365 ALA B O 1
ATOM 5955 N N . GLU B 1 366 ? 28.594 26.609 22.281 1 31.23 366 GLU B N 1
ATOM 5956 C CA . GLU B 1 366 ? 28.406 27.469 23.453 1 31.23 366 GLU B CA 1
ATOM 5957 C C . GLU B 1 366 ? 27.359 28.547 23.188 1 31.23 366 GLU B C 1
ATOM 5959 O O . GLU B 1 366 ? 27.203 29.469 23.984 1 31.23 366 GLU B O 1
ATOM 5964 N N . TYR B 1 367 ? 26.844 28.781 22.047 1 32.12 367 TYR B N 1
ATOM 5965 C CA . TYR B 1 367 ? 26.094 30.031 22.031 1 32.12 367 TYR B CA 1
ATOM 5966 C C . TYR B 1 367 ? 24.797 29.906 22.828 1 32.12 367 TYR B C 1
ATOM 5968 O O . TYR B 1 367 ? 23.719 29.844 22.25 1 32.12 367 TYR B O 1
ATOM 5976 N N . GLY B 1 368 ? 24.688 29 23.812 1 31.61 368 GLY B N 1
ATOM 5977 C CA . GLY B 1 368 ? 23.531 29.266 24.656 1 31.61 368 GLY B CA 1
ATOM 5978 C C . GLY B 1 368 ? 23.484 30.688 25.156 1 31.61 368 GLY B C 1
ATOM 5979 O O . GLY B 1 368 ? 22.391 31.25 25.344 1 31.61 368 GLY B O 1
ATOM 5980 N N . HIS B 1 369 ? 24.594 31.312 25.938 1 30.38 369 HIS B N 1
ATOM 5981 C CA . HIS B 1 369 ? 24.484 32.344 26.969 1 30.38 369 HIS B CA 1
ATOM 5982 C C . HIS B 1 369 ? 24.391 33.719 26.359 1 30.38 369 HIS B C 1
ATOM 5984 O O . HIS B 1 369 ? 24.484 34.719 27.078 1 30.38 369 HIS B O 1
ATOM 5990 N N . GLN B 1 370 ? 24.688 34.094 25.141 1 26.58 370 GLN B N 1
ATOM 5991 C CA . GLN B 1 370 ? 24.953 35.5 24.938 1 26.58 370 GLN B CA 1
ATOM 5992 C C . GLN B 1 370 ? 23.703 36.344 25.156 1 26.58 370 GLN B C 1
ATOM 5994 O O . GLN B 1 370 ? 22.828 36.406 24.281 1 26.58 370 GLN B O 1
ATOM 5999 N N . ASP B 1 371 ? 23.031 36.344 26.422 1 28.69 371 ASP B N 1
ATOM 6000 C CA . ASP B 1 371 ? 22.234 37.406 27.031 1 28.69 371 ASP B CA 1
ATOM 6001 C C . ASP B 1 371 ? 22.953 38.75 26.953 1 28.69 371 ASP B C 1
ATOM 6003 O O . ASP B 1 371 ? 22.312 39.781 27.078 1 28.69 371 ASP B O 1
ATOM 6007 N N . ASP B 1 372 ? 24.328 38.906 27.359 1 27.75 372 ASP B N 1
ATOM 6008 C CA . ASP B 1 372 ? 24.859 40 28.141 1 27.75 372 ASP B CA 1
ATOM 6009 C C . ASP B 1 372 ? 24.891 41.281 27.328 1 27.75 372 ASP B C 1
ATOM 6011 O O . ASP B 1 372 ? 25.047 42.375 27.891 1 27.75 372 ASP B O 1
ATOM 6015 N N . MET B 1 373 ? 25.297 41.406 26.094 1 26.88 373 MET B N 1
ATOM 6016 C CA . MET B 1 373 ? 26.031 42.625 25.766 1 26.88 373 MET B CA 1
ATOM 6017 C C . MET B 1 373 ? 25.094 43.812 25.578 1 26.88 373 MET B C 1
ATOM 6019 O O . MET B 1 373 ? 25.141 44.5 24.562 1 26.88 373 MET B O 1
ATOM 6023 N N . PHE B 1 374 ? 23.719 43.812 25.969 1 27.86 374 PHE B N 1
ATOM 6024 C CA . PHE B 1 374 ? 23.078 45.125 25.875 1 27.86 374 PHE B CA 1
ATOM 6025 C C . PHE B 1 374 ? 23.625 46.094 26.922 1 27.86 374 PHE B C 1
ATOM 6027 O O . PHE B 1 374 ? 23.109 46.156 28.031 1 27.86 374 PHE B O 1
ATOM 6034 N N . GLU B 1 375 ? 24.984 46.062 27.422 1 24.38 375 GLU B N 1
ATOM 6035 C CA . GLU B 1 375 ? 25.562 46.969 28.406 1 24.38 375 GLU B CA 1
ATOM 6036 C C . GLU B 1 375 ? 25.203 48.438 28.094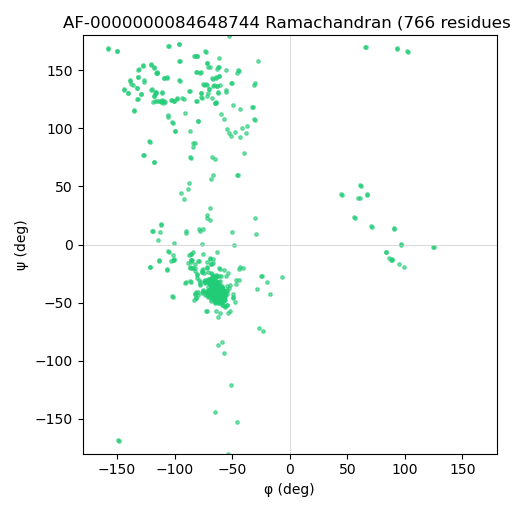 1 24.38 375 GLU B C 1
ATOM 6038 O O . GLU B 1 375 ? 24.75 48.75 27 1 24.38 375 GLU B O 1
ATOM 6043 N N . ASP B 1 376 ? 26.203 49.5 28.578 1 26.66 376 ASP B N 1
ATOM 6044 C CA . ASP B 1 376 ? 26.562 50.688 29.328 1 26.66 376 ASP B CA 1
ATOM 6045 C C . ASP B 1 376 ? 26.625 51.906 28.406 1 26.66 376 ASP B C 1
ATOM 6047 O O . ASP B 1 376 ? 27.156 52.969 28.797 1 26.66 376 ASP B O 1
ATOM 6051 N N . GLY B 1 377 ? 26.375 51.938 27.156 1 22.89 377 GLY B N 1
ATOM 6052 C CA . GLY B 1 377 ? 27.047 53.094 26.531 1 22.89 377 GLY B CA 1
ATOM 6053 C C . GLY B 1 377 ? 26.641 54.406 27.125 1 22.89 377 GLY B C 1
ATOM 6054 O O . GLY B 1 377 ? 27.484 55.219 27.484 1 22.89 377 GLY B O 1
ATOM 6055 N N . ASP B 1 378 ? 25.531 55.188 26.828 1 24.59 378 ASP B N 1
ATOM 6056 C CA . ASP B 1 378 ? 25.672 56.594 26.469 1 24.59 378 ASP B CA 1
ATOM 6057 C C . ASP B 1 378 ? 25.5 57.5 27.688 1 24.59 378 ASP B C 1
ATOM 6059 O O . ASP B 1 378 ? 24.375 57.812 28.062 1 24.59 378 ASP B O 1
ATOM 6063 N N . HIS B 1 379 ? 26.078 57.281 28.953 1 26.19 379 HIS B N 1
ATOM 6064 C CA . HIS B 1 379 ? 26.016 58.312 29.984 1 26.19 379 HIS B CA 1
ATOM 6065 C C . HIS B 1 379 ? 26.594 59.625 29.5 1 26.19 379 HIS B C 1
ATOM 6067 O O . HIS B 1 379 ? 26.688 60.594 30.266 1 26.19 379 HIS B O 1
ATOM 6073 N N . GLN B 1 380 ? 27.5 59.812 28.594 1 23.28 380 GLN B N 1
ATOM 6074 C CA . GLN B 1 380 ? 28.438 60.906 28.734 1 23.28 380 GLN B CA 1
ATOM 6075 C C . GLN B 1 380 ? 27.766 62.25 28.484 1 23.28 380 GLN B C 1
ATOM 6077 O O . GLN B 1 380 ? 28.406 63.312 28.562 1 23.28 380 GLN B O 1
ATOM 6082 N N . GLN B 1 381 ? 26.547 62.438 27.891 1 23.02 381 GLN B N 1
ATOM 6083 C CA . GLN B 1 381 ? 26.688 63.75 27.25 1 23.02 381 GLN B CA 1
ATOM 6084 C C . GLN B 1 381 ? 26.875 64.875 28.297 1 23.02 381 GLN B C 1
ATOM 6086 O O . GLN B 1 381 ? 26.641 64.625 29.484 1 23.02 381 GLN B O 1
ATOM 6091 N N . ASP B 1 382 ? 26.281 66.125 28.016 1 23.44 382 ASP B N 1
ATOM 6092 C CA . ASP B 1 382 ? 26.688 67.562 27.891 1 23.44 382 ASP B CA 1
ATOM 6093 C C . ASP B 1 382 ? 26.547 68.25 29.219 1 23.44 382 ASP B C 1
ATOM 6095 O O . ASP B 1 382 ? 25.5 68.188 29.875 1 23.44 382 ASP B O 1
ATOM 6099 N N . GLN B 1 383 ? 27.672 68.688 29.875 1 23.05 383 GLN B N 1
ATOM 6100 C CA . GLN B 1 383 ? 28.234 69.562 30.844 1 23.05 383 GLN B CA 1
ATOM 6101 C C . GLN B 1 383 ? 27.766 71 30.594 1 23.05 383 GLN B C 1
ATOM 6103 O O . GLN B 1 383 ? 28.297 71.938 31.188 1 23.05 383 GLN B O 1
ATOM 6108 N N . HIS B 1 384 ? 26.781 71.5 29.75 1 26.75 384 HIS B N 1
ATOM 6109 C CA . HIS B 1 384 ? 26.859 72.938 29.766 1 26.75 384 HIS B CA 1
ATOM 6110 C C . HIS B 1 384 ? 26.562 73.5 31.156 1 26.75 384 HIS B C 1
ATOM 6112 O O . HIS B 1 384 ? 25.781 72.938 31.906 1 26.75 384 HIS B O 1
ATOM 6118 N N . PRO B 1 385 ? 27.234 74.75 31.438 1 28.38 385 PRO B N 1
ATOM 6119 C CA . PRO B 1 385 ? 27.203 75.75 32.531 1 28.38 385 PRO B CA 1
ATOM 6120 C C . PRO B 1 385 ? 25.797 76.188 32.875 1 28.38 385 PRO B C 1
ATOM 6122 O O . PRO B 1 385 ? 24.906 76.125 32.031 1 28.38 385 PRO B O 1
#

Foldseek 3Di:
DPDPPLCCVCPPPQPPPAHSVCSLLLQLLQVVLVVQLVVLCVVLVVCVVQPNNVLSVLSVVSNVLSVVLNVCSSVVNSVVSLVSNLVSLLVSLLVVCLAQHCLLPSLLLLQLSLVSLCLRPPPDNVVSPVSSVVSVVSSVCRVPPPVVPSPHDPDDHPPNVNSVVSNVVSVVSNVVSVVSSVVSVVVSVVSVVQVVFADPLQRAGEQVNVLVVLQVVLAVCLPVVQKKKKKKKFKPPLVVVCVVPNVVVSSVVSNVLSVLVVVQDDPPKHWYDYDDGMIMIMDTNDHPVRCVVSVVVSQVVQQVDFDDDPNDGHGIGMAMFMEINGHPDRVVVVVVNRVVQSVVCVVVPGRDYGYDYDYPDPPPPPVPDPPPDVDDPDPDPDDDD/DPPPPLPPVQPDQADPPRDSQCVLLLQLLQVVLVVQLVVLCVVLVVCVVLPNNVLSVLSVVSNVLSVVLNVCSSHNNSVVSLVSNLVSLLVSLLVVCLAQHCLLPSLLLLQLSLVSLCLRPPPDNVVSPVSSVVSVVSSVCRVPPPPVPSPHDPDDHPPNVNSVVSNVVSVVSNVVSVVSSVVSVVVSVVVVVQVVFADPLQRAGEQVNVLVVLQVVLAVCLPVVQKKKKKKKFKPPLVVVCVVPNVVVSSVVSNVLSVLVVVLDDPPKHWYDYDDGMIMIMDTNDHPVRCVVSVVVSQVVQQVDFDDDPNDGHGIGMAMFMEINGHPDRVVVVVVNRVVQSVVCVVVPGRDYGYDYDYPDPPPPPPPDPPPDVDDPDPDDDPDD

Secondary structure (DSSP, 8-state):
-----TTTTTTSSS-TT--GGGHHHHHHHHHHHHHHHHHHHHHHHHHHHTT-HHHHHHHHHHHHHHHHHHHHHHTT-HHHHHHHHHHHHHHHHHHHHHHH-GGG-GGGGHHHHHHHHHH-TTS-HHHHHHHHHHHHHHHHHHHHS-TTTS---S-----HHHHHHHHHHHHHHHHHHHHHHHHHHHHHHHHHHHHHHB-TTT-SEEHHHHHHHHHHHHHHHHHH---EEEEEEEETTHHHHHHHH-HHHHHHHHHHHHHHHHHHS-TTSEEEE-SSSEEEEEEET--HHHHHHHHHHHHHHHHHSPEEETTEEE---EEEEEEE--TT--HHHHHHHHHHHHHHHHHTTSS-EEEE-----SS---TT-TTTTS-----------/-----TTTTTTSSS-TT--GGGHHHHHHHHHHHHHHHHHHHHHHHHHHHTT-HHHHHHHHHHHHHHHHHHHHHHTT-HHHHHHHHHHHHHHHHHHHHHHH-GGG-GGGGHHHHHHHHHH-TTS-HHHHHHHHHHHHHHHHHHHHS-TTTS---S-----HHHHHHHHHHHHHHHHHHHHHHHHHHHHHHHHHHHHHHB-TTT-SEEHHHHHHHHHHHHHHHHHH---EEEEEEEETTHHHHHHHH-HHHHHHHHHHHHHHHHHHS-TTSEEEE-SSSEEEEEEET--HHHHHHHHHHHHHHHHHSPEEETTEEE---EEEEEEE--TT--HHHHHHHHHHHHHHHHHTTSS-EEEE-----SS---TT-TT--S-----------